Protein AF-A0A973CJR6-F1 (afdb_monomer_lite)

Secondary structure (DSSP, 8-state):
----S---PPPPS-B-HHHHHHTTS-HHHH-GGGSPEETTEE----GGGSS-----TT---TTSB---TT-HHHHHHHHHHHHHHHTT-----TTT---TT--EEE-B--SS-B---SHHHHHTPPTTS-HHHHHHHHHHHHHHHHHHTT-TT-EEEEEEGGG-PPPHHHHSS--TTEEEEEEE-GGGTTSHHHHHHHHHHHHHHHHH-S-EEEEEE---TT-SS----HHHHHHHHHHHHHHT--EEEEE----HHHHTHHHHHHHHHHH-TTS-HHHHHHHHHHHHHGGGHHHHHHHHHHHHHHHHT--S---SS-TTTT-GGGGGGS-HHHHHHHHHHHHHHHTSS--HHHHHHHHHHHHHHHHHHHHHHHHSTT--HHHHHHHHHHHHHHHHTHHHHHHHHHHHTT-HHHHHS--STT--TTTGGGHHHHHHHHHHHHHHHHHHHHHHHHHTT-TTTHHHHHHHHHHHHHHH-TT-HHHHHHHH-HHHHS--EEEEEEPSSPPP-SS---STTGGGSPPB--PEE---SSS---S---SS-PPPSS-EEEEEEE-SSEEEEEEEEE--GGG-------TT-GGGGGS-EEEEEEETT--SS--EEEEEETT--EEEEETTBTTS-----EEEEEE-SSEEEEEEEEETGGGT---HHHHSTT--EEEEEEEEEETTTTEEEESS---TTS-TT-GGG-EEEEEPPP-

Sequence (711 aa):
MNNNKFHRRYSDGSHNVQPVFNANGILFETHPDYFPLIKGKRKDCNWNTYYNTNRKKNKVHGFSWQPCLSNPDVQKMFIDTARKNFDGGFAGTEFFGGRKDAVDFSLHFNDGQGNCECKNCVKMNVKGTPVRFGRQLTFAKIIARETYKTHPNKILWLTCYGNAIPPEEALKDLPPNLYFTVCSDRAQYRDAKFRAKDEADLKRLLTYAKGVGLYEYFYGYGFVIPRIYSRLLASSFKKAHKMGAMAVTGEAYCNWSLDGPKLWVASKLMWNPNLDVGKLTDEFCTIMFEEAADPMRKHFELSESNWEKQKGKGRCQFKWWQDMTQLQLMSLKVMKTSEAYIDKALSMDVSDEVKERIRFYRDGFKTTSNFISMYHPAAKKSNIDAIIKDMDDKLKLRDPAIKFAQTLLKDPLYFHVWSGGPLKTHQTLQIHRVDFALSHGMLKNAKLLSRKVTELKGAKNTLEHSLAAIKKYMAAHPDAKALQRILDKPNEFFPQQMTAIRTKKTMRVDGKDNESAWKKIPAQGDFELSRINTMIKPNNIHKDKATPNSATTFRITFDKTKLYIFVSSEIKKNQLKMKQRKEDNYNIISDDLIQIKFDANSTGKEFLSMQLNALGNSRTTKNGDANKWNPVFDCKSIVTDDTWKLEIAIPFEEMGVIGVDGAFEGGKSWRFNIGRKAVRDRQASAWVRVPHTEKFGNADNCGVIYFEKAK

pLDDT: mean 73.75, std 21.98, range [22.05, 98.44]

Structure (mmCIF, N/CA/C/O backbone):
data_AF-A0A973CJR6-F1
#
_entry.id   AF-A0A973CJR6-F1
#
loop_
_atom_site.group_PDB
_atom_site.id
_atom_site.type_symbol
_atom_site.label_atom_id
_atom_site.label_alt_id
_atom_site.label_comp_id
_atom_site.label_asym_id
_atom_site.label_entity_id
_atom_site.label_seq_id
_atom_site.pdbx_PDB_ins_code
_atom_site.Cartn_x
_atom_site.Cartn_y
_atom_site.Cartn_z
_atom_site.occupancy
_atom_site.B_iso_or_equiv
_atom_site.auth_seq_id
_atom_site.auth_comp_id
_atom_site.auth_asym_id
_atom_site.auth_atom_id
_atom_site.pdbx_PDB_model_num
ATOM 1 N N . MET A 1 1 ? -12.158 -35.947 17.453 1.00 29.17 1 MET A N 1
ATOM 2 C CA . MET A 1 1 ? -13.164 -34.865 17.563 1.00 29.17 1 MET A CA 1
ATOM 3 C C . MET A 1 1 ? -12.564 -33.587 16.987 1.00 29.17 1 MET A C 1
ATOM 5 O O . MET A 1 1 ? -11.768 -32.929 17.646 1.00 29.17 1 MET A O 1
ATOM 9 N N . ASN A 1 2 ? -12.851 -33.300 15.714 1.00 30.00 2 ASN A N 1
ATOM 10 C CA . ASN A 1 2 ? -12.272 -32.180 14.967 1.00 30.00 2 ASN A CA 1
ATOM 11 C C . ASN A 1 2 ? -13.097 -30.910 15.203 1.00 30.00 2 ASN A C 1
ATOM 13 O O . ASN A 1 2 ? -14.082 -30.656 14.514 1.00 30.00 2 ASN A O 1
ATOM 17 N N . ASN A 1 3 ? -12.693 -30.121 16.198 1.00 33.16 3 ASN A N 1
ATOM 18 C CA . ASN A 1 3 ? -13.302 -28.827 16.485 1.00 33.16 3 ASN A CA 1
ATOM 19 C C . ASN A 1 3 ? -13.003 -27.832 15.352 1.00 33.16 3 ASN A C 1
ATOM 21 O O . ASN A 1 3 ? -11.881 -27.352 15.191 1.00 33.16 3 ASN A O 1
ATOM 25 N N . ASN A 1 4 ? -14.047 -27.555 14.576 1.00 37.62 4 ASN A N 1
ATOM 26 C CA . ASN A 1 4 ? -14.171 -26.508 13.566 1.00 37.62 4 ASN A CA 1
ATOM 27 C C . ASN A 1 4 ? -13.698 -25.143 14.150 1.00 37.62 4 ASN A C 1
ATOM 29 O O . ASN A 1 4 ? -14.088 -24.794 15.255 1.00 37.62 4 ASN A O 1
ATOM 33 N N . LYS A 1 5 ? -12.799 -24.380 13.508 1.00 43.44 5 LYS A N 1
ATOM 34 C CA . LYS A 1 5 ? -12.198 -23.145 14.079 1.00 43.44 5 LYS A CA 1
ATOM 35 C C . LYS A 1 5 ? -12.770 -21.828 13.531 1.00 43.44 5 LYS A C 1
ATOM 37 O O . LYS A 1 5 ? -12.291 -20.768 13.914 1.00 43.44 5 LYS A O 1
ATOM 42 N N . PHE A 1 6 ? -13.836 -21.865 12.727 1.00 48.06 6 PHE A N 1
ATOM 43 C CA . PHE A 1 6 ? -14.620 -20.670 12.353 1.00 48.06 6 PHE A CA 1
ATOM 44 C C . PHE A 1 6 ? -15.945 -20.540 13.141 1.00 48.06 6 PHE A C 1
ATOM 46 O O . PHE A 1 6 ? -16.877 -19.890 12.684 1.00 48.06 6 PHE A O 1
ATOM 53 N N . HIS A 1 7 ? -16.052 -21.136 14.338 1.00 42.72 7 HIS A N 1
ATOM 54 C CA . HIS A 1 7 ? -17.306 -21.195 15.122 1.00 42.72 7 HIS A CA 1
ATOM 55 C C . HIS A 1 7 ? -17.913 -19.842 15.526 1.00 42.72 7 HIS A C 1
ATOM 57 O O . HIS A 1 7 ? -19.107 -19.780 15.802 1.00 42.72 7 HIS A O 1
ATOM 63 N N . ARG A 1 8 ? -17.127 -18.759 15.614 1.00 56.31 8 ARG A N 1
ATOM 64 C CA . ARG A 1 8 ? -17.638 -17.439 16.023 1.00 56.31 8 ARG A CA 1
ATOM 65 C C . ARG A 1 8 ? -17.332 -16.386 14.977 1.00 56.31 8 ARG A C 1
ATOM 67 O O . ARG A 1 8 ? -16.218 -15.879 14.879 1.00 56.31 8 ARG A O 1
ATOM 74 N N . ARG A 1 9 ? -18.366 -16.024 14.223 1.00 62.38 9 ARG A N 1
ATOM 75 C CA . ARG A 1 9 ? -18.373 -14.803 13.425 1.00 62.38 9 ARG A CA 1
ATOM 76 C C . ARG A 1 9 ? -18.588 -13.639 14.386 1.00 62.38 9 ARG A C 1
ATOM 78 O O . ARG A 1 9 ? -19.624 -13.571 15.037 1.00 62.38 9 ARG A O 1
ATOM 85 N N . TYR A 1 10 ? -17.614 -12.750 14.496 1.00 67.88 10 TYR A N 1
ATOM 86 C CA . TYR A 1 10 ? -17.819 -11.443 15.115 1.00 67.88 10 TYR A CA 1
ATOM 87 C C . TYR A 1 10 ? -18.527 -10.527 14.109 1.00 67.88 10 TYR A C 1
ATOM 89 O O . TYR A 1 10 ? -18.472 -10.773 12.900 1.00 67.88 10 TYR A O 1
ATOM 97 N N . SER A 1 11 ? -19.235 -9.509 14.597 1.00 59.81 11 SER A N 1
ATOM 98 C CA . SER A 1 11 ? -19.620 -8.368 13.772 1.00 59.81 11 SER A CA 1
ATOM 99 C C . SER A 1 11 ? -18.367 -7.900 13.047 1.00 59.81 11 SER A C 1
ATOM 101 O O . SER A 1 11 ? -17.284 -7.824 13.638 1.00 59.81 11 SER A O 1
ATOM 103 N N . ASP A 1 12 ? -18.487 -7.669 11.741 1.00 53.62 12 ASP A N 1
ATOM 104 C CA . ASP A 1 12 ? -17.426 -6.969 11.044 1.00 53.62 12 ASP A CA 1
ATOM 105 C C . ASP A 1 12 ? -17.176 -5.667 11.818 1.00 53.62 12 ASP A C 1
ATOM 107 O O . ASP A 1 12 ? -18.098 -5.071 12.375 1.00 53.62 12 ASP A O 1
ATOM 111 N N . GLY A 1 13 ? -15.922 -5.241 11.954 1.00 52.44 13 GLY A N 1
ATOM 112 C CA . GLY A 1 13 ? -15.583 -3.964 12.596 1.00 52.44 13 GLY A CA 1
ATOM 113 C C . GLY A 1 13 ? -16.065 -2.759 11.775 1.00 52.44 13 GLY A C 1
ATOM 114 O O . GLY A 1 13 ? -15.299 -1.822 11.573 1.00 52.44 13 GLY A O 1
ATOM 115 N N . SER A 1 14 ? -17.284 -2.823 11.236 1.00 61.53 14 SER A N 1
ATOM 116 C CA . SER A 1 14 ? -17.913 -1.950 10.263 1.00 61.53 14 SER A CA 1
ATOM 117 C C . SER A 1 14 ? -18.414 -0.666 10.900 1.00 61.53 14 SER A C 1
ATOM 119 O O . SER A 1 14 ? -18.720 -0.602 12.095 1.00 61.53 14 SER A O 1
ATOM 121 N N . HIS A 1 15 ? -18.471 0.378 10.074 1.00 72.56 15 HIS A N 1
ATOM 122 C CA . HIS A 1 15 ? -18.916 1.715 10.445 1.00 72.56 15 HIS A CA 1
ATOM 123 C C . HIS A 1 15 ? -20.404 1.715 10.838 1.00 72.56 15 HIS A C 1
ATOM 125 O O . HIS A 1 15 ? -21.282 1.940 10.008 1.00 72.56 15 HIS A O 1
ATOM 131 N N . ASN A 1 16 ? -20.690 1.493 12.120 1.00 71.44 16 ASN A N 1
ATOM 132 C CA . ASN A 1 16 ? -22.055 1.343 12.632 1.00 71.44 16 ASN A CA 1
ATOM 133 C C . ASN A 1 16 ? -22.708 2.652 13.075 1.00 71.44 16 ASN A C 1
ATOM 135 O O . ASN A 1 16 ? -23.907 2.684 13.333 1.00 71.44 16 ASN A O 1
ATOM 139 N N . VAL A 1 17 ? -21.960 3.754 13.116 1.00 74.62 17 VAL A N 1
ATOM 140 C CA . VAL A 1 17 ? -22.509 5.065 13.492 1.00 74.62 17 VAL A CA 1
ATOM 141 C C . VAL A 1 17 ? -23.652 5.488 12.572 1.00 74.62 17 VAL A C 1
ATOM 143 O O . VAL A 1 17 ? -24.696 5.924 13.044 1.00 74.62 17 VAL A O 1
ATOM 146 N N . GLN A 1 18 ? -23.481 5.354 11.262 1.00 70.19 18 GLN A N 1
ATOM 147 C CA . GLN A 1 18 ? -24.501 5.753 10.299 1.00 70.19 18 GLN A CA 1
ATOM 148 C C . GLN A 1 18 ? -25.752 4.857 10.314 1.00 70.19 18 GLN A C 1
ATOM 150 O O . GLN A 1 18 ? -26.846 5.416 10.369 1.00 70.19 18 GLN A O 1
ATOM 155 N N . PRO A 1 19 ? -25.646 3.513 10.333 1.00 69.56 19 PRO A N 1
ATOM 156 C CA . PRO A 1 19 ? -26.770 2.615 10.603 1.00 69.56 19 PRO A CA 1
ATOM 157 C C . PRO A 1 19 ? -27.643 3.006 11.798 1.00 69.56 19 PRO A C 1
ATOM 159 O O . PRO A 1 19 ? -28.863 3.041 11.668 1.00 69.56 19 PRO A O 1
ATOM 162 N N . VAL A 1 20 ? -27.023 3.342 12.936 1.00 74.50 20 VAL A N 1
ATOM 163 C CA . VAL A 1 20 ? -27.735 3.732 14.164 1.00 74.50 20 VAL A CA 1
ATOM 164 C C . VAL A 1 20 ? -28.564 5.008 13.945 1.00 74.50 20 VAL A C 1
ATOM 166 O O . VAL A 1 20 ? -29.672 5.116 14.456 1.00 74.50 20 VAL A O 1
ATOM 169 N N . PHE A 1 21 ? -28.065 5.957 13.147 1.00 71.75 21 PHE A N 1
ATOM 170 C CA . PHE A 1 21 ? -28.746 7.225 12.849 1.00 71.75 21 PHE A CA 1
ATOM 171 C C . PHE A 1 21 ? -29.773 7.137 11.706 1.00 71.75 21 PHE A C 1
ATOM 173 O O . PHE A 1 21 ? -30.778 7.848 11.722 1.00 71.75 21 PHE A O 1
ATOM 180 N N . ASN A 1 22 ? -29.530 6.291 10.700 1.00 62.16 22 ASN A N 1
ATOM 181 C CA . ASN A 1 22 ? -30.355 6.199 9.490 1.00 62.16 22 ASN A CA 1
ATOM 182 C C . ASN A 1 22 ? -31.698 5.491 9.707 1.00 62.16 22 ASN A C 1
ATOM 184 O O . ASN A 1 22 ? -32.578 5.636 8.863 1.00 62.16 22 ASN A O 1
ATOM 188 N N . ALA A 1 23 ? -31.884 4.768 10.815 1.00 51.75 23 ALA A N 1
ATOM 189 C CA . ALA A 1 23 ? -33.143 4.083 11.117 1.00 51.75 23 ALA A CA 1
ATOM 190 C C . ALA A 1 23 ? -34.368 5.025 11.170 1.00 51.75 23 ALA A C 1
ATOM 192 O O . ALA A 1 23 ? -35.490 4.552 11.035 1.00 51.75 23 ALA A O 1
ATOM 193 N N . ASN A 1 24 ? -34.161 6.344 11.316 1.00 50.75 24 ASN A N 1
ATOM 194 C CA . ASN A 1 24 ? -35.234 7.296 11.624 1.00 50.75 24 ASN A CA 1
ATOM 195 C C . ASN A 1 24 ? -35.527 8.354 10.540 1.00 50.75 24 ASN A C 1
ATOM 197 O O . ASN A 1 24 ? -36.417 9.168 10.753 1.00 50.75 24 ASN A O 1
ATOM 201 N N . GLY A 1 25 ? -34.811 8.379 9.403 1.00 52.00 25 GLY A N 1
ATOM 202 C CA . GLY A 1 25 ? -35.130 9.165 8.187 1.00 52.00 25 GLY A CA 1
ATOM 203 C C . GLY A 1 25 ? -35.153 10.711 8.262 1.00 52.00 25 GLY A C 1
ATOM 204 O O . GLY A 1 25 ? -34.854 11.355 7.259 1.00 52.00 25 GLY A O 1
ATOM 205 N N . ILE A 1 26 ? -35.454 11.309 9.423 1.00 59.75 26 ILE A N 1
ATOM 206 C CA . ILE A 1 26 ? -35.794 12.735 9.638 1.00 59.75 26 ILE A CA 1
ATOM 207 C C . ILE A 1 26 ? -35.031 13.318 10.857 1.00 59.75 26 ILE A C 1
ATOM 209 O O . ILE A 1 26 ? -35.259 14.438 11.299 1.00 59.75 26 ILE A O 1
ATOM 213 N N . LEU A 1 27 ? -34.053 12.585 11.405 1.00 75.19 27 LEU A N 1
ATOM 214 C CA . LEU A 1 27 ? -33.458 12.883 12.718 1.00 75.19 27 LEU A CA 1
ATOM 215 C C . LEU A 1 27 ? -32.831 14.288 12.850 1.00 75.19 27 LEU A C 1
ATOM 217 O O . LEU A 1 27 ? -32.748 14.809 13.956 1.00 75.19 27 LEU A O 1
ATOM 221 N N . PHE A 1 28 ? -32.375 14.915 11.759 1.00 79.00 28 PHE A N 1
ATOM 222 C CA . PHE A 1 28 ? -31.789 16.260 11.835 1.00 79.00 28 PHE A CA 1
ATOM 223 C C . PHE A 1 28 ? -32.823 17.359 12.098 1.00 79.00 28 PHE A C 1
ATOM 225 O O . PHE A 1 28 ? -32.502 18.334 12.772 1.00 79.00 28 PHE A O 1
ATOM 232 N N . GLU A 1 29 ? -34.040 17.223 11.569 1.00 80.38 29 GLU A N 1
ATOM 233 C CA . GLU A 1 29 ? -35.081 18.248 11.704 1.00 80.38 29 GLU A CA 1
ATOM 234 C C . GLU A 1 29 ? -35.614 18.304 13.136 1.00 80.38 29 GLU A C 1
ATOM 236 O O . GLU A 1 29 ? -35.838 19.388 13.670 1.00 80.38 29 GLU A O 1
ATOM 241 N N . THR A 1 30 ? -35.745 17.142 13.780 1.00 84.62 30 THR A N 1
ATOM 242 C CA . THR A 1 30 ? -36.252 17.025 15.152 1.00 84.62 30 THR A CA 1
ATOM 243 C C . THR A 1 30 ? -35.151 17.058 16.215 1.00 84.62 30 THR A C 1
ATOM 245 O O . THR A 1 30 ? -35.398 17.533 17.320 1.00 84.62 30 THR A O 1
ATOM 248 N N . HIS A 1 31 ? -33.931 16.608 15.895 1.00 88.06 31 HIS A N 1
ATOM 249 C CA . HIS A 1 31 ? -32.800 16.535 16.833 1.00 88.06 31 HIS A CA 1
ATOM 250 C C . HIS A 1 31 ? -31.489 17.072 16.223 1.00 88.06 31 HIS A C 1
ATOM 252 O O . HIS A 1 31 ? -30.489 16.348 16.108 1.00 88.06 31 HIS A O 1
ATOM 258 N N . PRO A 1 32 ? -31.427 18.358 15.826 1.00 88.62 32 PRO A N 1
ATOM 259 C CA . PRO A 1 32 ? -30.227 18.944 15.218 1.00 88.62 32 PRO A CA 1
ATOM 260 C C . PRO A 1 32 ? -29.002 18.930 16.152 1.00 88.62 32 PRO A C 1
ATOM 262 O O . PRO A 1 32 ? -27.854 19.008 15.706 1.00 88.62 32 PRO A O 1
ATOM 265 N N . ASP A 1 33 ? -29.2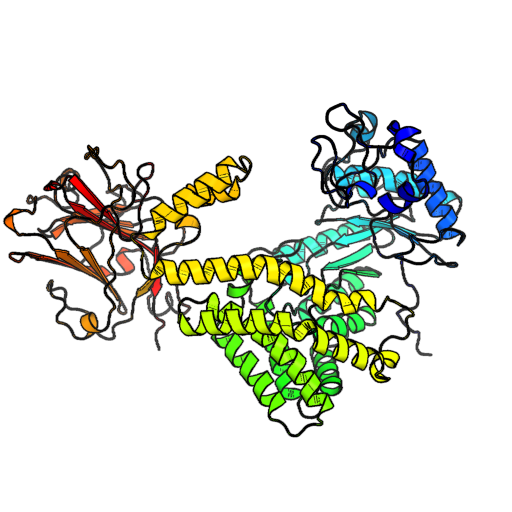13 18.827 17.461 1.00 91.19 33 ASP A N 1
ATOM 266 C CA . ASP A 1 33 ? -28.194 18.740 18.502 1.00 91.19 33 ASP A CA 1
ATOM 267 C C . ASP A 1 33 ? -27.477 17.376 18.563 1.00 91.19 33 ASP A C 1
ATOM 269 O O . ASP A 1 33 ? -26.359 17.306 19.095 1.00 91.19 33 ASP A O 1
ATOM 273 N N . TYR A 1 34 ? -28.047 16.324 17.962 1.00 90.25 34 TYR A N 1
ATOM 274 C CA . TYR A 1 34 ? -27.406 15.005 17.833 1.00 90.25 34 TYR A CA 1
ATOM 275 C C . TYR A 1 34 ? -26.264 15.031 16.809 1.00 90.25 34 TYR A C 1
ATOM 277 O O . TYR A 1 34 ? -25.325 14.231 16.861 1.00 90.25 34 TYR A O 1
ATOM 285 N N . PHE A 1 35 ? -26.305 15.997 15.897 1.00 88.31 35 PHE A N 1
ATOM 286 C CA . PHE A 1 35 ? -25.365 16.161 14.798 1.00 88.31 35 PHE A CA 1
ATOM 287 C C . PHE A 1 35 ? -24.196 17.074 15.186 1.00 88.31 35 PHE A C 1
ATOM 289 O O . PHE A 1 35 ? -24.283 17.848 16.148 1.00 88.31 35 PHE A O 1
ATOM 296 N N . PRO A 1 36 ? -23.050 17.007 14.486 1.00 88.31 36 PRO A N 1
ATOM 297 C CA . PRO A 1 36 ? -21.875 17.761 14.895 1.00 88.31 36 PRO A CA 1
ATOM 298 C C . PRO A 1 36 ? -22.078 19.269 14.743 1.00 88.31 36 PRO A C 1
ATOM 300 O O . PRO A 1 36 ? -22.567 19.758 13.724 1.00 88.31 36 PRO A O 1
ATOM 303 N N . LEU A 1 37 ? -21.636 20.016 15.755 1.00 91.06 37 LEU A N 1
ATOM 304 C CA . LEU A 1 37 ? -21.371 21.445 15.641 1.00 91.06 37 LEU A CA 1
ATOM 305 C C . LEU A 1 37 ? -20.040 21.618 14.904 1.00 91.06 37 LEU A C 1
ATOM 307 O O . LEU A 1 37 ? -19.019 21.171 15.412 1.00 91.06 37 LEU A O 1
ATOM 311 N N . ILE A 1 38 ? -20.035 22.235 13.727 1.00 86.50 38 ILE A N 1
ATOM 312 C CA . ILE A 1 38 ? -18.818 22.493 12.946 1.00 86.50 38 ILE A CA 1
ATOM 313 C C . ILE A 1 38 ? -18.839 23.953 12.513 1.00 86.50 38 ILE A C 1
ATOM 315 O O . ILE A 1 38 ? -19.795 24.398 11.870 1.00 86.50 38 ILE A O 1
ATOM 319 N N . LYS A 1 39 ? -17.789 24.701 12.857 1.00 87.56 39 LYS A N 1
ATOM 320 C CA . LYS A 1 39 ? -17.670 26.145 12.614 1.00 87.56 39 LYS A CA 1
ATOM 321 C C . LYS A 1 39 ? -18.906 26.905 13.107 1.00 87.56 39 LYS A C 1
ATOM 323 O O . LYS A 1 39 ? -19.500 27.696 12.378 1.00 87.56 39 LYS A O 1
ATOM 328 N N . GLY A 1 40 ? -19.340 26.583 14.326 1.00 89.56 40 GLY A N 1
ATOM 329 C CA . GLY A 1 40 ? -20.480 27.222 14.989 1.00 89.56 40 GLY A CA 1
ATOM 330 C C . GLY A 1 40 ? -21.868 26.838 14.461 1.00 89.56 40 GLY A C 1
ATOM 331 O O . GLY A 1 40 ? -22.850 27.402 14.928 1.00 89.56 40 GLY A O 1
ATOM 332 N N . LYS A 1 41 ? -21.994 25.887 13.522 1.00 88.75 41 LYS A N 1
ATOM 333 C CA . LYS A 1 41 ? -23.296 25.458 12.973 1.00 88.75 41 LYS A CA 1
ATOM 334 C C . LYS A 1 41 ? -23.482 23.946 13.063 1.00 88.75 41 LYS A C 1
ATOM 336 O O . LYS A 1 41 ? -22.552 23.200 12.760 1.00 88.75 41 LYS A O 1
ATOM 341 N N . ARG A 1 42 ? -24.679 23.490 13.450 1.00 88.12 42 ARG A N 1
ATOM 342 C CA . ARG A 1 42 ? -25.055 22.069 13.369 1.00 88.12 42 ARG A CA 1
ATOM 343 C C . ARG A 1 42 ? -25.186 21.673 11.901 1.00 88.12 42 ARG A C 1
ATOM 345 O O . ARG A 1 42 ? -25.756 22.423 11.108 1.00 88.12 42 ARG A O 1
ATOM 352 N N . LYS A 1 43 ? -24.577 20.552 11.519 1.00 81.50 43 LYS A N 1
ATOM 353 C CA . LYS A 1 43 ? -24.529 20.096 10.126 1.00 81.50 43 LYS A CA 1
ATOM 354 C C . LYS A 1 43 ? -25.416 18.878 9.927 1.00 81.50 43 LYS A C 1
ATOM 356 O O . LYS A 1 43 ? -25.158 17.846 10.533 1.00 81.50 43 LYS A O 1
ATOM 361 N N . ASP A 1 44 ? -26.389 18.995 9.029 1.00 75.12 44 ASP A N 1
ATOM 362 C CA . ASP A 1 44 ? -27.111 17.838 8.507 1.00 75.12 44 ASP A CA 1
ATOM 363 C C . ASP A 1 44 ? -26.142 16.967 7.705 1.00 75.12 44 ASP A C 1
ATOM 365 O O . ASP A 1 44 ? -25.400 17.457 6.844 1.00 75.12 44 ASP A O 1
ATOM 369 N N . CYS A 1 45 ? -26.101 15.687 8.048 1.00 69.31 45 CYS A N 1
ATOM 370 C CA . CYS A 1 45 ? -25.180 14.710 7.488 1.00 69.31 45 CYS A CA 1
ATOM 371 C C . CYS A 1 45 ? -25.896 13.421 7.042 1.00 69.31 45 CYS A C 1
ATOM 373 O O . CYS A 1 45 ? -25.273 12.359 6.970 1.00 69.31 45 CYS A O 1
ATOM 375 N N . ASN A 1 46 ? -27.196 13.506 6.730 1.00 57.12 46 ASN A N 1
ATOM 376 C CA . ASN A 1 46 ? -28.000 12.373 6.273 1.00 57.12 46 ASN A CA 1
ATOM 377 C C . ASN A 1 46 ? -27.489 11.773 4.938 1.00 57.12 46 ASN A C 1
ATOM 379 O O . ASN A 1 46 ? -27.033 12.482 4.031 1.00 57.12 46 ASN A O 1
ATOM 383 N N . TRP A 1 47 ? -27.607 10.448 4.811 1.00 49.47 47 TRP A N 1
ATOM 384 C CA . TRP A 1 47 ? -27.157 9.602 3.697 1.00 49.47 47 TRP A CA 1
ATOM 385 C C . TRP A 1 47 ? -27.657 10.046 2.316 1.00 49.47 47 TRP A C 1
ATOM 387 O O . TRP A 1 47 ? -26.906 9.982 1.341 1.00 49.47 47 TRP A O 1
ATOM 397 N N . ASN A 1 48 ? -28.877 10.589 2.223 1.00 47.28 48 ASN A N 1
ATOM 398 C CA . ASN A 1 48 ? -29.479 11.038 0.955 1.00 47.28 48 ASN A CA 1
ATOM 399 C C . ASN A 1 48 ? -28.729 12.192 0.264 1.00 47.28 48 ASN A C 1
ATOM 401 O O . ASN A 1 48 ? -29.039 12.565 -0.867 1.00 47.28 48 ASN A O 1
ATOM 405 N N . THR A 1 49 ? -27.701 12.749 0.901 1.00 46.50 49 THR A N 1
ATOM 406 C CA . THR A 1 49 ? -26.805 13.728 0.279 1.00 46.50 49 THR A CA 1
ATOM 407 C C . THR A 1 49 ? -25.699 13.102 -0.579 1.00 46.50 49 THR A C 1
ATOM 409 O O . THR A 1 49 ? -25.025 13.835 -1.297 1.00 46.50 49 THR A O 1
ATOM 412 N N . TYR A 1 50 ? -25.543 11.769 -0.580 1.00 37.09 50 TYR A N 1
ATOM 413 C CA . TYR A 1 50 ? -24.567 11.049 -1.413 1.00 37.09 50 TYR A CA 1
ATOM 414 C C . TYR A 1 50 ? -24.934 11.029 -2.910 1.00 37.09 50 TYR A C 1
ATOM 416 O O . TYR A 1 50 ? -24.047 11.130 -3.754 1.00 37.09 50 TYR A O 1
ATOM 424 N N . TYR A 1 51 ? -26.228 10.967 -3.249 1.00 35.09 51 TYR A N 1
ATOM 425 C CA . TYR A 1 51 ? -26.701 10.912 -4.644 1.00 35.09 51 TYR A CA 1
ATOM 426 C C . TYR A 1 51 ? -27.139 12.263 -5.221 1.00 35.09 51 TYR A C 1
ATOM 428 O O . TYR A 1 51 ? -27.448 12.355 -6.407 1.00 35.09 51 TYR A O 1
ATOM 436 N N . ASN A 1 52 ? -27.147 13.332 -4.421 1.00 34.81 52 ASN A N 1
ATOM 437 C CA . ASN A 1 52 ? -27.550 14.646 -4.906 1.00 34.81 52 ASN A CA 1
ATOM 438 C C . ASN A 1 52 ? -26.318 15.412 -5.418 1.00 34.81 52 ASN A C 1
ATOM 440 O O . ASN A 1 52 ? -25.585 16.044 -4.660 1.00 34.81 52 ASN A O 1
ATOM 444 N N . THR A 1 53 ? -26.088 15.338 -6.729 1.00 34.84 53 THR A N 1
ATOM 445 C CA . THR A 1 53 ? -24.989 15.978 -7.481 1.00 34.84 53 THR A CA 1
ATOM 446 C C . THR A 1 53 ? -24.989 17.511 -7.423 1.00 34.84 53 THR A C 1
ATOM 448 O O . THR A 1 53 ? -24.039 18.154 -7.876 1.00 34.84 53 THR A O 1
ATOM 451 N N . ASN A 1 54 ? -25.998 18.126 -6.803 1.00 34.31 54 ASN A N 1
ATOM 452 C CA . ASN A 1 54 ? -26.046 19.562 -6.578 1.00 34.31 54 ASN A CA 1
ATOM 453 C C . ASN A 1 54 ? -25.173 19.970 -5.382 1.00 34.31 54 ASN A C 1
ATOM 455 O O . ASN A 1 54 ? -25.626 20.039 -4.238 1.00 34.31 54 ASN A O 1
ATOM 459 N N . ARG A 1 55 ? -23.909 20.306 -5.680 1.00 37.56 55 ARG A N 1
ATOM 460 C CA . ARG A 1 55 ? -22.933 20.993 -4.809 1.00 37.56 55 ARG A CA 1
ATOM 461 C C . ARG A 1 55 ? -23.452 22.355 -4.298 1.00 37.56 55 ARG A C 1
ATOM 463 O O . ARG A 1 55 ? -22.905 23.405 -4.630 1.00 37.56 55 ARG A O 1
ATOM 470 N N . LYS A 1 56 ? -24.482 22.385 -3.450 1.00 36.22 56 LYS A N 1
ATOM 471 C CA . LYS A 1 56 ? -24.786 23.568 -2.629 1.00 36.22 56 LYS A CA 1
ATOM 472 C C . LYS A 1 56 ? -23.815 23.603 -1.440 1.00 36.22 56 LYS A C 1
ATOM 474 O O . LYS A 1 56 ? -23.653 22.617 -0.726 1.00 36.22 56 LYS A O 1
ATOM 479 N N . LYS A 1 57 ? -23.174 24.762 -1.245 1.00 40.62 57 LYS A N 1
ATOM 480 C CA . LYS A 1 57 ? -21.971 25.067 -0.431 1.00 40.62 57 LYS A CA 1
ATOM 481 C C . LYS A 1 57 ? -21.998 24.724 1.080 1.00 40.62 57 LYS A C 1
ATOM 483 O O . LYS A 1 57 ? -21.101 25.149 1.796 1.00 40.62 57 LYS A O 1
ATOM 488 N N . ASN A 1 58 ? -22.977 23.973 1.594 1.00 40.28 58 ASN A N 1
ATOM 489 C CA . ASN A 1 58 ? -23.166 23.781 3.041 1.00 40.28 58 ASN A CA 1
ATOM 490 C C . ASN A 1 58 ? -23.290 22.330 3.540 1.00 40.28 58 ASN A C 1
ATOM 492 O O . ASN A 1 58 ? -23.500 22.155 4.742 1.00 40.28 58 ASN A O 1
ATOM 496 N N . LYS A 1 59 ? -23.110 21.311 2.689 1.00 42.22 59 LYS A N 1
ATOM 497 C CA . LYS A 1 59 ? -23.239 19.890 3.069 1.00 42.22 59 LYS A CA 1
ATOM 498 C C . LYS A 1 59 ? -21.869 19.209 3.217 1.00 42.22 59 LYS A C 1
ATOM 500 O O . LYS A 1 59 ? -20.985 19.418 2.389 1.00 42.22 59 LYS A O 1
ATOM 505 N N . VAL A 1 60 ? -21.681 18.432 4.286 1.00 44.06 60 VAL A N 1
ATOM 506 C CA . VAL A 1 60 ? -20.491 17.586 4.509 1.00 44.06 60 VAL A CA 1
ATOM 507 C C . VAL A 1 60 ? -20.728 16.252 3.794 1.00 44.06 60 VAL A C 1
ATOM 509 O O . VAL A 1 60 ? -21.845 15.747 3.828 1.00 44.06 60 VAL A O 1
ATOM 512 N N . HIS A 1 61 ? -19.712 15.686 3.129 1.00 45.31 61 HIS A N 1
ATOM 513 C CA . HIS A 1 61 ? -19.814 14.355 2.513 1.00 45.31 61 HIS A CA 1
ATOM 514 C C . HIS A 1 61 ? -20.358 13.332 3.528 1.00 45.31 61 HIS A C 1
ATOM 516 O O . HIS A 1 61 ? -19.843 13.257 4.643 1.00 45.31 61 HIS A O 1
ATOM 522 N N . GLY A 1 62 ? -21.361 12.535 3.135 1.00 51.12 62 GLY A N 1
ATOM 523 C CA . GLY A 1 62 ? -22.157 11.674 4.031 1.00 51.12 62 GLY A CA 1
ATOM 524 C C . GLY A 1 62 ? -21.393 10.623 4.851 1.00 51.12 62 GLY A C 1
ATOM 525 O O . GLY A 1 62 ? -21.962 10.074 5.789 1.00 51.12 62 GLY A O 1
ATOM 526 N N . PHE A 1 63 ? -20.111 10.385 4.556 1.00 54.94 63 PHE A N 1
ATOM 527 C CA . PHE A 1 63 ? -19.225 9.510 5.335 1.00 54.94 63 PHE A CA 1
ATOM 528 C C . PHE A 1 63 ? -18.279 10.268 6.280 1.00 54.94 63 PHE A C 1
ATOM 530 O O . PHE A 1 63 ? -17.767 9.694 7.230 1.00 54.94 63 PHE A O 1
ATOM 537 N N . SER A 1 64 ? -18.059 11.569 6.085 1.00 68.12 64 SER A N 1
ATOM 538 C CA . SER A 1 64 ? -16.968 12.308 6.735 1.00 68.12 64 SER A CA 1
ATOM 539 C C . SER A 1 64 ? -17.340 13.054 8.010 1.00 68.12 64 SER A C 1
ATOM 541 O O . SER A 1 64 ? -16.629 13.982 8.397 1.00 68.12 64 SER A O 1
ATOM 543 N N . TRP A 1 65 ? -18.408 12.646 8.688 1.00 79.00 65 TRP A N 1
ATOM 544 C CA . TRP A 1 65 ? -18.935 13.296 9.887 1.00 79.00 65 TRP A CA 1
ATOM 545 C C . TRP A 1 65 ? -19.018 12.331 11.073 1.00 79.00 65 TRP A C 1
ATOM 547 O O . TRP A 1 65 ? -19.133 11.118 10.900 1.00 79.00 65 TRP A O 1
ATOM 557 N N . GLN A 1 66 ? -18.978 12.884 12.282 1.00 85.06 66 GLN A N 1
ATOM 558 C CA . GLN A 1 66 ? -19.200 12.163 13.534 1.00 85.06 66 GLN A CA 1
ATOM 559 C C . GLN A 1 66 ? -20.333 12.844 14.306 1.00 85.06 66 GLN A C 1
ATOM 561 O O . GLN A 1 66 ? -20.363 14.075 14.332 1.00 85.06 66 GLN A O 1
ATOM 566 N N . PRO A 1 67 ? -21.241 12.107 14.963 1.00 88.94 67 PRO A N 1
ATOM 567 C CA . PRO A 1 67 ? -22.289 12.721 15.768 1.00 88.94 67 PRO A CA 1
ATOM 568 C C . PRO A 1 67 ? -21.721 13.460 16.985 1.00 88.94 67 PRO A C 1
ATOM 570 O O . PRO A 1 67 ? -20.531 13.386 17.316 1.00 88.94 67 PRO A O 1
ATOM 573 N N . CYS A 1 68 ? -22.582 14.200 17.677 1.00 92.31 68 CYS A N 1
ATOM 574 C CA . CYS A 1 68 ? -22.242 14.840 18.938 1.00 92.31 68 CYS A CA 1
ATOM 575 C C . CYS A 1 68 ? -22.119 13.786 20.055 1.00 92.31 68 CYS A C 1
ATOM 577 O O . CYS A 1 68 ? -23.053 13.569 20.816 1.00 92.31 68 CYS A O 1
ATOM 579 N N . LEU A 1 69 ? -20.947 13.155 20.179 1.00 93.50 69 LEU A N 1
ATOM 580 C CA . LEU A 1 69 ? -20.685 12.050 21.122 1.00 93.50 69 LEU A CA 1
ATOM 581 C C . LEU A 1 69 ? -20.879 12.399 22.604 1.00 93.50 69 LEU A C 1
ATOM 583 O O . LEU A 1 69 ? -21.046 11.510 23.433 1.00 93.50 69 LEU A O 1
ATOM 587 N N . SER A 1 70 ? -20.864 13.683 22.954 1.00 95.75 70 SER A N 1
ATOM 588 C CA . SER A 1 70 ? -21.144 14.140 24.317 1.00 95.75 70 SER A CA 1
ATOM 589 C C . SER A 1 70 ? -22.630 14.359 24.605 1.00 95.75 70 SER A C 1
ATOM 591 O O . SER A 1 70 ? -22.952 14.820 25.694 1.00 95.75 70 SER A O 1
ATOM 593 N N . ASN A 1 71 ? -23.517 14.171 23.624 1.00 96.38 71 ASN A N 1
ATOM 594 C CA . ASN A 1 71 ? -24.955 14.298 23.828 1.00 96.38 71 ASN A CA 1
ATOM 595 C C . ASN A 1 71 ? -25.470 13.027 24.545 1.00 96.38 71 ASN A C 1
ATOM 597 O O . ASN A 1 71 ? -25.254 11.933 24.013 1.00 96.38 71 ASN A O 1
ATOM 601 N N . PRO A 1 72 ? -26.104 13.141 25.730 1.00 96.50 72 PRO A N 1
ATOM 602 C CA . PRO A 1 72 ? -26.607 11.988 26.480 1.00 96.50 72 PRO A CA 1
ATOM 603 C C . PRO A 1 72 ? -27.601 11.129 25.696 1.00 96.50 72 PRO A C 1
ATOM 605 O O . PRO A 1 72 ? -27.537 9.905 25.782 1.00 96.50 72 PRO A O 1
ATOM 608 N N . ASP A 1 73 ? -28.450 11.735 24.868 1.00 94.31 73 ASP A N 1
ATOM 609 C CA . ASP A 1 73 ? -29.429 10.986 24.081 1.00 94.31 73 ASP A CA 1
ATOM 610 C C . ASP A 1 73 ? -28.764 10.211 22.946 1.00 94.31 73 ASP A C 1
ATOM 612 O O . ASP A 1 73 ? -29.136 9.075 22.659 1.00 94.31 73 ASP A O 1
ATOM 616 N N . VAL A 1 74 ? -27.708 10.775 22.345 1.00 92.56 74 VAL A N 1
ATOM 617 C CA . VAL A 1 74 ? -26.877 10.038 21.384 1.00 92.56 74 VAL A CA 1
ATOM 618 C C . VAL A 1 74 ? -26.218 8.850 22.081 1.00 92.56 74 VAL A C 1
ATOM 620 O O . VAL A 1 74 ? -26.236 7.750 21.542 1.00 92.56 74 VAL A O 1
ATOM 623 N N . GLN A 1 75 ? -25.670 9.020 23.287 1.00 95.12 75 GLN A N 1
ATOM 624 C CA . GLN A 1 75 ? -25.101 7.901 24.050 1.00 95.12 75 GLN A CA 1
ATOM 625 C C . GLN A 1 75 ? -26.159 6.829 24.342 1.00 95.12 75 GLN A C 1
ATOM 627 O O . GLN A 1 75 ? -25.916 5.649 24.076 1.00 95.12 75 GLN A O 1
ATOM 632 N N . LYS A 1 76 ? -27.347 7.236 24.806 1.00 94.00 76 LYS A N 1
ATOM 633 C CA . LYS A 1 76 ? -28.486 6.349 25.065 1.00 94.00 76 LYS A CA 1
ATOM 634 C C . LYS A 1 76 ? -28.904 5.582 23.810 1.00 94.00 76 LYS A C 1
ATOM 636 O O . LYS A 1 76 ? -29.068 4.370 23.875 1.00 94.00 76 LYS A O 1
ATOM 641 N N . MET A 1 77 ? -28.978 6.248 22.660 1.00 89.19 77 MET A N 1
ATOM 642 C CA . MET A 1 77 ? -29.334 5.626 21.384 1.00 89.19 77 MET A CA 1
ATOM 643 C C . MET A 1 77 ? -28.382 4.480 21.009 1.00 89.19 77 MET A C 1
ATOM 645 O O . MET A 1 77 ? -28.838 3.414 20.591 1.00 89.19 77 MET A O 1
ATOM 649 N N . PHE A 1 78 ? -27.068 4.647 21.192 1.00 91.06 78 PHE A N 1
ATOM 650 C CA . PHE A 1 78 ? -26.115 3.555 20.948 1.00 91.06 78 PHE A CA 1
ATOM 651 C C . PHE A 1 78 ? -26.200 2.447 21.997 1.00 91.06 78 PHE A C 1
ATOM 653 O O . PHE A 1 78 ? -26.064 1.281 21.637 1.00 91.06 78 PHE A O 1
ATOM 660 N N . ILE A 1 79 ? -26.422 2.785 23.271 1.00 93.38 79 ILE A N 1
ATOM 661 C CA . ILE A 1 79 ? -26.608 1.794 24.342 1.00 93.38 79 ILE A CA 1
ATOM 662 C C . ILE A 1 79 ? -27.819 0.910 24.032 1.00 93.38 79 ILE A C 1
ATOM 664 O O . ILE A 1 79 ? -27.700 -0.315 24.038 1.00 93.38 79 ILE A O 1
ATOM 668 N N . ASP A 1 80 ? -28.958 1.521 23.713 1.00 90.44 80 ASP A N 1
ATOM 669 C CA . ASP A 1 80 ? -30.201 0.812 23.415 1.00 90.44 80 ASP A CA 1
ATOM 670 C C . ASP A 1 80 ? -30.073 -0.014 22.132 1.00 90.44 80 ASP A C 1
ATOM 672 O O . ASP A 1 80 ? -30.513 -1.161 22.090 1.00 90.44 80 ASP A O 1
ATOM 676 N N . THR A 1 81 ? -29.392 0.517 21.110 1.00 86.88 81 THR A N 1
ATOM 677 C CA . THR A 1 81 ? -29.135 -0.228 19.870 1.00 86.88 81 THR A CA 1
ATOM 678 C C . THR A 1 81 ? -28.225 -1.433 20.105 1.00 86.88 81 THR A C 1
ATOM 680 O O . THR A 1 81 ? -28.510 -2.520 19.605 1.00 86.88 81 THR A O 1
ATOM 683 N N . ALA A 1 82 ? -27.157 -1.277 20.894 1.00 87.56 82 ALA A N 1
ATOM 684 C CA . ALA A 1 82 ? -26.257 -2.375 21.232 1.00 87.56 82 ALA A CA 1
ATOM 685 C C . ALA A 1 82 ? -26.981 -3.474 22.028 1.00 87.56 82 ALA A C 1
ATOM 687 O O . ALA A 1 82 ? -26.856 -4.646 21.683 1.00 87.56 82 ALA A O 1
ATOM 688 N N . ARG A 1 83 ? -27.790 -3.107 23.034 1.00 90.06 83 ARG A N 1
ATOM 689 C CA . ARG A 1 83 ? -28.625 -4.052 23.803 1.00 90.06 83 ARG A CA 1
ATOM 690 C C . ARG A 1 83 ? -29.614 -4.782 22.899 1.00 90.06 83 ARG A C 1
ATOM 692 O O . ARG A 1 83 ? -29.581 -6.003 22.830 1.00 90.06 83 ARG A O 1
ATOM 699 N N . LYS A 1 84 ? -30.370 -4.041 22.083 1.00 85.81 84 LYS A N 1
ATOM 700 C CA . LYS A 1 84 ? -31.293 -4.619 21.096 1.00 85.81 84 LYS A CA 1
ATOM 701 C C . LYS A 1 84 ? -30.589 -5.586 20.139 1.00 85.81 84 LYS A C 1
ATOM 703 O O . LYS A 1 84 ? -31.171 -6.599 19.766 1.00 85.81 84 LYS A O 1
ATOM 708 N N . ASN A 1 85 ? -29.347 -5.306 19.738 1.00 82.69 85 ASN A N 1
ATOM 709 C CA . ASN A 1 85 ? -28.538 -6.235 18.947 1.00 82.69 85 ASN A CA 1
ATOM 710 C C . ASN A 1 85 ? -28.178 -7.501 19.733 1.00 82.69 85 ASN A C 1
ATOM 712 O O . ASN A 1 85 ? -28.319 -8.599 19.204 1.00 82.69 85 ASN A O 1
ATOM 716 N N . PHE A 1 86 ? -27.755 -7.368 20.989 1.00 86.06 86 PHE A N 1
ATOM 717 C CA . PHE A 1 86 ? -27.422 -8.504 21.850 1.00 86.06 86 PHE A CA 1
ATOM 718 C C . PHE A 1 86 ? -28.613 -9.412 22.173 1.00 86.06 86 PHE A C 1
ATOM 720 O O . PHE A 1 86 ? -28.406 -10.622 22.304 1.00 86.06 86 PHE A O 1
ATOM 727 N N . ASP A 1 87 ? -29.816 -8.838 22.227 1.00 85.75 87 ASP A N 1
ATOM 728 C CA . ASP A 1 87 ? -31.102 -9.520 22.419 1.00 85.75 87 ASP A CA 1
ATOM 729 C C . ASP A 1 87 ? -31.673 -10.117 21.115 1.00 85.75 87 ASP A C 1
ATOM 731 O O . ASP A 1 87 ? -32.781 -10.650 21.093 1.00 85.75 87 ASP A O 1
ATOM 735 N N . GLY A 1 88 ? -30.943 -10.016 19.997 1.00 74.00 88 GLY A N 1
ATOM 736 C CA . GLY A 1 88 ? -31.353 -10.562 18.698 1.00 74.00 88 GLY A CA 1
ATOM 737 C C . GLY A 1 88 ? -32.402 -9.727 17.951 1.00 74.00 88 GLY A C 1
ATOM 738 O O . GLY A 1 88 ? -32.903 -10.156 16.911 1.00 74.00 88 GLY A O 1
ATOM 739 N N . GLY A 1 89 ? -32.726 -8.530 18.447 1.00 63.53 89 GLY A N 1
ATOM 740 C CA . GLY A 1 89 ? -33.728 -7.623 17.886 1.00 63.53 89 GLY A CA 1
ATOM 741 C C . GLY A 1 89 ? -33.195 -6.615 16.862 1.00 63.53 89 GLY A C 1
ATOM 742 O O . GLY A 1 89 ? -33.991 -5.916 16.231 1.00 63.53 89 GLY A O 1
ATOM 743 N N . PHE A 1 90 ? -31.876 -6.486 16.685 1.00 61.47 90 PHE A N 1
ATOM 744 C CA . PHE A 1 90 ? -31.307 -5.591 15.672 1.00 61.47 90 PHE A CA 1
ATOM 745 C C . PHE A 1 90 ? -31.149 -6.331 14.342 1.00 61.47 90 PHE A C 1
ATOM 747 O O . PHE A 1 90 ? -30.205 -7.093 14.126 1.00 61.47 90 PHE A O 1
ATOM 754 N N . ALA A 1 91 ? -32.076 -6.072 13.420 1.00 47.38 91 ALA A N 1
ATOM 755 C CA . ALA A 1 91 ? -31.785 -6.223 12.008 1.00 47.38 91 ALA A CA 1
ATOM 756 C C . ALA A 1 91 ? -30.693 -5.198 11.689 1.00 47.38 91 ALA A C 1
ATOM 758 O O . ALA A 1 91 ? -30.940 -3.993 11.745 1.00 47.38 91 ALA A O 1
ATOM 759 N N . GLY A 1 92 ? -29.474 -5.659 11.393 1.00 49.56 92 GLY A N 1
ATOM 760 C CA . GLY A 1 92 ? -28.498 -4.802 10.728 1.00 49.56 92 GLY A CA 1
ATOM 761 C C . GLY A 1 92 ? -29.146 -4.128 9.516 1.00 49.56 92 GLY A C 1
ATOM 762 O O . GLY A 1 92 ? -30.194 -4.568 9.036 1.00 49.56 92 GLY A O 1
ATOM 763 N N . THR A 1 93 ? -28.534 -3.066 8.992 1.00 43.75 93 THR A N 1
ATOM 764 C CA . THR A 1 93 ? -28.990 -2.497 7.714 1.00 43.75 93 THR A CA 1
ATOM 765 C C . THR A 1 93 ? -29.159 -3.619 6.681 1.00 43.75 93 THR A C 1
ATOM 767 O O . THR A 1 93 ? -28.479 -4.646 6.777 1.00 43.75 93 THR A O 1
ATOM 770 N N . GLU A 1 94 ? -30.029 -3.444 5.680 1.00 36.25 94 GLU A N 1
ATOM 771 C CA . GLU A 1 94 ? -30.259 -4.406 4.577 1.00 36.25 94 GLU A CA 1
ATOM 772 C C . GLU A 1 94 ? -28.957 -4.980 3.962 1.00 36.25 94 GLU A C 1
ATOM 774 O O . GLU A 1 94 ? -28.939 -6.031 3.313 1.00 36.25 94 GLU A O 1
ATOM 779 N N . PHE A 1 95 ? -27.821 -4.319 4.197 1.00 36.06 95 PHE A N 1
ATOM 780 C CA . PHE A 1 95 ? -26.487 -4.739 3.808 1.00 36.06 95 PHE A CA 1
ATOM 781 C C . PHE A 1 95 ? -25.878 -5.888 4.636 1.00 36.06 95 PHE A C 1
ATOM 783 O O . PHE A 1 95 ? -25.184 -6.696 4.014 1.00 36.06 95 PHE A O 1
ATOM 790 N N . PHE A 1 96 ? -26.173 -6.050 5.934 1.00 45.88 96 PHE A N 1
ATOM 791 C CA . PHE A 1 96 ? -25.390 -6.927 6.833 1.00 45.88 96 PHE A CA 1
ATOM 792 C C . PHE A 1 96 ? -26.159 -8.011 7.606 1.00 45.88 96 PHE A C 1
ATOM 794 O O . PHE A 1 96 ? -25.509 -8.893 8.158 1.00 45.88 96 PHE A O 1
ATOM 801 N N . GLY A 1 97 ? -27.497 -8.023 7.567 1.00 44.97 97 GLY A N 1
ATOM 802 C CA . GLY A 1 97 ? -28.327 -9.113 8.107 1.00 44.97 97 GLY A CA 1
ATOM 803 C C . GLY A 1 97 ? -28.327 -9.194 9.641 1.00 44.97 97 GLY A C 1
ATOM 804 O O . GLY A 1 97 ? -27.287 -9.293 10.284 1.00 44.97 97 GLY A O 1
ATOM 805 N N . GLY A 1 98 ? -29.508 -9.142 10.261 1.00 49.41 98 GLY A N 1
ATOM 806 C CA . GLY A 1 98 ? -29.632 -9.340 11.710 1.00 49.41 98 GLY A CA 1
ATOM 807 C C . GLY A 1 98 ? -29.108 -10.710 12.147 1.00 49.41 98 GLY A C 1
ATOM 808 O O . GLY A 1 98 ? -29.338 -11.711 11.469 1.00 49.41 98 GLY A O 1
ATOM 809 N N . ARG A 1 99 ? -28.415 -10.760 13.289 1.00 59.41 99 ARG A N 1
ATOM 810 C CA . ARG A 1 99 ? -27.963 -12.011 13.916 1.00 59.41 99 ARG A CA 1
ATOM 811 C C . ARG A 1 99 ? -28.754 -12.236 15.196 1.00 59.41 99 ARG A C 1
ATOM 813 O O . ARG A 1 99 ? -28.626 -11.455 16.134 1.00 59.41 99 ARG A O 1
ATOM 820 N N . LYS A 1 100 ? -29.556 -13.305 15.237 1.00 59.53 100 LYS A N 1
ATOM 821 C CA . LYS A 1 100 ? -30.350 -13.680 16.423 1.00 59.53 100 LYS A CA 1
ATOM 822 C C . LYS A 1 100 ? -29.476 -14.067 17.628 1.00 59.53 100 LYS A C 1
ATOM 824 O O . LYS A 1 100 ? -29.954 -14.055 18.752 1.00 59.53 100 LYS A O 1
ATOM 829 N N . ASP A 1 101 ? -28.202 -14.375 17.398 1.00 67.38 101 ASP A N 1
ATOM 830 C CA . ASP A 1 101 ? -27.214 -14.836 18.376 1.00 67.38 101 ASP A CA 1
ATOM 831 C C . ASP A 1 101 ? -26.010 -13.883 18.511 1.00 67.38 101 ASP A C 1
ATOM 833 O O . ASP A 1 101 ? -24.922 -14.302 18.910 1.00 67.38 101 ASP A O 1
ATOM 837 N N . ALA A 1 102 ? -26.170 -12.593 18.185 1.00 73.56 102 ALA A N 1
ATOM 838 C CA . ALA A 1 102 ? -25.060 -11.642 18.167 1.00 73.56 102 ALA A CA 1
ATOM 839 C C . ALA A 1 102 ? -24.280 -11.633 19.498 1.00 73.56 102 ALA A C 1
ATOM 841 O O . ALA A 1 102 ? -24.799 -11.269 20.557 1.00 73.56 102 ALA A O 1
ATOM 842 N N . VAL A 1 103 ? -23.008 -12.032 19.446 1.00 81.44 103 VAL A N 1
ATOM 843 C CA . VAL A 1 103 ? -22.090 -12.035 20.602 1.00 81.44 103 VAL A CA 1
ATOM 844 C C . VAL A 1 103 ? -21.388 -10.690 20.795 1.00 81.44 103 VAL A C 1
ATOM 846 O O . VAL A 1 103 ? -20.740 -10.465 21.817 1.00 81.44 103 VAL A O 1
ATOM 849 N N . ASP A 1 104 ? -21.510 -9.798 19.813 1.00 85.75 104 ASP A N 1
ATOM 850 C CA . ASP A 1 104 ? -20.776 -8.548 19.755 1.00 85.75 104 ASP A CA 1
ATOM 851 C C . ASP A 1 104 ? -21.453 -7.466 18.894 1.00 85.75 104 ASP A C 1
ATOM 853 O O . ASP A 1 104 ? -22.377 -7.736 18.117 1.00 85.75 104 ASP A O 1
ATOM 857 N N . PHE A 1 105 ? -20.982 -6.230 19.064 1.00 85.62 105 PHE A N 1
ATOM 858 C CA . PHE A 1 105 ? -21.431 -5.049 18.334 1.00 85.62 105 PHE A CA 1
ATOM 859 C C . PHE A 1 105 ? -20.251 -4.103 18.060 1.00 85.62 105 PHE A C 1
ATOM 861 O O . PHE A 1 105 ? -19.495 -3.745 18.964 1.00 85.62 105 PHE A O 1
ATOM 868 N N . SER A 1 106 ? -20.074 -3.686 16.808 1.00 85.69 106 SER A N 1
ATOM 869 C CA . SER A 1 106 ? -19.035 -2.718 16.444 1.00 85.69 106 SER A CA 1
ATOM 870 C C . SER A 1 106 ? -19.469 -1.292 16.795 1.00 85.69 106 SER A C 1
ATOM 872 O O . SER A 1 106 ? -20.556 -0.852 16.424 1.00 85.69 106 SER A O 1
ATOM 874 N N . LEU A 1 107 ? -18.586 -0.557 17.472 1.00 87.75 107 LEU A N 1
ATOM 875 C CA . LEU A 1 107 ? -18.658 0.891 17.678 1.00 87.75 107 LEU A CA 1
ATOM 876 C C . LEU A 1 107 ? -17.724 1.631 16.716 1.00 87.75 107 LEU A C 1
ATOM 878 O O . LEU A 1 107 ? -17.269 2.735 17.009 1.00 87.75 107 LEU A O 1
ATOM 882 N N . HIS A 1 108 ? -17.384 1.029 15.575 1.00 81.19 108 HIS A N 1
ATOM 883 C CA . HIS A 1 108 ? -16.540 1.692 14.599 1.00 81.19 108 HIS A CA 1
ATOM 884 C C . HIS A 1 108 ? -17.265 2.878 13.942 1.00 81.19 108 HIS A C 1
ATOM 886 O O . HIS A 1 108 ? -18.459 2.849 13.641 1.00 81.19 108 HIS A O 1
ATOM 892 N N . PHE A 1 109 ? -16.516 3.956 13.736 1.00 79.88 109 PHE A N 1
ATOM 893 C CA . PHE A 1 109 ? -17.036 5.276 13.394 1.00 79.88 109 PHE A CA 1
ATOM 894 C C . PHE A 1 109 ? -16.831 5.616 11.928 1.00 79.88 109 PHE A C 1
ATOM 896 O O . PHE A 1 109 ? -15.823 5.206 11.362 1.00 79.88 109 PHE A O 1
ATOM 903 N N . ASN A 1 110 ? -17.700 6.452 11.351 1.00 77.38 110 ASN A N 1
ATOM 904 C CA . ASN A 1 110 ? -17.678 6.821 9.928 1.00 77.38 110 ASN A CA 1
ATOM 905 C C . ASN A 1 110 ? -16.311 7.335 9.438 1.00 77.38 110 ASN A C 1
ATOM 907 O O . ASN A 1 110 ? -15.549 7.930 10.211 1.00 77.38 110 ASN A O 1
ATOM 911 N N . ASP A 1 111 ? -16.035 7.173 8.146 1.00 72.75 111 ASP A N 1
ATOM 912 C CA . ASP A 1 111 ? -14.796 7.604 7.495 1.00 72.75 111 ASP A CA 1
ATOM 913 C C . ASP A 1 111 ? -14.662 9.122 7.306 1.00 72.75 111 ASP A C 1
ATOM 915 O O . ASP A 1 111 ? -15.155 9.720 6.350 1.00 72.75 111 ASP A O 1
ATOM 919 N N . GLY A 1 112 ? -13.875 9.766 8.169 1.00 71.00 112 GLY A N 1
ATOM 920 C CA . GLY A 1 112 ? -13.446 11.154 7.993 1.00 71.00 112 GLY A CA 1
ATOM 921 C C . GLY A 1 112 ? -13.276 11.911 9.306 1.00 71.00 112 GLY A C 1
ATOM 922 O O . GLY A 1 112 ? -13.289 11.325 10.388 1.00 71.00 112 GLY A O 1
ATOM 923 N N . GLN A 1 113 ? -13.076 13.228 9.208 1.00 71.25 113 GLN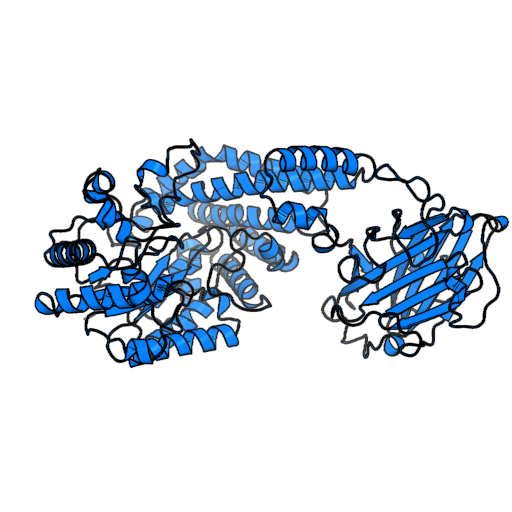 A N 1
ATOM 924 C CA . GLN A 1 113 ? -12.619 14.086 10.315 1.00 71.25 113 GLN A CA 1
ATOM 925 C C . GLN A 1 113 ? -13.679 15.055 10.866 1.00 71.25 113 GLN A C 1
ATOM 927 O O . GLN A 1 113 ? -13.334 15.885 11.705 1.00 71.25 113 GLN A O 1
ATOM 932 N N . GLY A 1 114 ? -14.938 14.997 10.414 1.00 77.88 114 GLY A N 1
ATOM 933 C CA . GLY A 1 114 ? -16.021 15.920 10.793 1.00 77.88 114 GLY A CA 1
ATOM 934 C C . GLY A 1 114 ? -16.519 15.736 12.227 1.00 77.88 114 GLY A C 1
ATOM 935 O O . GLY A 1 114 ? -17.676 15.404 12.462 1.00 77.88 114 GLY A O 1
ATOM 936 N N . ASN A 1 115 ? -15.616 15.922 13.182 1.00 86.31 115 ASN A N 1
ATOM 937 C CA . ASN A 1 115 ? -15.826 15.805 14.612 1.00 86.31 115 ASN A CA 1
ATOM 938 C C . ASN A 1 115 ? -16.599 17.021 15.143 1.00 86.31 115 ASN A C 1
ATOM 940 O O . ASN A 1 115 ? -16.286 18.154 14.794 1.00 86.31 115 ASN A O 1
ATOM 944 N N . CYS A 1 116 ? -17.552 16.801 16.051 1.00 90.75 116 CYS A N 1
ATOM 945 C CA . CYS A 1 116 ? -18.265 17.887 16.729 1.00 90.75 116 CYS A CA 1
ATOM 946 C C . CYS A 1 116 ? -17.311 18.800 17.536 1.00 90.75 116 CYS A C 1
ATOM 948 O O . CYS A 1 116 ? -16.482 18.324 18.309 1.00 90.75 116 CYS A O 1
ATOM 950 N N . GLU A 1 117 ? -17.438 20.112 17.402 1.00 93.12 117 GLU A N 1
ATOM 951 C CA . GLU A 1 117 ? -16.598 21.126 18.055 1.00 93.12 117 GLU A CA 1
ATOM 952 C C . GLU A 1 117 ? -17.246 21.697 19.329 1.00 93.12 117 GLU A C 1
ATOM 954 O O . GLU A 1 117 ? -16.727 22.638 19.926 1.00 93.12 117 GLU A O 1
ATOM 959 N N . CYS A 1 118 ? -18.387 21.153 19.775 1.00 95.25 118 CYS A N 1
ATOM 960 C CA . CYS A 1 118 ? -19.042 21.639 20.988 1.00 95.25 118 CYS A CA 1
ATOM 961 C C . CYS A 1 118 ? -18.153 21.422 22.227 1.00 95.25 118 CYS A C 1
ATOM 963 O O . CYS A 1 118 ? -17.397 20.448 22.311 1.00 95.25 118 CYS A O 1
ATOM 965 N N . LYS A 1 119 ? -18.277 22.313 23.223 1.00 96.31 119 LYS A N 1
ATOM 966 C CA . LYS A 1 119 ? -17.435 22.312 24.436 1.00 96.31 119 LYS A CA 1
ATOM 967 C C . LYS A 1 119 ? -17.406 20.944 25.134 1.00 96.31 119 LYS A C 1
ATOM 969 O O . LYS A 1 119 ? -16.352 20.513 25.590 1.00 96.31 119 LYS A O 1
ATOM 974 N N . ASN A 1 120 ? -18.535 20.236 25.165 1.00 96.75 120 ASN A N 1
ATOM 975 C CA . ASN A 1 120 ? -18.638 18.928 25.816 1.00 96.75 120 ASN A CA 1
ATOM 976 C C . ASN A 1 120 ? -17.938 17.813 25.017 1.00 96.75 120 ASN A C 1
ATOM 978 O O . ASN A 1 120 ? -17.262 16.977 25.606 1.00 96.75 120 ASN A O 1
ATOM 982 N N . CYS A 1 121 ? -18.002 17.832 23.681 1.00 94.88 121 CYS A N 1
ATOM 983 C CA . CYS A 1 121 ? -17.255 16.892 22.840 1.00 94.88 121 CYS A CA 1
ATOM 984 C C . CYS A 1 121 ? -15.742 17.121 22.926 1.00 94.88 121 CYS A C 1
ATOM 986 O O . CYS A 1 121 ? -14.974 16.162 22.905 1.00 94.88 121 CYS A O 1
ATOM 988 N N . VAL A 1 122 ? -15.297 18.374 23.040 1.00 94.19 122 VAL A N 1
ATOM 989 C CA . VAL A 1 122 ? -13.872 18.698 23.209 1.00 94.19 122 VAL A CA 1
ATOM 990 C C . VAL A 1 122 ? -13.327 18.139 24.528 1.00 94.19 122 VAL A C 1
ATOM 992 O O . VAL A 1 122 ? -12.230 17.585 24.531 1.00 94.19 122 VAL A O 1
ATOM 995 N N . LYS A 1 123 ? -14.109 18.190 25.616 1.00 94.94 123 LYS A N 1
ATOM 996 C CA . LYS A 1 123 ? -13.741 17.607 26.922 1.00 94.94 123 LYS A CA 1
ATOM 997 C C . LYS A 1 123 ? -13.548 16.085 26.891 1.00 94.94 123 LYS A C 1
ATOM 999 O O . LYS A 1 123 ? -12.837 15.554 27.730 1.00 94.94 123 LYS A O 1
ATOM 1004 N N . MET A 1 124 ? -14.152 15.387 25.929 1.00 94.25 124 MET A N 1
ATOM 1005 C CA . MET A 1 124 ? -14.009 13.934 25.773 1.00 94.25 124 MET A CA 1
ATOM 1006 C C . MET A 1 124 ? -12.722 13.515 25.044 1.00 94.25 124 MET A C 1
ATOM 1008 O O . MET A 1 124 ? -12.461 12.318 24.919 1.00 94.25 124 MET A O 1
ATOM 1012 N N . ASN A 1 125 ? -11.940 14.457 24.507 1.00 92.25 125 ASN A N 1
ATOM 1013 C CA . ASN A 1 125 ? -10.701 14.140 23.801 1.00 92.25 125 ASN A CA 1
ATOM 1014 C C . ASN A 1 125 ? -9.656 13.541 24.760 1.00 92.25 125 ASN A C 1
ATOM 1016 O O . ASN A 1 125 ? -9.487 14.008 25.883 1.00 92.25 125 ASN A O 1
ATOM 1020 N N . VAL A 1 126 ? -8.884 12.566 24.278 1.00 89.06 126 VAL A N 1
ATOM 1021 C CA . VAL A 1 126 ? -7.805 11.933 25.050 1.00 89.06 126 VAL A CA 1
ATOM 1022 C C . VAL A 1 126 ? -6.456 12.512 24.622 1.00 89.06 126 VAL A C 1
ATOM 1024 O O . VAL A 1 126 ? -6.091 12.466 23.442 1.00 89.06 126 VAL A O 1
ATOM 1027 N N . LYS A 1 127 ? -5.694 13.056 25.578 1.00 86.69 127 LYS A N 1
ATOM 1028 C CA . LYS A 1 127 ? -4.343 13.591 25.332 1.00 86.69 127 LYS A CA 1
ATOM 1029 C C . LYS A 1 127 ? -3.439 12.501 24.742 1.00 86.69 127 LYS A C 1
ATOM 1031 O O . LYS A 1 127 ? -3.504 11.353 25.158 1.00 86.69 127 LYS A O 1
ATOM 1036 N N . GLY A 1 128 ? -2.603 12.854 23.765 1.00 81.19 128 GLY A N 1
ATOM 1037 C CA . GLY A 1 128 ? -1.693 11.900 23.114 1.00 81.19 128 GLY A CA 1
ATOM 1038 C C . GLY A 1 128 ? -2.348 11.000 22.058 1.00 81.19 128 GLY A C 1
ATOM 1039 O O . GLY A 1 128 ? -1.678 10.137 21.501 1.00 81.19 128 GLY A O 1
ATOM 1040 N N . THR A 1 129 ? -3.626 11.218 21.736 1.00 81.19 129 THR A N 1
ATOM 1041 C CA . THR A 1 129 ? -4.316 10.549 20.623 1.00 81.19 129 THR A CA 1
ATOM 1042 C C . THR A 1 129 ? -4.813 11.562 19.591 1.00 81.19 129 THR A C 1
ATOM 1044 O O . THR A 1 129 ? -5.077 12.716 19.941 1.00 81.19 129 THR A O 1
ATOM 1047 N N . PRO A 1 130 ? -4.979 11.166 18.316 1.00 81.88 130 PRO A N 1
ATOM 1048 C CA . PRO A 1 130 ? -5.723 11.977 17.361 1.00 81.88 130 PRO A CA 1
ATOM 1049 C C . PRO A 1 130 ? -7.126 12.293 17.898 1.00 81.88 130 PRO A C 1
ATOM 1051 O O . PRO A 1 130 ? -7.807 11.389 18.379 1.00 81.88 130 PRO A O 1
ATOM 1054 N N . VAL A 1 131 ? -7.574 13.550 17.765 1.00 78.12 131 VAL A N 1
ATOM 1055 C CA . VAL A 1 131 ? -8.854 14.054 18.317 1.00 78.12 131 VAL A CA 1
ATOM 1056 C C . VAL A 1 131 ? -10.024 13.108 18.046 1.00 78.12 131 VAL A C 1
ATOM 1058 O O . VAL A 1 131 ? -10.768 12.782 18.970 1.00 78.12 131 VAL A O 1
ATOM 1061 N N . ARG A 1 132 ? -10.147 12.637 16.794 1.00 79.56 132 ARG A N 1
ATOM 1062 C CA . ARG A 1 132 ? -11.169 11.668 16.372 1.00 79.56 132 ARG A CA 1
ATOM 1063 C C . ARG A 1 132 ? -11.161 10.452 17.294 1.00 79.56 132 ARG A C 1
ATOM 1065 O O . ARG A 1 132 ? -12.145 10.188 17.969 1.00 79.56 132 ARG A O 1
ATOM 1072 N N . PHE A 1 133 ? -10.041 9.747 17.360 1.00 85.12 133 PHE A N 1
ATOM 1073 C CA . PHE A 1 133 ? -9.969 8.472 18.056 1.00 85.12 133 PHE A CA 1
ATOM 1074 C C . PHE A 1 133 ? -10.016 8.613 19.586 1.00 85.12 133 PHE A C 1
ATOM 1076 O O . PHE A 1 133 ? -10.695 7.837 20.251 1.00 85.12 133 PHE A O 1
ATOM 1083 N N . GLY A 1 134 ? -9.383 9.640 20.160 1.00 88.62 134 GLY A N 1
ATOM 1084 C CA . GLY A 1 134 ? -9.454 9.879 21.603 1.00 88.62 134 GLY A CA 1
ATOM 1085 C C . GLY A 1 134 ? -10.882 10.061 22.102 1.00 88.62 134 GLY A C 1
ATOM 1086 O O . GLY A 1 134 ? -11.292 9.461 23.090 1.00 88.62 134 GLY A O 1
ATOM 1087 N N . ARG A 1 135 ? -11.678 10.838 21.365 1.00 90.31 135 ARG A N 1
ATOM 1088 C CA . ARG A 1 135 ? -13.090 11.039 21.691 1.00 90.31 135 ARG A CA 1
ATOM 1089 C C . ARG A 1 135 ? -13.916 9.763 21.558 1.00 90.31 135 ARG A C 1
ATOM 1091 O O . ARG A 1 135 ? -14.790 9.504 22.381 1.00 90.31 135 ARG A O 1
ATOM 1098 N N . GLN A 1 136 ? -13.631 8.983 20.520 1.00 90.81 136 GLN A N 1
ATOM 1099 C CA . GLN A 1 136 ? -14.271 7.697 20.263 1.00 90.81 136 GLN A CA 1
ATOM 1100 C C . GLN A 1 136 ? -14.004 6.700 21.389 1.00 90.81 136 GLN A C 1
ATOM 1102 O O . GLN A 1 136 ? -14.927 6.011 21.807 1.00 90.81 136 GLN A O 1
ATOM 1107 N N . LEU A 1 137 ? -12.785 6.679 21.934 1.00 94.00 137 LEU A N 1
ATOM 1108 C CA . LEU A 1 137 ? -12.448 5.859 23.092 1.00 94.00 137 LEU A CA 1
ATOM 1109 C C . LEU A 1 137 ? -13.290 6.240 24.315 1.00 94.00 137 LEU A C 1
ATOM 1111 O O . LEU A 1 137 ? -13.902 5.366 24.923 1.00 94.00 137 LEU A O 1
ATOM 1115 N N . THR A 1 138 ? -13.367 7.528 24.658 1.00 95.19 138 THR A N 1
ATOM 1116 C CA . THR A 1 138 ? -14.183 7.996 25.793 1.00 95.19 138 THR A CA 1
ATOM 1117 C C . THR A 1 138 ? -15.655 7.620 25.618 1.00 95.19 138 THR A C 1
ATOM 1119 O O . THR A 1 138 ? -16.275 7.104 26.544 1.00 95.19 138 THR A O 1
ATOM 1122 N N . PHE A 1 139 ? -16.206 7.815 24.418 1.00 95.50 139 PHE A N 1
ATOM 1123 C CA . PHE A 1 139 ? -17.577 7.423 24.089 1.00 95.50 139 PHE A CA 1
ATOM 1124 C C . PHE A 1 139 ? -17.799 5.908 24.196 1.00 95.50 139 PHE A C 1
ATOM 1126 O O . PHE A 1 139 ? -18.762 5.465 24.818 1.00 95.50 139 PHE A O 1
ATOM 1133 N N . ALA A 1 140 ? -16.882 5.107 23.651 1.00 95.31 140 ALA A N 1
ATOM 1134 C CA . ALA A 1 140 ? -16.965 3.654 23.703 1.00 95.31 140 ALA A CA 1
ATOM 1135 C C . ALA A 1 140 ? -16.904 3.124 25.141 1.00 95.31 140 ALA A C 1
ATOM 1137 O O . ALA A 1 140 ? -17.637 2.197 25.469 1.00 95.31 140 ALA A O 1
ATOM 1138 N N . LYS A 1 141 ? -16.107 3.742 26.027 1.00 97.06 141 LYS A N 1
ATOM 1139 C CA . LYS A 1 141 ? -16.084 3.387 27.455 1.00 97.06 141 LYS A CA 1
ATOM 1140 C C . LYS A 1 141 ? -17.435 3.612 28.136 1.00 97.06 141 LYS A C 1
ATOM 1142 O O . LYS A 1 141 ? -17.834 2.781 28.945 1.00 97.06 141 LYS A O 1
ATOM 1147 N N . ILE A 1 142 ? -18.138 4.702 27.810 1.00 97.38 142 ILE A N 1
ATOM 1148 C CA . ILE A 1 142 ? -19.476 4.989 28.356 1.00 97.38 142 ILE A CA 1
ATOM 1149 C C . ILE A 1 142 ? -20.450 3.879 27.951 1.00 97.38 142 ILE A C 1
ATOM 1151 O O . ILE A 1 142 ? -21.062 3.250 28.811 1.00 97.38 142 ILE A O 1
ATOM 1155 N N . ILE A 1 143 ? -20.532 3.580 26.651 1.00 96.69 143 ILE A N 1
ATOM 1156 C CA . ILE A 1 143 ? -21.432 2.537 26.139 1.00 96.69 143 ILE A CA 1
ATOM 1157 C C . ILE A 1 143 ? -21.066 1.170 26.719 1.00 96.69 143 ILE A C 1
ATOM 1159 O O . ILE A 1 143 ? -21.946 0.411 27.121 1.00 96.69 143 ILE A O 1
ATOM 1163 N N . ALA A 1 144 ? -19.774 0.856 26.798 1.00 97.31 144 ALA A N 1
ATOM 1164 C CA . ALA A 1 144 ? -19.300 -0.414 27.325 1.00 97.31 144 ALA A CA 1
ATOM 1165 C C . ALA A 1 144 ? -19.675 -0.610 28.794 1.00 97.31 144 ALA A C 1
ATOM 1167 O O . ALA A 1 144 ? -20.229 -1.651 29.130 1.00 97.31 144 ALA A O 1
ATOM 1168 N N . ARG A 1 145 ? -19.507 0.409 29.647 1.00 98.06 145 ARG A N 1
ATOM 1169 C CA . ARG A 1 145 ? -19.954 0.347 31.049 1.00 98.06 145 ARG A CA 1
ATOM 1170 C C . ARG A 1 145 ? -21.454 0.110 31.171 1.00 98.06 145 ARG A C 1
ATOM 1172 O O . ARG A 1 145 ? -21.866 -0.744 31.946 1.00 98.06 145 ARG A O 1
ATOM 1179 N N . GLU A 1 146 ? -22.264 0.835 30.405 1.00 98.12 146 GLU A N 1
ATOM 1180 C CA . GLU A 1 146 ? -23.724 0.722 30.499 1.00 98.12 146 GLU A CA 1
ATOM 1181 C C . GLU A 1 146 ? -24.260 -0.598 29.941 1.00 98.12 146 GLU A C 1
ATOM 1183 O O . GLU A 1 146 ? -25.178 -1.194 30.506 1.00 98.12 146 GLU A O 1
ATOM 1188 N N . THR A 1 147 ? -23.687 -1.090 28.846 1.00 96.38 147 THR A N 1
ATOM 1189 C CA . THR A 1 147 ? -24.065 -2.391 28.277 1.00 96.38 147 THR A CA 1
ATOM 1190 C C . THR A 1 147 ? -23.582 -3.552 29.142 1.00 96.38 147 THR A C 1
ATOM 1192 O O . THR A 1 147 ? -24.311 -4.528 29.278 1.00 96.38 147 THR A O 1
ATOM 1195 N N . TYR A 1 148 ? -22.424 -3.435 29.801 1.00 97.19 148 TYR A N 1
ATOM 1196 C CA . TYR A 1 148 ? -21.887 -4.480 30.679 1.00 97.19 148 TYR A CA 1
ATOM 1197 C C . TYR A 1 148 ? -22.795 -4.783 31.878 1.00 97.19 148 TYR A C 1
ATOM 1199 O O . TYR A 1 148 ? -22.868 -5.931 32.304 1.00 97.19 148 TYR A O 1
ATOM 1207 N N . LYS A 1 149 ? -23.536 -3.783 32.384 1.00 97.69 149 LYS A N 1
ATOM 1208 C CA . LYS A 1 149 ? -24.500 -3.963 33.487 1.00 97.69 149 LYS A CA 1
ATOM 1209 C C . LYS A 1 149 ? -25.590 -4.990 33.170 1.00 97.69 149 LYS A C 1
ATOM 1211 O O . LYS A 1 149 ? -26.045 -5.673 34.076 1.00 97.69 149 LYS A O 1
ATOM 1216 N N . THR A 1 150 ? -26.020 -5.081 31.909 1.00 96.31 150 THR A N 1
ATOM 1217 C CA . THR A 1 150 ? -27.106 -5.985 31.486 1.00 96.31 150 THR A CA 1
ATOM 1218 C C . THR A 1 150 ? -26.627 -7.143 30.611 1.00 96.31 150 THR A C 1
ATOM 1220 O O . THR A 1 150 ? -27.275 -8.179 30.564 1.00 96.31 150 THR A O 1
ATOM 1223 N N . HIS A 1 151 ? -25.480 -6.997 29.944 1.00 94.38 151 HIS A N 1
ATOM 1224 C CA . HIS A 1 151 ? -24.940 -7.957 28.979 1.00 94.38 151 HIS A CA 1
ATOM 1225 C C . HIS A 1 151 ? -23.440 -8.224 29.208 1.00 94.38 151 HIS A C 1
ATOM 1227 O O . HIS A 1 151 ? -22.627 -7.997 28.307 1.00 94.38 151 HIS A O 1
ATOM 1233 N N . PRO A 1 152 ? -23.026 -8.725 30.388 1.00 94.94 152 PRO A N 1
ATOM 1234 C CA . PRO A 1 152 ? -21.607 -8.881 30.725 1.00 94.94 152 PRO A CA 1
ATOM 1235 C C . PRO A 1 152 ? -20.854 -9.870 29.817 1.00 94.94 152 PRO A C 1
ATOM 1237 O O . PRO A 1 152 ? -19.634 -9.793 29.695 1.00 94.94 152 PRO A O 1
ATOM 1240 N N . ASN A 1 153 ? -21.581 -10.767 29.139 1.00 91.38 153 ASN A N 1
ATOM 1241 C CA . ASN A 1 153 ? -21.029 -11.777 28.229 1.00 91.38 153 ASN A CA 1
ATOM 1242 C C . ASN A 1 153 ? -20.933 -11.315 26.761 1.00 91.38 153 ASN A C 1
ATOM 1244 O O . ASN A 1 153 ? -20.568 -12.112 25.895 1.00 91.38 153 ASN A O 1
ATOM 1248 N N . LYS A 1 154 ? -21.299 -10.064 26.456 1.00 90.81 154 LYS A N 1
ATOM 1249 C CA . LYS A 1 154 ? -21.314 -9.509 25.093 1.00 90.81 154 LYS A CA 1
ATOM 1250 C C . LYS A 1 154 ? -20.195 -8.490 24.914 1.00 90.81 154 LYS A C 1
ATOM 1252 O O . LYS A 1 154 ? -19.833 -7.804 25.864 1.00 90.81 154 LYS A O 1
ATOM 1257 N N . ILE A 1 155 ? -19.655 -8.386 23.700 1.00 91.81 155 ILE A N 1
ATOM 1258 C CA . ILE A 1 155 ? -18.436 -7.615 23.398 1.00 91.81 155 ILE A CA 1
ATOM 1259 C C . ILE A 1 155 ? -18.749 -6.379 22.541 1.00 91.81 155 ILE A C 1
ATOM 1261 O O . ILE A 1 155 ? -19.606 -6.412 21.661 1.00 91.81 155 ILE A O 1
ATOM 1265 N N . LEU A 1 156 ? -18.016 -5.289 22.752 1.00 92.19 156 LEU A N 1
ATOM 1266 C CA . LEU A 1 156 ? -18.015 -4.113 21.885 1.00 92.19 156 LEU A CA 1
ATOM 1267 C C . LEU A 1 156 ? -16.653 -3.943 21.219 1.00 92.19 156 LEU A C 1
ATOM 1269 O O . LEU A 1 156 ? -15.637 -3.920 21.908 1.00 92.19 156 LEU A O 1
ATOM 1273 N N . TRP A 1 157 ? -16.627 -3.766 19.899 1.00 90.12 157 TRP A N 1
ATOM 1274 C CA . TRP A 1 157 ? -15.382 -3.534 19.160 1.00 90.12 157 TRP A CA 1
ATOM 1275 C C . TRP A 1 157 ? -15.139 -2.054 18.887 1.00 90.12 157 TRP A C 1
ATOM 1277 O O . TRP A 1 157 ? -16.009 -1.359 18.359 1.00 90.12 157 TRP A O 1
ATOM 1287 N N . LEU A 1 158 ? -13.919 -1.591 19.159 1.00 91.75 158 LEU A N 1
ATOM 1288 C CA . LEU A 1 158 ? -13.416 -0.293 18.725 1.00 91.75 158 LEU A CA 1
ATOM 1289 C C . LEU A 1 158 ? -12.158 -0.456 17.865 1.00 91.75 158 LEU A C 1
ATOM 1291 O O . LEU A 1 158 ? -11.112 -0.912 18.320 1.00 91.75 158 LEU A O 1
ATOM 1295 N N . THR A 1 159 ? -12.240 -0.034 16.609 1.00 88.88 159 THR A N 1
ATOM 1296 C CA . THR A 1 159 ? -11.121 -0.140 15.668 1.00 88.88 159 THR A CA 1
ATOM 1297 C C . THR A 1 159 ? -10.137 1.025 15.816 1.00 88.88 159 THR A C 1
ATOM 1299 O O . THR A 1 159 ? -10.494 2.190 15.620 1.00 88.88 159 THR A O 1
ATOM 1302 N N . CYS A 1 160 ? -8.868 0.712 16.072 1.00 88.69 160 CYS A N 1
ATOM 1303 C CA . CYS A 1 160 ? -7.730 1.633 16.071 1.00 88.69 160 CYS A CA 1
ATOM 1304 C C . CYS A 1 160 ? -7.318 1.985 14.632 1.00 88.69 160 CYS A C 1
ATOM 1306 O O . CYS A 1 160 ? -6.345 1.459 14.083 1.00 88.69 160 CYS A O 1
ATOM 1308 N N . TYR A 1 161 ? -8.085 2.870 13.999 1.00 80.50 161 TYR A N 1
ATOM 1309 C CA . TYR A 1 161 ? -7.893 3.250 12.599 1.00 80.50 161 TYR A CA 1
ATOM 1310 C C . TYR A 1 161 ? -6.595 4.051 12.385 1.00 80.50 161 TYR A C 1
ATOM 1312 O O . TYR A 1 161 ? -6.260 4.931 13.179 1.00 80.50 161 TYR A O 1
ATOM 1320 N N . GLY A 1 162 ? -5.859 3.769 11.304 1.00 71.81 162 GLY A N 1
ATOM 1321 C CA . GLY A 1 162 ? -4.611 4.472 10.966 1.00 71.81 162 GLY A CA 1
ATOM 1322 C C . GLY A 1 162 ? -3.496 4.353 12.017 1.00 71.81 162 GLY A C 1
ATOM 1323 O O . GLY A 1 162 ? -2.684 5.270 12.139 1.00 71.81 162 GLY A O 1
ATOM 1324 N N . ASN A 1 163 ? -3.452 3.259 12.788 1.00 68.06 163 ASN A N 1
ATOM 1325 C CA . ASN A 1 163 ? -2.567 3.074 13.949 1.00 68.06 163 ASN A CA 1
ATOM 1326 C C . ASN A 1 163 ? -2.730 4.156 15.037 1.00 68.06 163 ASN A C 1
ATOM 1328 O O . ASN A 1 163 ? -1.771 4.490 15.740 1.00 68.06 163 ASN A O 1
ATOM 1332 N N . ALA A 1 164 ? -3.941 4.702 15.200 1.00 83.44 164 ALA A N 1
ATOM 1333 C CA . ALA A 1 164 ? -4.298 5.547 16.335 1.00 83.44 164 ALA A CA 1
ATOM 1334 C C . ALA A 1 164 ? -4.446 4.687 17.600 1.00 83.44 164 ALA A C 1
ATOM 1336 O O . ALA A 1 164 ? -5.545 4.322 17.990 1.00 83.44 164 ALA A O 1
ATOM 1337 N N . ILE A 1 165 ? -3.327 4.314 18.212 1.00 89.19 165 ILE A N 1
ATOM 1338 C CA . ILE A 1 165 ? -3.306 3.458 19.402 1.00 89.19 165 ILE A CA 1
ATOM 1339 C C . ILE A 1 165 ? -3.295 4.352 20.653 1.00 89.19 165 ILE A C 1
ATOM 1341 O O . ILE A 1 165 ? -2.447 5.251 20.721 1.00 89.19 165 ILE A O 1
ATOM 1345 N N . PRO A 1 166 ? -4.198 4.147 21.636 1.00 90.31 166 PRO A N 1
ATOM 1346 C CA . PRO A 1 166 ? -4.237 4.980 22.836 1.00 90.31 166 PRO A CA 1
ATOM 1347 C C . PRO A 1 166 ? -2.932 4.906 23.651 1.00 90.31 166 PRO A C 1
ATOM 1349 O O . PRO A 1 166 ? -2.290 3.852 23.676 1.00 90.31 166 PRO A O 1
ATOM 1352 N N . PRO A 1 167 ? -2.531 5.986 24.352 1.00 91.81 167 PRO A N 1
ATOM 1353 C CA . PRO A 1 167 ? -1.485 5.911 25.369 1.00 91.81 167 PRO A CA 1
ATOM 1354 C C . PRO A 1 167 ? -1.923 5.002 26.524 1.00 91.81 167 PRO A C 1
ATOM 1356 O O . PRO A 1 167 ? -3.117 4.786 26.734 1.00 91.81 167 PRO A O 1
ATOM 1359 N N . GLU A 1 168 ? -0.959 4.486 27.282 1.00 93.62 168 GLU A N 1
ATOM 1360 C CA . GLU A 1 168 ? -1.215 3.524 28.361 1.00 93.62 168 GLU A CA 1
ATOM 1361 C C . GLU A 1 168 ? -2.155 4.074 29.435 1.00 93.62 168 GLU A C 1
ATOM 1363 O O . GLU A 1 168 ? -3.055 3.381 29.899 1.00 93.62 168 GLU A O 1
ATOM 1368 N N . GLU A 1 169 ? -2.030 5.356 29.765 1.00 92.75 169 GLU A N 1
ATOM 1369 C CA . GLU A 1 169 ? -2.878 6.057 30.729 1.00 92.75 169 GLU A CA 1
ATOM 1370 C C . GLU A 1 169 ? -4.356 5.982 30.341 1.00 92.75 169 GLU A C 1
ATOM 1372 O O . GLU A 1 169 ? -5.220 5.833 31.201 1.00 92.75 169 GLU A O 1
ATOM 1377 N N . ALA A 1 170 ? -4.657 6.030 29.040 1.00 92.00 170 ALA A N 1
ATOM 1378 C CA . ALA A 1 170 ? -6.021 5.918 28.543 1.00 92.00 170 ALA A CA 1
ATOM 1379 C C . ALA A 1 170 ? -6.548 4.473 28.563 1.00 92.00 170 ALA A C 1
ATOM 1381 O O . ALA A 1 170 ? -7.762 4.273 28.471 1.00 92.00 170 ALA A O 1
ATOM 1382 N N . LEU A 1 171 ? -5.667 3.479 28.689 1.00 94.44 171 LEU A N 1
ATOM 1383 C CA . LEU A 1 171 ? -5.992 2.052 28.692 1.00 94.44 171 LEU A CA 1
ATOM 1384 C C . LEU A 1 171 ? -6.165 1.467 30.107 1.00 94.44 171 LEU A C 1
ATOM 1386 O O . LEU A 1 171 ? -6.837 0.453 30.247 1.00 94.44 171 LEU A O 1
ATOM 1390 N N . LYS A 1 172 ? -5.629 2.111 31.155 1.00 93.56 172 LYS A N 1
ATOM 1391 C CA . LYS A 1 172 ? -5.689 1.622 32.554 1.00 93.56 172 LYS A CA 1
ATOM 1392 C C . LYS A 1 172 ? -7.109 1.410 33.097 1.00 93.56 172 LYS A C 1
ATOM 1394 O O . LYS A 1 172 ? -7.324 0.543 33.931 1.00 93.56 172 LYS A O 1
ATOM 1399 N N . ASP A 1 173 ? -8.066 2.197 32.616 1.00 92.88 173 ASP A N 1
ATOM 1400 C CA . ASP A 1 173 ? -9.474 2.163 33.030 1.00 92.88 173 ASP A CA 1
ATOM 1401 C C . ASP A 1 173 ? -10.361 1.730 31.850 1.00 92.88 173 ASP A C 1
ATOM 1403 O O . ASP A 1 173 ? -11.108 2.530 31.271 1.00 92.88 173 ASP A O 1
ATOM 1407 N N . LEU A 1 174 ? -10.181 0.490 31.387 1.00 96.56 174 LEU A N 1
ATOM 1408 C CA . LEU A 1 174 ? -10.967 -0.096 30.301 1.00 96.56 174 LEU A CA 1
ATOM 1409 C C . LEU A 1 174 ? -12.087 -0.999 30.837 1.00 96.56 174 LEU A C 1
ATOM 1411 O O . LEU A 1 174 ? -11.822 -1.889 31.644 1.00 96.56 174 LEU A O 1
ATOM 1415 N N . PRO A 1 175 ? -13.331 -0.832 30.353 1.00 96.81 175 PRO A N 1
ATOM 1416 C CA . PRO A 1 175 ? -14.406 -1.772 30.647 1.00 96.81 175 PRO A CA 1
ATOM 1417 C C . PRO A 1 175 ? -14.084 -3.185 30.126 1.00 96.81 175 PRO A C 1
ATOM 1419 O O . PRO A 1 175 ? -13.535 -3.309 29.027 1.00 96.81 175 PRO A O 1
ATOM 1422 N N . PRO A 1 176 ? -14.469 -4.257 30.848 1.00 95.75 176 PRO A N 1
ATOM 1423 C CA . PRO A 1 176 ? -14.115 -5.629 30.481 1.00 95.75 176 PRO A CA 1
ATOM 1424 C C . PRO A 1 176 ? -14.613 -6.088 29.111 1.00 95.75 176 PRO A C 1
ATOM 1426 O O . PRO A 1 176 ? -14.017 -6.992 28.537 1.00 95.75 176 PRO A O 1
ATOM 1429 N N . ASN A 1 177 ? -15.696 -5.501 28.601 1.00 95.81 177 ASN A N 1
ATOM 1430 C CA . ASN A 1 177 ? -16.304 -5.844 27.319 1.00 95.81 177 ASN A CA 1
ATOM 1431 C C . ASN A 1 177 ? -15.895 -4.922 26.158 1.00 95.81 177 ASN A C 1
ATOM 1433 O O . ASN A 1 177 ? -16.469 -5.044 25.079 1.00 95.81 177 ASN A O 1
ATOM 1437 N N . LEU A 1 178 ? -14.933 -4.009 26.339 1.00 96.00 178 LEU A N 1
ATOM 1438 C CA . LEU A 1 178 ? -14.439 -3.148 25.259 1.00 96.00 178 LEU A CA 1
ATOM 1439 C C . LEU A 1 178 ? -13.173 -3.737 24.626 1.00 96.00 178 LEU A C 1
ATOM 1441 O O . LEU A 1 178 ? -12.098 -3.731 25.226 1.00 96.00 178 LEU A O 1
ATOM 1445 N N . TYR A 1 179 ? -13.315 -4.272 23.418 1.00 94.94 179 TYR A N 1
ATOM 1446 C CA . TYR A 1 179 ? -12.264 -4.952 22.663 1.00 94.94 179 TYR A CA 1
ATOM 1447 C C . TYR A 1 179 ? -11.794 -4.071 21.504 1.00 94.94 179 TYR A C 1
ATOM 1449 O O . TYR A 1 179 ? -12.516 -3.185 21.041 1.00 94.94 179 TYR A O 1
ATOM 1457 N N . PHE A 1 180 ? -10.582 -4.320 21.007 1.00 94.00 180 PHE A N 1
ATOM 1458 C CA . PHE A 1 180 ? -9.975 -3.495 19.959 1.00 94.00 180 PHE A CA 1
ATOM 1459 C C . PHE A 1 180 ? -9.652 -4.287 18.703 1.00 94.00 180 PHE A C 1
ATOM 1461 O O . PHE A 1 180 ? -9.238 -5.437 18.784 1.00 94.00 180 PHE A O 1
ATOM 1468 N N . THR A 1 181 ? -9.735 -3.648 17.539 1.00 91.31 181 THR A N 1
ATOM 1469 C CA . THR A 1 181 ? -9.082 -4.151 16.320 1.00 91.31 181 THR A CA 1
ATOM 1470 C C . THR A 1 181 ? -8.013 -3.171 15.844 1.00 91.31 181 THR A C 1
ATOM 1472 O O . THR A 1 181 ? -8.166 -1.960 15.988 1.00 91.31 181 THR A O 1
ATOM 1475 N N . VAL A 1 182 ? -6.904 -3.669 15.291 1.00 91.38 182 VAL A N 1
ATOM 1476 C CA . VAL A 1 182 ? -5.791 -2.821 14.820 1.00 91.38 182 VAL A CA 1
ATOM 1477 C C . VAL A 1 182 ? -5.688 -2.836 13.300 1.00 91.38 182 VAL A C 1
ATOM 1479 O O . VAL A 1 182 ? -5.261 -3.838 12.718 1.00 91.38 182 VAL A O 1
ATOM 1482 N N . CYS A 1 183 ? -6.033 -1.704 12.675 1.00 89.25 183 CYS A N 1
ATOM 1483 C CA . CYS A 1 183 ? -5.897 -1.478 11.235 1.00 89.25 183 CYS A CA 1
ATOM 1484 C C . CYS A 1 183 ? -4.441 -1.285 10.835 1.00 89.25 183 CYS A C 1
ATOM 1486 O O . CYS A 1 183 ? -3.878 -0.227 11.106 1.00 89.25 183 CYS A O 1
ATOM 1488 N N . SER A 1 184 ? -3.873 -2.239 10.103 1.00 89.94 184 SER A N 1
ATOM 1489 C CA . SER A 1 184 ? -2.499 -2.136 9.616 1.00 89.94 184 SER A CA 1
ATOM 1490 C C . SER A 1 184 ? -2.353 -2.752 8.229 1.00 89.94 184 SER A C 1
ATOM 1492 O O . SER A 1 184 ? -2.922 -3.802 7.949 1.00 89.94 184 SER A O 1
ATOM 1494 N N . ASP A 1 185 ? -1.577 -2.106 7.359 1.00 90.81 185 ASP A N 1
ATOM 1495 C CA . ASP A 1 185 ? -1.150 -2.656 6.070 1.00 90.81 185 ASP A CA 1
ATOM 1496 C C . ASP A 1 185 ? 0.054 -3.586 6.287 1.00 90.81 185 ASP A C 1
ATOM 1498 O O . ASP A 1 185 ? 1.222 -3.193 6.166 1.00 90.81 185 ASP A O 1
ATOM 1502 N N . ARG A 1 186 ? -0.219 -4.847 6.636 1.00 92.31 186 ARG A N 1
ATOM 1503 C CA . ARG A 1 186 ? 0.833 -5.829 6.949 1.00 92.31 186 ARG A CA 1
ATOM 1504 C C . ARG A 1 186 ? 1.571 -6.318 5.709 1.00 92.31 186 ARG A C 1
ATOM 1506 O O . ARG A 1 186 ? 2.635 -6.921 5.837 1.00 92.31 186 ARG A O 1
ATOM 1513 N N . ALA A 1 187 ? 1.134 -5.917 4.514 1.00 92.81 187 ALA A N 1
ATOM 1514 C CA . ALA A 1 187 ? 1.946 -6.018 3.304 1.00 92.81 187 ALA A CA 1
ATOM 1515 C C . ALA A 1 187 ? 3.250 -5.200 3.398 1.00 92.81 187 ALA A C 1
ATOM 1517 O O . ALA A 1 187 ? 4.154 -5.384 2.584 1.00 92.81 187 ALA A O 1
ATOM 1518 N N . GLN A 1 188 ? 3.372 -4.306 4.390 1.00 93.62 188 GLN A N 1
ATOM 1519 C CA . GLN A 1 188 ? 4.576 -3.524 4.675 1.00 93.62 188 GLN A CA 1
ATOM 1520 C C . GLN A 1 188 ? 5.499 -4.144 5.731 1.00 93.62 188 GLN A C 1
ATOM 1522 O O . GLN A 1 188 ? 6.522 -3.541 6.048 1.00 93.62 188 GLN A O 1
ATOM 1527 N N . TYR A 1 189 ? 5.202 -5.339 6.254 1.00 94.38 189 TYR A N 1
ATOM 1528 C CA . TYR A 1 189 ? 6.007 -6.003 7.294 1.00 94.38 189 TYR A CA 1
ATOM 1529 C C . TYR A 1 189 ? 7.447 -6.347 6.884 1.00 94.38 189 TYR A C 1
ATOM 1531 O O . TYR A 1 189 ? 8.269 -6.653 7.746 1.00 94.38 189 TYR A O 1
ATOM 1539 N N . ARG A 1 190 ? 7.780 -6.247 5.594 1.00 93.25 190 ARG A N 1
ATOM 1540 C CA . ARG A 1 190 ? 9.167 -6.256 5.106 1.00 93.25 190 ARG A CA 1
ATOM 1541 C C . ARG A 1 190 ? 10.003 -5.072 5.623 1.00 93.25 190 ARG A C 1
ATOM 1543 O O . ARG A 1 190 ? 11.224 -5.146 5.630 1.00 93.25 190 ARG A O 1
ATOM 1550 N N . ASP A 1 191 ? 9.378 -3.969 6.052 1.00 94.69 191 ASP A N 1
ATOM 1551 C CA . ASP A 1 191 ? 10.049 -2.913 6.823 1.00 94.69 191 ASP A CA 1
ATOM 1552 C C . ASP A 1 191 ? 10.079 -3.297 8.310 1.00 94.69 191 ASP A C 1
ATOM 1554 O O . ASP A 1 191 ? 9.068 -3.208 9.011 1.00 94.69 191 ASP A O 1
ATOM 1558 N N . ALA A 1 192 ? 11.259 -3.680 8.802 1.00 94.19 192 ALA A N 1
ATOM 1559 C CA . ALA A 1 192 ? 11.456 -4.108 10.185 1.00 94.19 192 ALA A CA 1
ATOM 1560 C C . ALA A 1 192 ? 11.036 -3.047 11.218 1.00 94.19 192 ALA A C 1
ATOM 1562 O O . ALA A 1 192 ? 10.488 -3.400 12.261 1.00 94.19 192 ALA A O 1
ATOM 1563 N N . LYS A 1 193 ? 11.228 -1.749 10.931 1.00 94.75 193 LYS A N 1
ATOM 1564 C CA . LYS A 1 193 ? 10.822 -0.673 11.853 1.00 94.75 193 LYS A CA 1
ATOM 1565 C C . LYS A 1 193 ? 9.304 -0.562 11.933 1.00 94.75 193 LYS A C 1
ATOM 1567 O O . LYS A 1 193 ? 8.758 -0.336 13.010 1.00 94.75 193 LYS A O 1
ATOM 1572 N N . PHE A 1 194 ? 8.626 -0.727 10.798 1.00 94.25 194 PHE A N 1
ATOM 1573 C CA . PHE A 1 194 ? 7.168 -0.747 10.752 1.00 94.25 194 PHE A CA 1
ATOM 1574 C C . PHE A 1 194 ? 6.607 -1.963 11.497 1.00 94.25 194 PHE A C 1
ATOM 1576 O O . PHE A 1 194 ? 5.756 -1.789 12.366 1.00 94.25 194 PHE A O 1
ATOM 1583 N N . ARG A 1 195 ? 7.135 -3.166 11.221 1.00 95.19 195 ARG A N 1
ATOM 1584 C CA . ARG A 1 195 ? 6.751 -4.406 11.914 1.00 95.19 195 ARG A CA 1
ATOM 1585 C C . ARG A 1 195 ? 6.936 -4.285 13.428 1.00 95.19 195 ARG A C 1
ATOM 1587 O O . ARG A 1 195 ? 5.995 -4.541 14.167 1.00 95.19 195 ARG A O 1
ATOM 1594 N N . ALA A 1 196 ? 8.109 -3.843 13.887 1.00 95.56 196 ALA A N 1
ATOM 1595 C CA . ALA A 1 196 ? 8.394 -3.703 15.316 1.00 95.56 196 ALA A CA 1
ATOM 1596 C C . ALA A 1 196 ? 7.426 -2.734 16.013 1.00 95.56 196 ALA A C 1
ATOM 1598 O O . ALA A 1 196 ? 6.968 -3.009 17.121 1.00 95.56 196 ALA A O 1
ATOM 1599 N N . LYS A 1 197 ? 7.072 -1.622 15.353 1.00 93.81 197 LYS A N 1
ATOM 1600 C CA . LYS A 1 197 ? 6.077 -0.683 15.880 1.00 93.81 197 LYS A CA 1
ATOM 1601 C C . LYS A 1 197 ? 4.688 -1.322 15.976 1.00 93.81 197 LYS A C 1
ATOM 1603 O O . LYS A 1 197 ? 4.045 -1.185 17.010 1.00 93.81 197 LYS A O 1
ATOM 1608 N N . ASP A 1 198 ? 4.234 -1.996 14.920 1.00 94.06 198 ASP A N 1
ATOM 1609 C CA . ASP A 1 198 ? 2.917 -2.647 14.890 1.00 94.06 198 ASP A CA 1
ATOM 1610 C C . ASP A 1 198 ? 2.794 -3.733 15.973 1.00 94.06 198 ASP A C 1
ATOM 1612 O O . ASP A 1 198 ? 1.797 -3.799 16.687 1.00 94.06 198 ASP A O 1
ATOM 1616 N N . GLU A 1 199 ? 3.846 -4.533 16.163 1.00 95.31 199 GLU A N 1
ATOM 1617 C CA . GLU A 1 199 ? 3.918 -5.545 17.222 1.00 95.31 199 GLU A CA 1
ATOM 1618 C C . GLU A 1 199 ? 3.918 -4.930 18.630 1.00 95.31 199 GLU A C 1
ATOM 1620 O O . GLU A 1 199 ? 3.256 -5.452 19.528 1.00 95.31 199 GLU A O 1
ATOM 1625 N N . ALA A 1 200 ? 4.625 -3.815 18.838 1.00 94.94 200 ALA A N 1
ATOM 1626 C CA . ALA A 1 200 ? 4.614 -3.096 20.112 1.00 94.94 200 ALA A CA 1
ATOM 1627 C C . ALA A 1 200 ? 3.234 -2.491 20.417 1.00 94.94 200 ALA A C 1
ATOM 1629 O O . ALA A 1 200 ? 2.762 -2.554 21.552 1.00 94.94 200 ALA A O 1
ATOM 1630 N N . ASP A 1 201 ? 2.565 -1.953 19.398 1.00 93.31 201 ASP A N 1
ATOM 1631 C CA . ASP A 1 201 ? 1.208 -1.421 19.500 1.00 93.31 201 ASP A CA 1
ATOM 1632 C C . ASP A 1 201 ? 0.187 -2.512 19.857 1.00 93.31 201 ASP A C 1
ATOM 1634 O O . ASP A 1 201 ? -0.636 -2.310 20.753 1.00 93.31 201 ASP A O 1
ATOM 1638 N N . LEU A 1 202 ? 0.275 -3.681 19.211 1.00 94.94 202 LEU A N 1
ATOM 1639 C CA . LEU A 1 202 ? -0.537 -4.854 19.544 1.00 94.94 202 LEU A CA 1
ATOM 1640 C C . LEU A 1 202 ? -0.290 -5.316 20.981 1.00 94.94 202 LEU A C 1
ATOM 1642 O O . LEU A 1 202 ? -1.247 -5.504 21.731 1.00 94.94 202 LEU A O 1
ATOM 1646 N N . LYS A 1 203 ? 0.981 -5.451 21.381 1.00 95.50 203 LYS A N 1
ATOM 1647 C CA . LYS A 1 203 ? 1.353 -5.853 22.743 1.00 95.50 203 LYS A CA 1
ATOM 1648 C C . LYS A 1 203 ? 0.779 -4.890 23.780 1.00 95.50 203 LYS A C 1
ATOM 1650 O O . LYS A 1 203 ? 0.207 -5.343 24.761 1.00 95.50 203 LYS A O 1
ATOM 1655 N N . ARG A 1 204 ? 0.882 -3.579 23.544 1.00 95.19 204 ARG A N 1
ATOM 1656 C CA . ARG A 1 204 ? 0.320 -2.560 24.437 1.00 95.19 204 ARG A CA 1
ATOM 1657 C C . ARG A 1 204 ? -1.185 -2.732 24.619 1.00 95.19 204 ARG A C 1
ATOM 1659 O O . ARG A 1 204 ? -1.648 -2.693 25.748 1.00 95.19 204 ARG A O 1
ATOM 1666 N N . LEU A 1 205 ? -1.950 -2.940 23.547 1.00 95.88 205 LEU A N 1
ATOM 1667 C CA . LEU A 1 205 ? -3.392 -3.177 23.679 1.00 95.88 205 LEU A CA 1
ATOM 1668 C C . LEU A 1 205 ? -3.691 -4.471 24.444 1.00 95.88 205 LEU A C 1
ATOM 1670 O O . LEU A 1 205 ? -4.556 -4.465 25.313 1.00 95.88 205 LEU A O 1
ATOM 1674 N N . LEU A 1 206 ? -2.952 -5.547 24.165 1.00 96.00 206 LEU A N 1
ATOM 1675 C CA . LEU A 1 206 ? -3.108 -6.846 24.829 1.00 96.00 206 LEU A CA 1
ATOM 1676 C C . LEU A 1 206 ? -2.762 -6.816 26.326 1.00 96.00 206 LEU A C 1
ATOM 1678 O O . LEU A 1 206 ? -3.282 -7.635 27.075 1.00 96.00 206 LEU A O 1
ATOM 1682 N N . THR A 1 207 ? -1.934 -5.870 26.781 1.00 96.62 207 THR A N 1
ATOM 1683 C CA . THR A 1 207 ? -1.662 -5.665 28.214 1.00 96.62 207 THR A CA 1
ATOM 1684 C C . THR A 1 207 ? -2.904 -5.209 28.987 1.00 96.62 207 THR A C 1
ATOM 1686 O O . THR A 1 207 ? -3.037 -5.533 30.163 1.00 96.62 207 THR A O 1
ATOM 1689 N N . TYR A 1 208 ? -3.803 -4.448 28.353 1.00 96.50 208 TYR A N 1
ATOM 1690 C CA . TYR A 1 208 ? -4.902 -3.767 29.051 1.00 96.50 208 TYR A CA 1
ATOM 1691 C C . TYR A 1 208 ? -6.302 -4.244 28.635 1.00 96.50 208 TYR A C 1
ATOM 1693 O O . TYR A 1 208 ? -7.223 -4.226 29.448 1.00 96.50 208 TYR A O 1
ATOM 1701 N N . ALA A 1 209 ? -6.497 -4.651 27.380 1.00 95.81 209 ALA A N 1
ATOM 1702 C CA . ALA A 1 209 ? -7.789 -5.089 26.862 1.00 95.81 209 ALA A CA 1
ATOM 1703 C C . ALA A 1 209 ? -7.933 -6.616 26.928 1.00 95.81 209 ALA A C 1
ATOM 1705 O O . ALA A 1 209 ? -7.009 -7.348 26.584 1.00 95.81 209 ALA A O 1
ATOM 1706 N N . LYS A 1 210 ? -9.132 -7.106 27.279 1.00 94.38 210 LYS A N 1
ATOM 1707 C CA . LYS A 1 210 ? -9.428 -8.552 27.330 1.00 94.38 210 LYS A CA 1
ATOM 1708 C C . LYS A 1 210 ? -9.456 -9.235 25.957 1.00 94.38 210 LYS A C 1
ATOM 1710 O O . LYS A 1 210 ? -9.391 -10.460 25.885 1.00 94.38 210 LYS A O 1
ATOM 1715 N N . GLY A 1 211 ? -9.544 -8.466 24.873 1.00 92.81 211 GLY A N 1
ATOM 1716 C CA . GLY A 1 211 ? -9.439 -9.005 23.526 1.00 92.81 211 GLY A CA 1
ATOM 1717 C C . GLY A 1 211 ? -8.989 -7.976 22.502 1.00 92.81 211 GLY A C 1
ATOM 1718 O O . GLY A 1 211 ? -9.419 -6.818 22.494 1.00 92.81 211 GLY A O 1
ATOM 1719 N N . VAL A 1 212 ? -8.101 -8.436 21.624 1.00 94.75 212 VAL A N 1
ATOM 1720 C CA . VAL A 1 212 ? -7.559 -7.666 20.509 1.00 94.75 212 VAL A CA 1
ATOM 1721 C C . VAL A 1 212 ? -7.638 -8.513 19.244 1.00 94.75 212 VAL A C 1
ATOM 1723 O O . VAL A 1 212 ? -7.285 -9.694 19.242 1.00 94.75 212 VAL A O 1
ATOM 1726 N N . GLY A 1 213 ? -8.112 -7.903 18.165 1.00 92.56 213 GLY A N 1
ATOM 1727 C CA . GLY A 1 213 ? -8.137 -8.465 16.824 1.00 92.56 213 GLY A CA 1
ATOM 1728 C C . GLY A 1 213 ? -7.256 -7.683 15.853 1.00 92.56 213 GLY A C 1
ATOM 1729 O O . GLY A 1 213 ? -6.860 -6.539 16.090 1.00 92.56 213 GLY A O 1
ATOM 1730 N N . LEU A 1 214 ? -6.962 -8.299 14.719 1.00 92.19 214 LEU A N 1
ATOM 1731 C CA . LEU A 1 214 ? -6.301 -7.655 13.594 1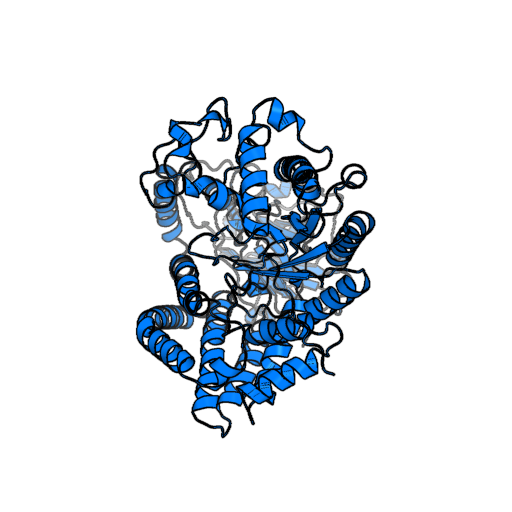.00 92.19 214 LEU A CA 1
ATOM 1732 C C . LEU A 1 214 ? -7.359 -7.147 12.618 1.00 92.19 214 LEU A C 1
ATOM 1734 O O . LEU A 1 214 ? -8.320 -7.856 12.333 1.00 92.19 214 LEU A O 1
ATOM 1738 N N . TYR A 1 215 ? -7.160 -5.945 12.087 1.00 90.44 215 TYR A N 1
ATOM 1739 C CA . TYR A 1 215 ? -7.876 -5.466 10.911 1.00 90.44 215 TYR A CA 1
ATOM 1740 C C . TYR A 1 215 ? -6.877 -5.362 9.753 1.00 90.44 215 TYR A C 1
ATOM 1742 O O . TYR A 1 215 ? -5.927 -4.575 9.815 1.00 90.44 215 TYR A O 1
ATOM 1750 N N . GLU A 1 216 ? -7.068 -6.177 8.718 1.00 88.81 216 GLU A N 1
ATOM 1751 C CA . GLU A 1 216 ? -6.154 -6.304 7.581 1.00 88.81 216 GLU A CA 1
ATOM 1752 C C . GLU A 1 216 ? -6.710 -5.661 6.306 1.00 88.81 216 GLU A C 1
ATOM 1754 O O . GLU A 1 216 ? -7.893 -5.772 5.982 1.00 88.81 216 GLU A O 1
ATOM 1759 N N . TYR A 1 217 ? -5.823 -5.026 5.541 1.00 86.94 217 TYR A N 1
ATOM 1760 C CA . TYR A 1 217 ? -6.134 -4.491 4.221 1.00 86.94 217 TYR A CA 1
ATOM 1761 C C . TYR A 1 217 ? -5.657 -5.466 3.145 1.00 86.94 217 TYR A C 1
ATOM 1763 O O . TYR A 1 217 ? -4.619 -5.259 2.504 1.00 86.94 217 TYR A O 1
ATOM 1771 N N . PHE A 1 218 ? -6.444 -6.514 2.902 1.00 86.19 218 PHE A N 1
ATOM 1772 C CA . PHE A 1 218 ? -6.167 -7.559 1.905 1.00 86.19 218 PHE A CA 1
ATOM 1773 C C . PHE A 1 218 ? -6.256 -7.080 0.446 1.00 86.19 218 PHE A C 1
ATOM 1775 O O . PHE A 1 218 ? -6.115 -7.886 -0.470 1.00 86.19 218 PHE A O 1
ATOM 1782 N N . TYR A 1 219 ? -6.416 -5.773 0.230 1.00 82.50 219 TYR A N 1
ATOM 1783 C CA . TYR A 1 219 ? -6.657 -5.112 -1.049 1.00 82.50 219 TYR A CA 1
ATOM 1784 C C . TYR A 1 219 ? -5.841 -5.710 -2.204 1.00 82.50 219 TYR A C 1
ATOM 1786 O O . TYR A 1 219 ? -4.613 -5.810 -2.129 1.00 82.50 219 TYR A O 1
ATOM 1794 N N . GLY A 1 220 ? -6.531 -6.049 -3.285 1.00 74.19 220 GLY A N 1
ATOM 1795 C CA . GLY A 1 220 ? -5.998 -6.042 -4.650 1.00 74.19 220 GLY A CA 1
ATOM 1796 C C . GLY A 1 220 ? -6.545 -4.862 -5.463 1.00 74.19 220 GLY A C 1
ATOM 1797 O O . GLY A 1 220 ? -5.913 -4.395 -6.406 1.00 74.19 220 GLY A O 1
ATOM 1798 N N . TYR A 1 221 ? -7.684 -4.301 -5.048 1.00 69.12 221 TYR A N 1
ATOM 1799 C CA . TYR A 1 221 ? -8.260 -3.088 -5.607 1.00 69.12 221 TYR A CA 1
ATOM 1800 C C . TYR A 1 221 ? -7.278 -1.921 -5.531 1.00 69.12 221 TYR A C 1
ATOM 1802 O O . TYR A 1 221 ? -6.646 -1.710 -4.499 1.00 69.12 221 TYR A O 1
ATOM 1810 N N . GLY A 1 222 ? -7.182 -1.139 -6.609 1.00 64.00 222 GLY A N 1
ATOM 1811 C CA . GLY A 1 222 ? -6.249 -0.015 -6.726 1.00 64.00 222 GLY A CA 1
ATOM 1812 C C . GLY A 1 222 ? -4.820 -0.423 -7.095 1.00 64.00 222 GLY A C 1
ATOM 1813 O O . GLY A 1 222 ? -3.964 0.459 -7.215 1.00 64.00 222 GLY A O 1
ATOM 1814 N N . PHE A 1 223 ? -4.570 -1.721 -7.303 1.00 72.88 223 PHE A N 1
ATOM 1815 C CA . PHE A 1 223 ? -3.307 -2.256 -7.795 1.00 72.88 223 PHE A CA 1
ATOM 1816 C C . PHE A 1 223 ? -3.461 -2.849 -9.201 1.00 72.88 223 PHE A C 1
ATOM 1818 O O . PHE A 1 223 ? -4.433 -3.537 -9.505 1.00 72.88 223 PHE A O 1
ATOM 1825 N N . VAL A 1 224 ? -2.477 -2.569 -10.052 1.00 67.25 224 VAL A N 1
ATOM 1826 C CA . VAL A 1 224 ? -2.325 -3.090 -11.422 1.00 67.25 224 VAL A CA 1
ATOM 1827 C C . VAL A 1 224 ? -1.095 -3.988 -11.553 1.00 67.25 224 VAL A C 1
ATOM 1829 O O . VAL A 1 224 ? -0.712 -4.355 -12.656 1.00 67.25 224 VAL A O 1
ATOM 1832 N N . ILE A 1 225 ? -0.465 -4.331 -10.432 1.00 79.75 225 ILE A N 1
ATOM 1833 C CA . ILE A 1 225 ? 0.548 -5.380 -10.296 1.00 79.75 225 ILE A CA 1
ATOM 1834 C C . ILE A 1 225 ? 0.072 -6.369 -9.220 1.00 79.75 225 ILE A C 1
ATOM 1836 O O . ILE A 1 225 ? -0.698 -5.969 -8.341 1.00 79.75 225 ILE A O 1
ATOM 1840 N N . PRO A 1 226 ? 0.541 -7.628 -9.221 1.00 90.44 226 PRO A N 1
ATOM 1841 C CA . PRO A 1 226 ? 0.265 -8.554 -8.127 1.00 90.44 226 PRO A CA 1
ATOM 1842 C C . PRO A 1 226 ? 0.665 -7.997 -6.753 1.00 90.44 226 PRO A C 1
ATOM 1844 O O . PRO A 1 226 ? 1.829 -7.660 -6.515 1.00 90.44 226 PRO A O 1
ATOM 1847 N N . ARG A 1 227 ? -0.298 -7.937 -5.823 1.00 91.00 227 ARG A N 1
ATOM 1848 C CA . ARG A 1 227 ? -0.083 -7.598 -4.405 1.00 91.00 227 ARG A CA 1
ATOM 1849 C C . ARG A 1 227 ? -0.207 -8.857 -3.545 1.00 91.00 227 ARG A C 1
ATOM 1851 O O . ARG A 1 227 ? -1.191 -9.039 -2.825 1.00 91.00 227 ARG A O 1
ATOM 1858 N N . ILE A 1 228 ? 0.805 -9.722 -3.622 1.00 94.25 228 ILE A N 1
ATOM 1859 C CA . ILE A 1 228 ? 0.898 -10.983 -2.867 1.00 94.25 228 ILE A CA 1
ATOM 1860 C C . ILE A 1 228 ? 1.943 -10.836 -1.754 1.00 94.25 228 ILE A C 1
ATOM 1862 O O . ILE A 1 228 ? 3.036 -10.335 -1.992 1.00 94.25 228 ILE A O 1
ATOM 1866 N N . TYR A 1 229 ? 1.579 -11.220 -0.529 1.00 95.38 229 TYR A N 1
ATOM 1867 C CA . TYR A 1 229 ? 2.403 -11.068 0.682 1.00 95.38 229 TYR A CA 1
ATOM 1868 C C . TYR A 1 229 ? 2.006 -12.085 1.771 1.00 95.38 229 TYR A C 1
ATOM 1870 O O . TYR A 1 229 ? 2.024 -11.802 2.971 1.00 95.38 229 TYR A O 1
ATOM 1878 N N . SER A 1 230 ? 1.602 -13.275 1.340 1.00 96.19 230 SER A N 1
ATOM 1879 C CA . SER A 1 230 ? 1.158 -14.407 2.152 1.00 96.19 230 SER A CA 1
ATOM 1880 C C . SER A 1 230 ? 2.160 -14.817 3.240 1.00 96.19 230 SER A C 1
ATOM 1882 O O . SER A 1 230 ? 1.757 -15.099 4.368 1.00 96.19 230 SER A O 1
ATOM 1884 N N . ARG A 1 231 ? 3.468 -14.788 2.964 1.00 96.94 231 ARG A N 1
ATOM 1885 C CA . ARG A 1 231 ? 4.536 -15.074 3.939 1.00 96.94 231 ARG A CA 1
ATOM 1886 C C . ARG A 1 231 ? 4.628 -13.993 5.020 1.00 96.94 231 ARG A C 1
ATOM 1888 O O . ARG A 1 231 ? 4.778 -14.310 6.204 1.00 96.94 231 ARG A O 1
ATOM 1895 N N . LEU A 1 232 ? 4.448 -12.720 4.654 1.00 96.62 232 LEU A N 1
ATOM 1896 C CA . LEU A 1 232 ? 4.343 -11.622 5.624 1.00 96.62 232 LEU A CA 1
ATOM 1897 C C . LEU A 1 232 ? 3.077 -11.741 6.486 1.00 96.62 232 LEU A C 1
ATOM 1899 O O . LEU A 1 232 ? 3.158 -11.523 7.699 1.00 96.62 232 LEU A O 1
ATOM 1903 N N . LEU A 1 233 ? 1.943 -12.133 5.890 1.00 95.12 233 LEU A N 1
ATOM 1904 C CA . LEU A 1 233 ? 0.694 -12.413 6.610 1.00 95.12 233 LEU A CA 1
ATOM 1905 C C . LEU A 1 233 ? 0.867 -13.553 7.612 1.00 95.12 233 LEU A C 1
ATOM 1907 O O . LEU A 1 233 ? 0.542 -13.371 8.782 1.00 95.12 233 LEU A O 1
ATOM 1911 N N . ALA A 1 234 ? 1.439 -14.686 7.197 1.00 96.69 234 ALA A N 1
ATOM 1912 C CA . ALA A 1 234 ? 1.700 -15.823 8.079 1.00 96.69 234 ALA A CA 1
ATOM 1913 C C . ALA A 1 234 ? 2.573 -15.426 9.272 1.00 96.69 234 ALA A C 1
ATOM 1915 O O . ALA A 1 234 ? 2.239 -15.723 10.420 1.00 96.69 234 ALA A O 1
ATOM 1916 N N . SER A 1 235 ? 3.653 -14.681 9.016 1.00 96.31 235 SER A N 1
ATOM 1917 C CA . SER A 1 235 ? 4.515 -14.150 10.073 1.00 96.31 235 SER A CA 1
ATOM 1918 C C . SER A 1 235 ? 3.737 -13.268 11.054 1.00 96.31 235 SER A C 1
ATOM 1920 O O . SER A 1 235 ? 3.896 -13.429 12.265 1.00 96.31 235 SER A O 1
ATOM 1922 N N . SER A 1 236 ? 2.868 -12.384 10.556 1.00 95.81 236 SER A N 1
ATOM 1923 C CA . SER A 1 236 ? 2.055 -11.523 11.414 1.00 95.81 236 SER A CA 1
ATOM 1924 C C . SER A 1 236 ? 1.017 -12.299 12.217 1.00 95.81 236 SER A C 1
ATOM 1926 O O . SER A 1 236 ? 0.961 -12.150 13.435 1.00 95.81 236 SER A O 1
ATOM 1928 N N . PHE A 1 237 ? 0.231 -13.163 11.572 1.00 95.56 237 PHE A N 1
ATOM 1929 C CA . PHE A 1 237 ? -0.843 -13.908 12.229 1.00 95.56 237 PHE A CA 1
ATOM 1930 C C . PHE A 1 237 ? -0.280 -14.840 13.295 1.00 95.56 237 PHE A C 1
ATOM 1932 O O . PHE A 1 237 ? -0.781 -14.862 14.416 1.00 95.56 237 PHE A O 1
ATOM 1939 N N . LYS A 1 238 ? 0.825 -15.535 13.001 1.00 95.88 238 LYS A N 1
ATOM 1940 C CA . LYS A 1 238 ? 1.521 -16.381 13.975 1.00 95.88 238 LYS A CA 1
ATOM 1941 C C . LYS A 1 238 ? 2.015 -15.582 15.176 1.00 95.88 238 LYS A C 1
ATOM 1943 O O . LYS A 1 238 ? 1.833 -16.010 16.316 1.00 95.88 238 LYS A O 1
ATOM 1948 N N . LYS A 1 239 ? 2.625 -14.417 14.940 1.00 96.50 239 LYS A N 1
ATOM 1949 C CA . LYS A 1 239 ? 3.137 -13.547 16.006 1.00 96.50 239 LYS A CA 1
ATOM 1950 C C . LYS A 1 239 ? 2.009 -12.971 16.861 1.00 96.50 239 LYS A C 1
ATOM 1952 O O . LYS A 1 239 ? 2.096 -13.052 18.082 1.00 96.50 239 LYS A O 1
ATOM 1957 N N . ALA A 1 240 ? 0.954 -12.454 16.238 1.00 95.62 240 ALA A N 1
ATOM 1958 C CA . ALA A 1 240 ? -0.206 -11.892 16.920 1.00 95.62 240 ALA A CA 1
ATOM 1959 C C . ALA A 1 240 ? -0.966 -12.954 17.727 1.00 95.62 240 ALA A C 1
ATOM 1961 O O . ALA A 1 240 ? -1.262 -12.729 18.898 1.00 95.62 240 ALA A O 1
ATOM 1962 N N . HIS A 1 241 ? -1.200 -14.137 17.151 1.00 95.38 241 HIS A N 1
ATOM 1963 C CA . HIS A 1 241 ? -1.814 -15.262 17.858 1.00 95.38 241 HIS A CA 1
ATOM 1964 C C . HIS A 1 241 ? -0.977 -15.680 19.074 1.00 95.38 241 HIS A C 1
ATOM 1966 O O . HIS A 1 241 ? -1.514 -15.858 20.161 1.00 95.38 241 HIS A O 1
ATOM 1972 N N . LYS A 1 242 ? 0.358 -15.752 18.938 1.00 96.06 242 LYS A N 1
ATOM 1973 C CA . LYS A 1 242 ? 1.262 -16.030 20.070 1.00 96.06 242 LYS A CA 1
ATOM 1974 C C . LYS A 1 242 ? 1.181 -14.968 21.177 1.00 96.06 242 LYS A C 1
ATOM 1976 O O . LYS A 1 242 ? 1.429 -15.297 22.331 1.00 96.06 242 LYS A O 1
ATOM 1981 N N . MET A 1 243 ? 0.865 -13.715 20.846 1.00 96.00 243 MET A N 1
ATOM 1982 C CA . MET A 1 243 ? 0.661 -12.651 21.838 1.00 96.00 243 MET A CA 1
ATOM 1983 C C . MET A 1 243 ? -0.722 -12.702 22.508 1.00 96.00 243 MET A C 1
ATOM 1985 O O . MET A 1 243 ? -0.902 -12.041 23.524 1.00 96.00 243 MET A O 1
ATOM 1989 N N . GLY A 1 244 ? -1.681 -13.457 21.962 1.00 95.25 244 GLY A N 1
ATOM 1990 C CA . GLY A 1 244 ? -3.054 -13.543 22.473 1.00 95.25 244 GLY A CA 1
ATOM 1991 C C . GLY A 1 244 ? -4.104 -12.804 21.637 1.00 95.25 244 GLY A C 1
ATOM 1992 O O . GLY A 1 244 ? -5.243 -12.672 22.080 1.00 95.25 244 GLY A O 1
ATOM 1993 N N . ALA A 1 245 ? -3.767 -12.323 20.432 1.00 93.69 245 ALA A N 1
ATOM 1994 C CA . ALA A 1 245 ? -4.780 -11.798 19.516 1.00 93.69 245 ALA A CA 1
ATOM 1995 C C . ALA A 1 245 ? -5.747 -12.916 19.091 1.00 93.69 245 ALA A C 1
ATOM 1997 O O . ALA A 1 245 ? -5.318 -14.022 18.759 1.00 93.69 245 ALA A O 1
ATOM 1998 N N . MET A 1 246 ? -7.047 -12.617 19.083 1.00 90.00 246 MET A N 1
ATOM 1999 C CA . MET A 1 246 ? -8.107 -13.635 18.999 1.00 90.00 246 MET A CA 1
ATOM 2000 C C . MET A 1 246 ? -8.957 -13.581 17.730 1.00 90.00 246 MET A C 1
ATOM 2002 O O . MET A 1 246 ? -9.754 -14.483 17.490 1.00 90.00 246 MET A O 1
ATOM 2006 N N . ALA A 1 247 ? -8.824 -12.524 16.932 1.00 87.19 247 ALA A N 1
ATOM 2007 C CA . ALA A 1 247 ? -9.655 -12.318 15.755 1.00 87.19 247 ALA A CA 1
ATOM 2008 C C . ALA A 1 247 ? -8.861 -11.688 14.613 1.00 87.19 247 ALA A C 1
ATOM 2010 O O . ALA A 1 247 ? -7.916 -10.928 14.835 1.00 87.19 247 ALA A O 1
ATOM 2011 N N . VAL A 1 248 ? -9.291 -11.968 13.387 1.00 87.12 248 VAL A N 1
ATOM 2012 C CA . VAL A 1 248 ? -8.877 -11.253 12.183 1.00 87.12 248 VAL A CA 1
ATOM 2013 C C . VAL A 1 248 ? -10.145 -10.841 11.449 1.00 87.12 248 VAL A C 1
ATOM 2015 O O . VAL A 1 248 ? -11.016 -11.662 11.183 1.00 87.12 248 VAL A O 1
ATOM 2018 N N . THR A 1 249 ? -10.241 -9.561 11.131 1.00 82.62 249 THR A N 1
ATOM 2019 C CA . THR A 1 249 ? -11.208 -8.998 10.193 1.00 82.62 249 THR A CA 1
ATOM 2020 C C . THR A 1 249 ? -10.428 -8.246 9.123 1.00 82.62 249 THR A C 1
ATOM 2022 O O . THR A 1 249 ? -9.254 -7.924 9.309 1.00 82.62 249 THR A O 1
ATOM 2025 N N . GLY A 1 250 ? -11.037 -7.954 7.986 1.00 80.12 250 GLY A N 1
ATOM 2026 C CA . GLY A 1 250 ? -10.350 -7.164 6.983 1.00 80.12 250 GLY A CA 1
ATOM 2027 C C . GLY A 1 250 ? -11.183 -6.893 5.755 1.00 80.12 250 GLY A C 1
ATOM 2028 O O . GLY A 1 250 ? -12.165 -7.574 5.469 1.00 80.12 250 GLY A O 1
ATOM 2029 N N . GLU A 1 251 ? -10.746 -5.895 5.012 1.00 78.00 251 GLU A N 1
ATOM 2030 C CA . GLU A 1 251 ? -11.307 -5.564 3.715 1.00 78.00 251 GLU A CA 1
ATOM 2031 C C . GLU A 1 251 ? -10.570 -6.351 2.638 1.00 78.00 251 GLU A C 1
ATOM 2033 O O . GLU A 1 251 ? -9.380 -6.137 2.389 1.00 78.00 251 GLU A O 1
ATOM 2038 N N . ALA A 1 252 ? -11.293 -7.281 2.014 1.00 75.50 252 ALA A N 1
ATOM 2039 C CA . ALA A 1 252 ? -10.752 -8.173 1.001 1.00 75.50 252 ALA A CA 1
ATOM 2040 C C . ALA A 1 252 ? -10.385 -7.430 -0.292 1.00 75.50 252 ALA A C 1
ATOM 2042 O O . ALA A 1 252 ? -9.238 -7.506 -0.722 1.00 75.50 252 ALA A O 1
ATOM 2043 N N . TYR A 1 253 ? -11.366 -6.735 -0.894 1.00 72.94 253 TYR A N 1
ATOM 2044 C CA . TYR A 1 253 ? -11.332 -6.099 -2.226 1.00 72.94 253 TYR A CA 1
ATOM 2045 C C . TYR A 1 253 ? -10.232 -6.654 -3.144 1.00 72.94 253 TYR A C 1
ATOM 2047 O O . TYR A 1 253 ? -9.329 -5.927 -3.555 1.00 72.94 253 TYR A O 1
ATOM 2055 N N . CYS A 1 254 ? -10.231 -7.961 -3.379 1.00 69.00 254 CYS A N 1
ATOM 2056 C CA . CYS A 1 254 ? -9.146 -8.654 -4.065 1.00 69.00 254 CYS A CA 1
ATOM 2057 C C . CYS A 1 254 ? -9.190 -8.425 -5.574 1.00 69.00 254 CYS A C 1
ATOM 2059 O O . CYS A 1 254 ? -10.238 -8.123 -6.145 1.00 69.00 254 CYS A O 1
ATOM 2061 N N . ASN A 1 255 ? -8.040 -8.606 -6.220 1.00 71.31 255 ASN A N 1
ATOM 2062 C CA . ASN A 1 255 ? -7.970 -8.747 -7.662 1.00 71.31 255 ASN A CA 1
ATOM 2063 C C . ASN A 1 255 ? -7.617 -10.205 -7.956 1.00 71.31 255 ASN A C 1
ATOM 2065 O O . ASN A 1 255 ? -6.446 -10.551 -8.083 1.00 71.31 255 ASN A O 1
ATOM 2069 N N . TRP A 1 256 ? -8.638 -11.060 -8.057 1.00 72.00 256 TRP A N 1
ATOM 2070 C CA . TRP A 1 256 ? -8.467 -12.509 -8.217 1.00 72.00 256 TRP A CA 1
ATOM 2071 C C . TRP A 1 256 ? -7.498 -12.894 -9.339 1.00 72.00 256 TRP A C 1
ATOM 2073 O O . TRP A 1 256 ? -6.707 -13.813 -9.147 1.00 72.00 256 TRP A O 1
ATOM 2083 N N . SER A 1 257 ? -7.507 -12.146 -10.448 1.00 71.25 257 SER A N 1
ATOM 2084 C CA . SER A 1 257 ? -6.647 -12.383 -11.615 1.00 71.25 257 SER A CA 1
ATOM 2085 C C . SER A 1 257 ? -5.162 -12.056 -11.394 1.00 71.25 257 SER A C 1
ATOM 2087 O O . SER A 1 257 ? -4.321 -12.472 -12.184 1.00 71.25 257 SER A O 1
ATOM 2089 N N . LEU A 1 258 ? -4.821 -11.325 -10.325 1.00 77.94 258 LEU A N 1
ATOM 2090 C CA . LEU A 1 258 ? -3.446 -10.936 -9.986 1.00 77.94 258 LEU A CA 1
ATOM 2091 C C . LEU A 1 258 ? -2.973 -11.481 -8.635 1.00 77.94 258 LEU A C 1
ATOM 2093 O O . LEU A 1 258 ? -1.795 -11.788 -8.479 1.00 77.94 258 LEU A O 1
ATOM 2097 N N . ASP A 1 259 ? -3.849 -11.546 -7.633 1.00 82.88 259 ASP A N 1
ATOM 2098 C CA . ASP A 1 259 ? -3.482 -11.869 -6.253 1.00 82.88 259 ASP A CA 1
ATOM 2099 C C . ASP A 1 259 ? -4.398 -12.894 -5.566 1.00 82.88 259 ASP A C 1
ATOM 2101 O O . ASP A 1 259 ? -4.325 -13.056 -4.347 1.00 82.88 259 ASP A O 1
ATOM 2105 N N . GLY A 1 260 ? -5.193 -13.646 -6.338 1.00 77.38 260 GLY A N 1
ATOM 2106 C CA . GLY A 1 260 ? -6.134 -14.666 -5.850 1.00 77.38 260 GLY A CA 1
ATOM 2107 C C . GLY A 1 260 ? -5.605 -15.627 -4.766 1.00 77.38 260 GLY A C 1
ATOM 2108 O O . GLY A 1 260 ? -6.269 -15.758 -3.731 1.00 77.38 260 GLY A O 1
ATOM 2109 N N . PRO A 1 261 ? -4.404 -16.236 -4.901 1.00 87.81 261 PRO A N 1
ATOM 2110 C CA . PRO A 1 261 ? -3.883 -17.172 -3.895 1.00 87.81 261 PRO A CA 1
ATOM 2111 C C . PRO A 1 261 ? -3.734 -16.570 -2.490 1.00 87.81 261 PRO A C 1
ATOM 2113 O O . PRO A 1 261 ? -3.794 -17.286 -1.491 1.00 87.81 261 PRO A O 1
ATOM 2116 N N . LYS A 1 262 ? -3.565 -15.245 -2.379 1.00 92.44 262 LYS A N 1
ATOM 2117 C CA . LYS A 1 262 ? -3.410 -14.545 -1.095 1.00 92.44 262 LYS A CA 1
ATOM 2118 C C . LYS A 1 262 ? -4.600 -14.781 -0.169 1.00 92.44 262 LYS A C 1
ATOM 2120 O O . LYS A 1 262 ? -4.397 -15.013 1.020 1.00 92.44 262 LYS A O 1
ATOM 2125 N N . LEU A 1 263 ? -5.830 -14.700 -0.684 1.00 85.25 263 LEU A N 1
ATOM 2126 C CA . LEU A 1 263 ? -7.027 -14.864 0.146 1.00 85.25 263 LEU A CA 1
ATOM 2127 C C . LEU A 1 263 ? -7.239 -16.317 0.561 1.00 85.25 263 LEU A C 1
ATOM 2129 O O . LEU A 1 263 ? -7.618 -16.564 1.706 1.00 85.25 263 LEU A O 1
ATOM 2133 N N . TRP A 1 264 ? -6.930 -17.264 -0.327 1.00 86.56 264 TRP A N 1
ATOM 2134 C CA . TRP A 1 264 ? -6.893 -18.681 0.024 1.00 86.56 264 TRP A CA 1
ATOM 2135 C C . TRP A 1 264 ? -5.950 -18.918 1.205 1.00 86.56 264 TRP A C 1
ATOM 2137 O O . TRP A 1 264 ? -6.384 -19.387 2.260 1.00 86.56 264 TRP A O 1
ATOM 2147 N N . VAL A 1 265 ? -4.690 -18.491 1.083 1.00 92.50 265 VAL A N 1
ATOM 2148 C CA . VAL A 1 265 ? -3.693 -18.652 2.147 1.00 92.50 265 VAL A CA 1
ATOM 2149 C C . VAL A 1 265 ? -4.128 -17.933 3.426 1.00 92.50 265 VAL A C 1
ATOM 2151 O O . VAL A 1 265 ? -4.084 -18.524 4.503 1.00 92.50 265 VAL A O 1
ATOM 2154 N N . ALA A 1 266 ? -4.613 -16.691 3.332 1.00 91.50 266 ALA A N 1
ATOM 2155 C CA . ALA A 1 266 ? -5.092 -15.937 4.488 1.00 91.50 266 ALA A CA 1
ATOM 2156 C C . ALA A 1 266 ? -6.231 -16.661 5.225 1.00 91.50 266 ALA A C 1
ATOM 2158 O O . ALA A 1 266 ? -6.210 -16.726 6.452 1.00 91.50 266 ALA A O 1
ATOM 2159 N N . SER A 1 267 ? -7.189 -17.249 4.500 1.00 87.56 267 SER A N 1
ATOM 2160 C CA . SER A 1 267 ? -8.300 -18.008 5.093 1.00 87.56 267 SER A CA 1
ATOM 2161 C C . SER A 1 267 ? -7.823 -19.237 5.869 1.00 87.56 267 SER A C 1
ATOM 2163 O O . SER A 1 267 ? -8.262 -19.477 6.993 1.00 87.56 267 SER A O 1
ATOM 2165 N N . LYS A 1 268 ? -6.846 -19.968 5.327 1.00 90.62 268 LYS A N 1
ATOM 2166 C CA . LYS A 1 268 ? -6.253 -21.139 5.980 1.00 90.62 268 LYS A CA 1
ATOM 2167 C C . LYS A 1 268 ? -5.429 -20.734 7.200 1.00 90.62 268 LYS A C 1
ATOM 2169 O O . LYS A 1 268 ? -5.520 -21.375 8.243 1.00 90.62 268 LYS A O 1
ATOM 2174 N N . LEU A 1 269 ? -4.691 -19.628 7.122 1.00 90.94 269 LEU A N 1
ATOM 2175 C CA . LEU A 1 269 ? -3.935 -19.092 8.257 1.00 90.94 269 LEU A CA 1
ATOM 2176 C C . LEU A 1 269 ? -4.837 -18.565 9.382 1.00 90.94 269 LEU A C 1
ATOM 2178 O O . LEU A 1 269 ? -4.459 -18.662 10.547 1.00 90.94 269 LEU A O 1
ATOM 2182 N N . MET A 1 270 ? -6.025 -18.043 9.060 1.00 88.12 270 MET A N 1
ATOM 2183 C CA . MET A 1 270 ? -7.034 -17.682 10.066 1.00 88.12 270 MET A CA 1
ATOM 2184 C C . MET A 1 270 ? -7.561 -18.914 10.818 1.00 88.12 270 MET A C 1
ATOM 2186 O O . MET A 1 270 ? -7.879 -18.811 11.999 1.00 88.12 270 MET A O 1
ATOM 2190 N N . TRP A 1 271 ? -7.584 -20.088 10.178 1.00 86.00 271 TRP A N 1
ATOM 2191 C CA . TRP A 1 271 ? -7.879 -21.359 10.847 1.00 86.00 271 TRP A CA 1
ATOM 2192 C C . TRP A 1 271 ? -6.702 -21.872 11.686 1.00 86.00 271 TRP A C 1
ATOM 2194 O O . TRP A 1 271 ? -6.869 -22.341 12.815 1.00 86.00 271 TRP A O 1
ATOM 2204 N N . ASN A 1 272 ? -5.495 -21.824 11.123 1.00 89.50 272 ASN A N 1
ATOM 2205 C CA . ASN A 1 272 ? -4.273 -22.235 11.798 1.00 89.50 272 ASN A CA 1
ATOM 2206 C C . ASN A 1 272 ? -3.074 -21.393 11.324 1.00 89.50 272 ASN A C 1
ATOM 2208 O O . ASN A 1 272 ? -2.551 -21.627 10.232 1.00 89.50 272 ASN A O 1
ATOM 2212 N N . PRO A 1 273 ? -2.553 -20.479 12.163 1.00 92.81 273 PRO A N 1
ATOM 2213 C CA . PRO A 1 273 ? -1.465 -19.587 11.767 1.00 92.81 273 PRO A CA 1
ATOM 2214 C C . PRO A 1 273 ? -0.096 -20.284 11.682 1.00 92.81 273 PRO A C 1
ATOM 2216 O O . PRO A 1 273 ? 0.896 -19.644 11.343 1.00 92.81 273 PRO A O 1
ATOM 2219 N N . ASN A 1 274 ? -0.013 -21.581 12.008 1.00 94.25 274 ASN A N 1
ATOM 2220 C CA . ASN A 1 274 ? 1.209 -22.380 11.888 1.00 94.25 274 ASN A CA 1
ATOM 2221 C C . ASN A 1 274 ? 1.318 -23.146 10.561 1.00 94.25 274 ASN A C 1
ATOM 2223 O O . ASN A 1 274 ? 2.284 -23.887 10.391 1.00 94.25 274 ASN A O 1
ATOM 2227 N N . LEU A 1 275 ? 0.346 -23.012 9.653 1.00 95.25 275 LEU A N 1
ATOM 2228 C CA . LEU A 1 275 ? 0.399 -23.668 8.347 1.00 95.25 275 LEU A CA 1
ATOM 2229 C C . LEU A 1 275 ? 1.531 -23.108 7.478 1.00 95.25 275 LEU A C 1
ATOM 2231 O O . LEU A 1 275 ? 1.871 -21.926 7.549 1.00 95.25 275 LEU A O 1
ATOM 2235 N N . ASP A 1 276 ? 2.096 -23.978 6.644 1.00 97.38 276 ASP A N 1
ATOM 2236 C CA . ASP A 1 276 ? 3.157 -23.618 5.711 1.00 97.38 276 ASP A CA 1
ATOM 2237 C C . ASP A 1 276 ? 2.582 -22.931 4.465 1.00 97.38 276 ASP A C 1
ATOM 2239 O O . ASP A 1 276 ? 1.727 -23.478 3.770 1.00 97.38 276 ASP A O 1
ATOM 2243 N N . VAL A 1 277 ? 3.063 -21.721 4.170 1.00 97.06 277 VAL A N 1
ATOM 2244 C CA . VAL A 1 277 ? 2.569 -20.918 3.040 1.00 97.06 277 VAL A CA 1
ATOM 2245 C C . VAL A 1 277 ? 2.907 -21.551 1.691 1.00 97.06 277 VAL A C 1
ATOM 2247 O O . VAL A 1 277 ? 2.103 -21.448 0.764 1.00 97.06 277 VAL A O 1
ATOM 2250 N N . GLY A 1 278 ? 4.065 -22.207 1.573 1.00 96.62 278 GLY A N 1
ATOM 2251 C CA . GLY A 1 278 ? 4.470 -22.895 0.349 1.00 96.62 278 GLY A CA 1
ATOM 2252 C C . GLY A 1 278 ? 3.508 -24.031 0.023 1.00 96.62 278 GLY A C 1
ATOM 2253 O O . GLY A 1 278 ? 2.949 -24.051 -1.067 1.00 96.62 278 GLY A O 1
ATOM 2254 N N . LYS A 1 279 ? 3.214 -24.893 1.004 1.00 97.44 279 LYS A N 1
ATOM 2255 C CA . LYS A 1 279 ? 2.242 -25.990 0.870 1.00 97.44 279 LYS A CA 1
ATOM 2256 C C . LYS A 1 279 ? 0.837 -25.497 0.540 1.00 97.44 279 LYS A C 1
ATOM 2258 O O . LYS A 1 279 ? 0.182 -26.073 -0.313 1.00 97.44 279 LYS A O 1
ATOM 2263 N N . LEU A 1 280 ? 0.379 -24.416 1.173 1.00 95.00 280 LEU A N 1
ATOM 2264 C CA . LEU A 1 280 ? -0.939 -23.844 0.870 1.00 95.00 280 LEU A CA 1
ATOM 2265 C C . LEU A 1 280 ? -1.016 -23.248 -0.542 1.00 95.00 280 LEU A C 1
ATOM 2267 O O . LEU A 1 280 ? -2.068 -23.303 -1.177 1.00 95.00 280 LEU A O 1
ATOM 2271 N N . THR A 1 281 ? 0.081 -22.657 -1.020 1.00 95.88 281 THR A N 1
ATOM 2272 C CA . THR A 1 281 ? 0.176 -22.129 -2.390 1.00 95.88 281 THR A CA 1
ATOM 2273 C C . THR A 1 281 ? 0.221 -23.268 -3.406 1.00 95.88 281 THR A C 1
ATOM 2275 O O . THR A 1 281 ? -0.413 -23.175 -4.452 1.00 95.88 281 THR A O 1
ATOM 2278 N N . ASP A 1 282 ? 0.929 -24.347 -3.083 1.00 96.50 282 ASP A N 1
ATOM 2279 C CA . ASP A 1 282 ? 0.999 -25.565 -3.886 1.00 96.50 282 ASP A CA 1
ATOM 2280 C C . ASP A 1 282 ? -0.362 -26.270 -3.993 1.00 96.50 282 ASP A C 1
ATOM 2282 O O . ASP A 1 282 ? -0.818 -26.565 -5.095 1.00 96.50 282 ASP A O 1
ATOM 2286 N N . GLU A 1 283 ? -1.068 -26.420 -2.870 1.00 93.69 283 GLU A N 1
ATOM 2287 C CA . GLU A 1 283 ? -2.440 -26.941 -2.813 1.00 93.69 283 GLU A CA 1
ATOM 2288 C C . GLU A 1 283 ? -3.385 -26.100 -3.684 1.00 93.69 283 GLU A C 1
ATOM 2290 O O . GLU A 1 283 ? -4.115 -26.646 -4.509 1.00 93.69 283 GLU A O 1
ATOM 2295 N N . PHE A 1 284 ? -3.328 -24.766 -3.569 1.00 93.06 284 PHE A N 1
ATOM 2296 C CA . PHE A 1 284 ? -4.118 -23.868 -4.417 1.00 93.06 284 PHE A CA 1
ATOM 2297 C C . PHE A 1 284 ? -3.832 -24.086 -5.904 1.00 93.06 284 PHE A C 1
ATOM 2299 O O . PHE A 1 284 ? -4.762 -24.176 -6.703 1.00 93.06 284 PHE A O 1
ATOM 2306 N N . CYS A 1 285 ? -2.554 -24.162 -6.284 1.00 95.56 285 CYS A N 1
ATOM 2307 C CA . CYS A 1 285 ? -2.176 -24.319 -7.685 1.00 95.56 285 CYS A CA 1
ATOM 2308 C C . CYS A 1 285 ? -2.575 -25.692 -8.230 1.00 95.56 285 CYS A C 1
ATOM 2310 O O . CYS A 1 285 ? -3.021 -25.768 -9.368 1.00 95.56 285 CYS A O 1
ATOM 2312 N N . THR A 1 286 ? -2.475 -26.742 -7.415 1.00 94.31 286 THR A N 1
ATOM 2313 C CA . THR A 1 286 ? -2.899 -28.102 -7.775 1.00 94.31 286 THR A CA 1
ATOM 2314 C C . THR A 1 286 ? -4.404 -28.159 -8.025 1.00 94.31 286 THR A C 1
ATOM 2316 O O . THR A 1 286 ? -4.832 -28.666 -9.053 1.00 94.31 286 THR A O 1
ATOM 2319 N N . ILE A 1 287 ? -5.211 -27.566 -7.137 1.00 85.75 287 ILE A N 1
ATOM 2320 C CA . ILE A 1 287 ? -6.676 -27.527 -7.281 1.00 85.75 287 ILE A CA 1
ATOM 2321 C C . ILE A 1 287 ? -7.101 -26.694 -8.497 1.00 85.75 287 ILE A C 1
ATOM 2323 O O . ILE A 1 287 ? -8.038 -27.052 -9.208 1.00 85.75 287 ILE A O 1
ATOM 2327 N N . MET A 1 288 ? -6.449 -25.552 -8.721 1.00 83.31 288 MET A N 1
ATOM 2328 C CA . MET A 1 288 ? -6.870 -24.614 -9.761 1.00 83.31 288 MET A CA 1
ATOM 2329 C C . MET A 1 288 ? -6.357 -24.983 -11.151 1.00 83.31 288 MET A C 1
ATOM 2331 O O . MET A 1 288 ? -7.049 -24.685 -12.125 1.00 83.31 288 MET A O 1
ATOM 2335 N N . PHE A 1 289 ? -5.163 -25.575 -11.247 1.00 91.06 289 PHE A N 1
ATOM 2336 C CA . PHE A 1 289 ? -4.432 -25.703 -12.510 1.00 91.06 289 PHE A CA 1
ATOM 2337 C C . PHE A 1 289 ? -3.911 -27.108 -12.822 1.00 91.06 289 PHE A C 1
ATOM 2339 O O . PHE A 1 289 ? -3.281 -27.263 -13.863 1.00 91.06 289 PHE A O 1
ATOM 2346 N N . GLU A 1 290 ? -4.153 -28.102 -11.963 1.00 93.00 290 GLU A N 1
ATOM 2347 C CA . GLU A 1 290 ? -3.840 -29.516 -12.228 1.00 93.00 290 GLU A CA 1
ATOM 2348 C C . GLU A 1 290 ? -2.378 -29.705 -12.691 1.00 93.00 290 GLU A C 1
ATOM 2350 O O . GLU A 1 290 ? -1.455 -29.243 -12.014 1.00 93.00 290 GLU A O 1
ATOM 2355 N N . GLU A 1 291 ? -2.119 -30.327 -13.842 1.00 97.19 291 GLU A N 1
ATOM 2356 C CA . GLU A 1 291 ? -0.767 -30.545 -14.374 1.00 97.19 291 GLU A CA 1
ATOM 2357 C C . GLU A 1 291 ? -0.010 -29.226 -14.612 1.00 97.19 291 GLU A C 1
ATOM 2359 O O . GLU A 1 291 ? 1.220 -29.187 -14.549 1.00 97.19 291 GLU A O 1
ATOM 2364 N N . ALA A 1 292 ? -0.723 -28.115 -14.820 1.00 97.12 292 ALA A N 1
ATOM 2365 C CA . ALA A 1 292 ? -0.160 -26.775 -14.972 1.00 97.12 292 ALA A CA 1
ATOM 2366 C C . ALA A 1 292 ? 0.078 -26.037 -13.632 1.00 97.12 292 ALA A C 1
ATOM 2368 O O . ALA A 1 292 ? 0.425 -24.848 -13.628 1.00 97.12 292 ALA A O 1
ATOM 2369 N N . ALA A 1 293 ? -0.040 -26.716 -12.486 1.00 97.56 293 ALA A N 1
ATOM 2370 C CA . ALA A 1 293 ? 0.203 -26.140 -11.160 1.00 97.56 293 ALA A CA 1
ATOM 2371 C C . ALA A 1 293 ? 1.611 -25.548 -11.009 1.00 97.56 293 ALA A C 1
ATOM 2373 O O . ALA A 1 293 ? 1.775 -24.436 -10.505 1.00 97.56 293 ALA A O 1
ATOM 2374 N N . ASP A 1 294 ? 2.632 -26.261 -11.479 1.00 98.44 294 ASP A N 1
ATOM 2375 C CA . ASP A 1 294 ? 4.042 -25.889 -11.349 1.00 98.44 294 ASP A CA 1
ATOM 2376 C C . ASP A 1 294 ? 4.397 -24.509 -11.938 1.00 98.44 294 ASP A C 1
ATOM 2378 O O . ASP A 1 294 ? 4.991 -23.679 -11.233 1.00 98.44 294 ASP A O 1
ATOM 2382 N N . PRO A 1 295 ? 4.091 -24.215 -13.218 1.00 98.44 295 PRO A N 1
ATOM 2383 C CA . PRO A 1 295 ? 4.325 -22.886 -13.771 1.00 98.44 295 PRO A CA 1
ATOM 2384 C C . PRO A 1 295 ? 3.514 -21.798 -13.053 1.00 98.44 295 PRO A C 1
ATOM 2386 O O . PRO A 1 295 ? 4.066 -20.737 -12.752 1.00 98.44 295 PRO A O 1
ATOM 2389 N N . MET A 1 296 ? 2.253 -22.057 -12.697 1.00 97.94 296 MET A N 1
ATOM 2390 C CA . MET A 1 296 ? 1.426 -21.077 -11.981 1.00 97.94 296 MET A CA 1
ATOM 2391 C C . MET A 1 296 ? 1.960 -20.781 -10.572 1.00 97.94 296 MET A C 1
ATOM 2393 O O . MET A 1 296 ? 2.041 -19.617 -10.172 1.00 97.94 296 MET A O 1
ATOM 2397 N N . ARG A 1 297 ? 2.450 -21.794 -9.849 1.00 98.12 297 ARG A N 1
ATOM 2398 C CA . ARG A 1 297 ? 3.126 -21.628 -8.554 1.00 98.12 297 ARG A CA 1
ATOM 2399 C C . ARG A 1 297 ? 4.335 -20.703 -8.683 1.00 98.12 297 ARG A C 1
ATOM 2401 O O . ARG A 1 297 ? 4.447 -19.732 -7.935 1.00 98.12 297 ARG A O 1
ATOM 2408 N N . LYS A 1 298 ? 5.192 -20.925 -9.688 1.00 98.38 298 LYS A N 1
ATOM 2409 C CA . LYS A 1 298 ? 6.365 -20.069 -9.958 1.00 98.38 298 LYS A CA 1
ATOM 2410 C C . LYS A 1 298 ? 5.979 -18.620 -10.274 1.00 98.38 298 LYS A C 1
ATOM 2412 O O . LYS A 1 298 ? 6.683 -17.701 -9.851 1.00 98.38 298 LYS A O 1
ATOM 2417 N N . HIS A 1 299 ? 4.867 -18.399 -10.977 1.00 97.56 299 HIS A N 1
ATOM 2418 C CA . HIS A 1 299 ? 4.316 -17.064 -11.219 1.00 97.56 299 HIS A CA 1
ATOM 2419 C C . HIS A 1 299 ? 3.938 -16.347 -9.906 1.00 97.56 299 HIS A C 1
ATOM 2421 O O . HIS A 1 299 ? 4.353 -15.201 -9.680 1.00 97.56 299 HIS A O 1
ATOM 2427 N N . PHE A 1 300 ? 3.204 -17.014 -9.011 1.00 97.19 300 PHE A N 1
ATOM 2428 C CA . PHE A 1 300 ? 2.777 -16.411 -7.744 1.00 97.19 300 PHE A CA 1
ATOM 2429 C C . PHE A 1 300 ? 3.934 -16.196 -6.766 1.00 97.19 300 PHE A C 1
ATOM 2431 O O . PHE A 1 300 ? 4.008 -15.143 -6.132 1.00 97.19 300 PHE A O 1
ATOM 2438 N N . GLU A 1 301 ? 4.880 -17.130 -6.681 1.00 96.81 301 GLU A N 1
ATOM 2439 C CA . GLU A 1 301 ? 6.068 -16.983 -5.833 1.00 96.81 301 GLU A CA 1
ATOM 2440 C C . GLU A 1 301 ? 6.980 -15.847 -6.306 1.00 96.81 301 GLU A C 1
ATOM 2442 O O . GLU A 1 301 ? 7.500 -15.079 -5.491 1.00 96.81 301 GLU A O 1
ATOM 2447 N N . LEU A 1 302 ? 7.140 -15.685 -7.624 1.00 96.75 302 LEU A N 1
ATOM 2448 C CA . LEU A 1 302 ? 7.865 -14.550 -8.189 1.00 96.75 302 LEU A CA 1
ATOM 2449 C C . LEU A 1 302 ? 7.165 -13.226 -7.859 1.00 96.75 302 LEU A C 1
ATOM 2451 O O . LEU A 1 302 ? 7.829 -12.255 -7.488 1.00 96.75 302 LEU A O 1
ATOM 2455 N N . SER A 1 303 ? 5.838 -13.196 -7.967 1.00 95.69 303 SER A N 1
ATOM 2456 C CA . SER A 1 303 ? 5.007 -12.034 -7.647 1.00 95.69 303 SER A CA 1
ATOM 2457 C C . SER A 1 303 ? 5.106 -11.633 -6.172 1.00 95.69 303 SER A C 1
ATOM 2459 O O . SER A 1 303 ? 5.296 -10.455 -5.862 1.00 95.69 303 SER A O 1
ATOM 2461 N N . GLU A 1 304 ? 5.066 -12.604 -5.258 1.00 96.31 304 GLU A N 1
ATOM 2462 C CA . GLU A 1 304 ? 5.275 -12.372 -3.828 1.00 96.31 304 GLU A CA 1
ATOM 2463 C C . GLU A 1 304 ? 6.699 -11.882 -3.531 1.00 96.31 304 GLU A C 1
ATOM 2465 O O . GLU A 1 304 ? 6.883 -10.853 -2.878 1.00 96.31 304 GLU A O 1
ATOM 2470 N N . SER A 1 305 ? 7.719 -12.549 -4.084 1.00 94.81 305 SER A N 1
ATOM 2471 C CA . SER A 1 305 ? 9.119 -12.140 -3.915 1.00 94.81 305 SER A CA 1
ATOM 2472 C C . SER A 1 305 ? 9.360 -10.709 -4.406 1.00 94.81 305 SER A C 1
ATOM 2474 O O . SER A 1 305 ? 10.122 -9.951 -3.799 1.00 94.81 305 SER A O 1
ATOM 2476 N N . ASN A 1 306 ? 8.705 -10.316 -5.501 1.00 92.62 306 ASN A N 1
ATOM 2477 C CA . ASN A 1 306 ? 8.768 -8.961 -6.032 1.00 92.62 306 ASN A CA 1
ATOM 2478 C C . ASN A 1 306 ? 8.187 -7.935 -5.046 1.00 92.62 306 ASN A C 1
ATOM 2480 O O . ASN A 1 306 ? 8.794 -6.886 -4.818 1.00 92.62 306 ASN A O 1
ATOM 2484 N N . TRP A 1 307 ? 7.048 -8.247 -4.423 1.00 92.00 307 TRP A N 1
ATOM 2485 C CA . TRP A 1 307 ? 6.426 -7.379 -3.425 1.00 92.00 307 TRP A CA 1
ATOM 2486 C C . TRP A 1 307 ? 7.295 -7.204 -2.172 1.00 92.00 307 TRP A C 1
ATOM 2488 O O . TRP A 1 307 ? 7.435 -6.089 -1.657 1.00 92.00 307 TRP A O 1
ATOM 2498 N N . GLU A 1 308 ? 7.911 -8.284 -1.688 1.00 91.06 308 GLU A N 1
ATOM 2499 C CA . GLU A 1 308 ? 8.756 -8.270 -0.487 1.00 91.06 308 GLU A CA 1
ATOM 2500 C C . GLU A 1 308 ? 10.044 -7.456 -0.669 1.00 91.06 308 GLU A C 1
ATOM 2502 O O . GLU A 1 308 ? 10.488 -6.781 0.262 1.00 91.06 308 GLU A O 1
ATOM 2507 N N . LYS A 1 309 ? 10.610 -7.446 -1.883 1.00 86.50 309 LYS A N 1
ATOM 2508 C CA . LYS A 1 309 ? 11.848 -6.720 -2.228 1.00 86.50 309 LYS A CA 1
ATOM 2509 C C . LYS A 1 309 ? 11.677 -5.206 -2.372 1.00 86.50 309 LYS A C 1
ATOM 2511 O O . LYS A 1 309 ? 12.661 -4.497 -2.610 1.00 86.50 309 LYS A O 1
ATOM 2516 N N . GLN A 1 310 ? 10.459 -4.684 -2.239 1.00 83.62 310 GLN A N 1
ATOM 2517 C CA . GLN A 1 310 ? 10.216 -3.247 -2.322 1.00 83.62 310 GLN A CA 1
ATOM 2518 C C . GLN A 1 310 ? 11.042 -2.458 -1.282 1.00 83.62 310 GLN A C 1
ATOM 2520 O O . GLN A 1 310 ? 11.261 -2.898 -0.151 1.00 83.62 310 GLN A O 1
ATOM 2525 N N . LYS A 1 311 ? 11.443 -1.230 -1.631 1.00 81.31 311 LYS A N 1
ATOM 2526 C CA . LYS A 1 311 ? 12.239 -0.351 -0.756 1.00 81.31 311 LYS A CA 1
ATOM 2527 C C . LYS A 1 311 ? 11.397 0.752 -0.091 1.00 81.31 311 LYS A C 1
ATOM 2529 O O . LYS A 1 311 ? 10.228 0.988 -0.417 1.00 81.31 311 LYS A O 1
ATOM 2534 N N . GLY A 1 312 ? 12.017 1.449 0.863 1.00 82.19 312 GLY A N 1
ATOM 2535 C CA . GLY A 1 312 ? 11.467 2.636 1.531 1.00 82.19 312 GLY A CA 1
ATOM 2536 C C . GLY A 1 312 ? 10.636 2.341 2.781 1.00 82.19 312 GLY A C 1
ATOM 2537 O O . GLY A 1 312 ? 10.430 1.193 3.156 1.00 82.19 312 GLY A O 1
ATOM 2538 N N . LYS A 1 313 ? 10.137 3.381 3.449 1.00 86.56 313 LYS A N 1
ATOM 2539 C CA . LYS A 1 313 ? 9.381 3.242 4.706 1.00 86.56 313 LYS A CA 1
ATOM 2540 C C . LYS A 1 313 ? 8.029 2.541 4.489 1.00 86.56 313 LYS A C 1
ATOM 2542 O O . LYS A 1 313 ? 7.352 2.793 3.488 1.00 86.56 313 LYS A O 1
ATOM 2547 N N . GLY A 1 314 ? 7.647 1.654 5.403 1.00 85.06 314 GLY A N 1
ATOM 2548 C CA . GLY A 1 314 ? 6.300 1.098 5.506 1.00 85.06 314 GLY A CA 1
ATOM 2549 C C . GLY A 1 314 ? 5.275 2.177 5.867 1.00 85.06 314 GLY A C 1
ATOM 2550 O O . GLY A 1 314 ? 5.608 3.212 6.451 1.00 85.06 314 GLY A O 1
ATOM 2551 N N . ARG A 1 315 ? 4.018 1.962 5.490 1.00 84.44 315 ARG A N 1
ATOM 2552 C CA . ARG A 1 315 ? 2.894 2.846 5.822 1.00 84.44 315 ARG A CA 1
ATOM 2553 C C . ARG A 1 315 ? 1.765 2.001 6.388 1.00 84.44 315 ARG A C 1
ATOM 2555 O O . ARG A 1 315 ? 1.596 0.871 5.962 1.00 84.44 315 ARG A O 1
ATOM 2562 N N . CYS A 1 316 ? 1.009 2.556 7.331 1.00 76.06 316 CYS A N 1
ATOM 2563 C CA . CYS A 1 316 ? -0.090 1.845 7.984 1.00 76.06 316 CYS A CA 1
ATOM 2564 C C . CYS A 1 316 ? -1.327 1.673 7.096 1.00 76.06 316 CYS A C 1
ATOM 2566 O O . CYS A 1 316 ? -2.163 0.832 7.403 1.00 76.06 316 CYS A O 1
ATOM 2568 N N . GLN A 1 317 ? -1.449 2.453 6.017 1.00 77.38 317 GLN A N 1
ATOM 2569 C CA . GLN A 1 317 ? -2.591 2.410 5.108 1.00 77.38 317 GLN A CA 1
ATOM 2570 C C . GLN A 1 317 ? -2.135 2.466 3.647 1.00 77.38 317 GLN A C 1
ATOM 2572 O O . GLN A 1 317 ? -1.422 3.392 3.248 1.00 77.38 317 GLN A O 1
ATOM 2577 N N . PHE A 1 318 ? -2.577 1.457 2.887 1.00 72.00 318 PHE A N 1
ATOM 2578 C CA . PHE A 1 318 ? -2.659 1.398 1.424 1.00 72.00 318 PHE A CA 1
ATOM 2579 C C . PHE A 1 318 ? -1.431 1.917 0.662 1.00 72.00 318 PHE A C 1
ATOM 2581 O O . PHE A 1 318 ? -1.562 2.724 -0.264 1.00 72.00 318 PHE A O 1
ATOM 2588 N N . LYS A 1 319 ? -0.211 1.493 1.029 1.00 80.56 319 LYS A N 1
ATOM 2589 C CA . LYS A 1 319 ? 0.984 1.960 0.305 1.00 80.56 319 LYS A CA 1
ATOM 2590 C C . LYS A 1 319 ? 0.868 1.563 -1.174 1.00 80.56 319 LYS A C 1
ATOM 2592 O O . LYS A 1 319 ? 0.694 0.388 -1.484 1.00 80.56 319 LYS A O 1
ATOM 2597 N N . TRP A 1 320 ? 1.012 2.556 -2.051 1.00 73.75 320 TRP A N 1
ATOM 2598 C CA . TRP A 1 320 ? 0.908 2.454 -3.513 1.00 73.75 320 TRP A CA 1
ATOM 2599 C C . TRP A 1 320 ? -0.497 2.236 -4.096 1.00 73.75 320 TRP A C 1
ATOM 2601 O O . TRP A 1 320 ? -0.644 2.063 -5.305 1.00 73.75 320 TRP A O 1
ATOM 2611 N N . TRP A 1 321 ? -1.536 2.274 -3.266 1.00 74.19 321 TRP A N 1
ATOM 2612 C CA . TRP A 1 321 ? -2.911 2.165 -3.736 1.00 74.19 321 TRP A CA 1
ATOM 2613 C C . TRP A 1 321 ? -3.291 3.356 -4.613 1.00 74.19 321 TRP A C 1
ATOM 2615 O O . TRP A 1 321 ? -3.115 4.504 -4.206 1.00 74.19 321 TRP A O 1
ATOM 2625 N N . GLN A 1 322 ? -3.789 3.069 -5.819 1.00 61.00 322 GLN A N 1
ATOM 2626 C CA . GLN A 1 322 ? -4.096 4.070 -6.849 1.00 61.00 322 GLN A CA 1
ATOM 2627 C C . GLN A 1 322 ? -2.900 4.968 -7.225 1.00 61.00 322 GLN A C 1
ATOM 2629 O O . GLN A 1 322 ? -3.073 6.037 -7.809 1.00 61.00 322 GLN A O 1
ATOM 2634 N N . ASP A 1 323 ? -1.677 4.523 -6.927 1.00 58.03 323 ASP A N 1
ATOM 2635 C CA . ASP A 1 323 ? -0.442 5.237 -7.230 1.00 58.03 323 ASP A CA 1
ATOM 2636 C C . ASP A 1 323 ? 0.318 4.502 -8.339 1.00 58.03 323 ASP A C 1
ATOM 2638 O O . ASP A 1 323 ? 0.644 3.321 -8.215 1.00 58.03 323 ASP A O 1
ATOM 2642 N N . MET A 1 324 ? 0.621 5.204 -9.431 1.00 54.84 324 MET A N 1
ATOM 2643 C CA . MET A 1 324 ? 1.318 4.640 -10.594 1.00 54.84 324 MET A CA 1
ATOM 2644 C C . MET A 1 324 ? 2.767 4.247 -10.300 1.00 54.84 324 MET A C 1
ATOM 2646 O O . MET A 1 324 ? 3.341 3.430 -11.016 1.00 54.84 324 MET A O 1
ATOM 2650 N N . THR A 1 325 ? 3.367 4.782 -9.238 1.00 61.44 325 THR A N 1
ATOM 2651 C CA . THR A 1 325 ? 4.714 4.384 -8.804 1.00 61.44 325 THR A CA 1
ATOM 2652 C C . THR A 1 325 ? 4.791 2.916 -8.373 1.00 61.44 325 THR A C 1
ATOM 2654 O O . THR A 1 325 ? 5.884 2.355 -8.366 1.00 61.44 325 THR A O 1
ATOM 2657 N N . GLN A 1 326 ? 3.655 2.242 -8.136 1.00 69.12 326 GLN A N 1
ATOM 2658 C CA . GLN A 1 326 ? 3.612 0.785 -7.971 1.00 69.12 326 GLN A CA 1
ATOM 2659 C C . GLN A 1 326 ? 4.255 0.031 -9.146 1.00 69.12 326 GLN A C 1
ATOM 2661 O O . GLN A 1 326 ? 4.849 -1.023 -8.943 1.00 69.12 326 GLN A O 1
ATOM 2666 N N . LEU A 1 327 ? 4.205 0.583 -10.364 1.00 65.00 327 LEU A N 1
ATOM 2667 C CA . LEU A 1 327 ? 4.794 -0.033 -11.556 1.00 65.00 327 LEU A CA 1
ATOM 2668 C C . LEU A 1 327 ? 6.322 -0.121 -11.475 1.00 65.00 327 LEU A C 1
ATOM 2670 O O . LEU A 1 327 ? 6.914 -1.008 -12.076 1.00 65.00 327 LEU A O 1
ATOM 2674 N N . GLN A 1 328 ? 6.965 0.732 -10.670 1.00 67.12 328 GLN A N 1
ATOM 2675 C CA . GLN A 1 328 ? 8.406 0.654 -10.408 1.00 67.12 328 GLN A CA 1
ATOM 2676 C C . GLN A 1 328 ? 8.791 -0.591 -9.605 1.00 67.12 328 GLN A C 1
ATOM 2678 O O . GLN A 1 328 ? 9.961 -0.976 -9.600 1.00 67.12 328 GLN A O 1
ATOM 2683 N N . LEU A 1 329 ? 7.836 -1.208 -8.899 1.00 75.00 329 LEU A N 1
ATOM 2684 C CA . LEU A 1 329 ? 8.108 -2.385 -8.082 1.00 75.00 329 LEU A CA 1
ATOM 2685 C C . LEU A 1 329 ? 8.392 -3.614 -8.936 1.00 75.00 329 LEU A C 1
ATOM 2687 O O . LEU A 1 329 ? 9.110 -4.488 -8.470 1.00 75.00 329 LEU A O 1
ATOM 2691 N N . MET A 1 330 ? 7.845 -3.705 -10.150 1.00 77.56 330 MET A N 1
ATOM 2692 C CA . MET A 1 330 ? 8.025 -4.858 -11.030 1.00 77.56 330 MET A CA 1
ATOM 2693 C C . MET A 1 330 ? 8.836 -4.463 -12.266 1.00 77.56 330 MET A C 1
ATOM 2695 O O . MET A 1 330 ? 8.345 -3.805 -13.176 1.00 77.56 330 MET A O 1
ATOM 2699 N N . SER A 1 331 ? 10.098 -4.897 -12.316 1.00 77.44 331 SER A N 1
ATOM 2700 C CA . SER A 1 331 ? 10.955 -4.659 -13.486 1.00 77.44 331 SER A CA 1
ATOM 2701 C C . SER A 1 331 ? 10.451 -5.391 -14.737 1.00 77.44 331 SER A C 1
ATOM 2703 O O . SER A 1 331 ? 9.850 -6.460 -14.629 1.00 77.44 331 SER A O 1
ATOM 2705 N N . LEU A 1 332 ? 10.815 -4.903 -15.932 1.00 71.31 332 LEU A N 1
ATOM 2706 C CA . LEU A 1 332 ? 10.548 -5.600 -17.203 1.00 71.31 332 LEU A CA 1
ATOM 2707 C C . LEU A 1 332 ? 11.014 -7.063 -17.203 1.00 71.31 332 LEU A C 1
ATOM 2709 O O . LEU A 1 332 ? 10.358 -7.907 -17.804 1.00 71.31 332 LEU A O 1
ATOM 2713 N N . LYS A 1 333 ? 12.137 -7.372 -16.538 1.00 79.38 333 LYS A N 1
ATOM 2714 C CA . LYS A 1 333 ? 12.631 -8.750 -16.418 1.00 79.38 333 LYS A CA 1
ATOM 2715 C C . LYS A 1 333 ? 11.654 -9.608 -15.618 1.00 79.38 333 LYS A C 1
ATOM 2717 O O . LYS A 1 333 ? 11.257 -10.661 -16.095 1.00 79.38 333 LYS A O 1
ATOM 2722 N N . VAL A 1 334 ? 11.256 -9.142 -14.433 1.00 86.44 334 VAL A N 1
ATOM 2723 C CA . VAL A 1 334 ? 10.306 -9.858 -13.565 1.00 86.44 334 VAL A CA 1
ATOM 2724 C C . VAL A 1 334 ? 8.961 -10.035 -14.269 1.00 86.44 334 VAL A C 1
ATOM 2726 O O . VAL A 1 334 ? 8.428 -11.139 -14.265 1.00 86.44 334 VAL A O 1
ATOM 2729 N N . MET A 1 335 ? 8.457 -8.988 -14.927 1.00 84.69 335 MET A N 1
ATOM 2730 C CA . MET A 1 335 ? 7.220 -9.047 -15.707 1.00 84.69 335 MET A CA 1
ATOM 2731 C C . MET A 1 335 ? 7.301 -10.114 -16.808 1.00 84.69 335 MET A C 1
ATOM 2733 O O . MET A 1 335 ? 6.466 -11.009 -16.833 1.00 84.69 335 MET A O 1
ATOM 2737 N N . LYS A 1 336 ? 8.347 -10.104 -17.647 1.00 82.94 336 LYS A N 1
ATOM 2738 C CA . LYS A 1 336 ? 8.508 -11.097 -18.725 1.00 82.94 336 LYS A CA 1
ATOM 2739 C C . LYS A 1 336 ? 8.680 -12.523 -18.208 1.00 82.94 336 LYS A C 1
ATOM 2741 O O . LYS A 1 336 ? 8.143 -13.452 -18.796 1.00 82.94 336 LYS A O 1
ATOM 2746 N N . THR A 1 337 ? 9.426 -12.712 -17.118 1.00 92.25 337 THR A N 1
ATOM 2747 C CA . THR A 1 337 ? 9.565 -14.034 -16.487 1.00 92.25 337 THR A CA 1
ATOM 2748 C C . THR A 1 337 ? 8.221 -14.530 -15.956 1.00 92.25 337 THR A C 1
ATOM 2750 O O . THR A 1 337 ? 7.895 -15.700 -16.115 1.00 92.25 337 THR A O 1
ATOM 2753 N N . SER A 1 338 ? 7.430 -13.635 -15.368 1.00 94.38 338 SER A N 1
ATOM 2754 C CA . SER A 1 338 ? 6.082 -13.924 -14.894 1.00 94.38 338 SER A CA 1
ATOM 2755 C C . SER A 1 338 ? 5.135 -14.298 -16.043 1.00 94.38 338 SER A C 1
ATOM 2757 O O . SER A 1 338 ? 4.455 -15.315 -15.947 1.00 94.38 338 SER A O 1
ATOM 2759 N N . GLU A 1 339 ? 5.147 -13.550 -17.155 1.00 88.75 339 GLU A N 1
ATOM 2760 C CA . GLU A 1 339 ? 4.388 -13.904 -18.366 1.00 88.75 339 GLU A CA 1
ATOM 2761 C C . GLU A 1 339 ? 4.789 -15.273 -18.910 1.00 88.75 339 GLU A C 1
ATOM 2763 O O . GLU A 1 339 ? 3.916 -16.086 -19.185 1.00 88.75 339 GLU A O 1
ATOM 2768 N N . ALA A 1 340 ? 6.091 -15.559 -18.996 1.00 95.44 340 ALA A N 1
ATOM 2769 C CA . ALA A 1 340 ? 6.586 -16.829 -19.518 1.00 95.44 340 ALA A CA 1
ATOM 2770 C C . ALA A 1 340 ? 6.117 -18.037 -18.693 1.00 95.44 340 ALA A C 1
ATOM 2772 O O . ALA A 1 340 ? 5.899 -19.110 -19.250 1.00 95.44 340 ALA A O 1
ATOM 2773 N N . TYR A 1 341 ? 5.943 -17.882 -17.376 1.00 98.44 341 TYR A N 1
ATOM 2774 C CA . TYR A 1 341 ? 5.351 -18.935 -16.555 1.00 98.44 341 TYR A CA 1
ATOM 2775 C C . TYR A 1 341 ? 3.877 -19.161 -16.893 1.00 98.44 341 TYR A C 1
ATOM 2777 O O . TYR A 1 341 ? 3.486 -20.305 -17.095 1.00 98.44 341 TYR A O 1
ATOM 2785 N N . ILE A 1 342 ? 3.078 -18.100 -17.019 1.00 94.06 342 ILE A N 1
ATOM 2786 C CA . ILE A 1 342 ? 1.657 -18.235 -17.369 1.00 94.06 342 ILE A CA 1
ATOM 2787 C C . ILE A 1 342 ? 1.499 -18.791 -18.795 1.00 94.06 342 ILE A C 1
ATOM 2789 O O . ILE A 1 342 ? 0.686 -19.680 -19.021 1.00 94.06 342 ILE A O 1
ATOM 2793 N N . ASP A 1 343 ? 2.311 -18.325 -19.746 1.00 94.31 343 ASP A N 1
ATOM 2794 C CA . ASP A 1 343 ? 2.302 -18.811 -21.131 1.00 94.31 343 ASP A CA 1
ATOM 2795 C C . ASP A 1 343 ? 2.695 -20.294 -21.203 1.00 94.31 343 ASP A C 1
ATOM 2797 O O . ASP A 1 343 ? 2.072 -21.059 -21.937 1.00 94.31 343 ASP A O 1
ATOM 2801 N N . LYS A 1 344 ? 3.667 -20.727 -20.385 1.00 97.06 344 LYS A N 1
ATOM 2802 C CA . LYS A 1 344 ? 4.000 -22.148 -20.241 1.00 97.06 344 LYS A CA 1
ATOM 2803 C C . LYS A 1 344 ? 2.820 -22.948 -19.691 1.00 97.06 344 LYS A C 1
ATOM 2805 O O . LYS A 1 344 ? 2.566 -24.027 -20.201 1.00 97.06 344 LYS A O 1
ATOM 2810 N N . ALA A 1 345 ? 2.123 -22.449 -18.669 1.00 96.69 345 ALA A N 1
ATOM 2811 C CA . ALA A 1 345 ? 0.935 -23.114 -18.130 1.00 96.69 345 ALA A CA 1
ATOM 2812 C C . ALA A 1 345 ? -0.139 -23.288 -19.218 1.00 96.69 345 ALA A C 1
ATOM 2814 O O . ALA A 1 345 ? -0.712 -24.361 -19.363 1.00 96.69 345 ALA A O 1
ATOM 2815 N N . LEU A 1 346 ? -0.361 -22.250 -20.027 1.00 91.31 346 LEU A N 1
ATOM 2816 C CA . LEU A 1 346 ? -1.380 -22.246 -21.075 1.00 91.31 346 LEU A CA 1
ATOM 2817 C C . LEU A 1 346 ? -1.053 -23.185 -22.249 1.00 91.31 346 LEU A C 1
ATOM 2819 O O . LEU A 1 346 ? -1.968 -23.665 -22.914 1.00 91.31 346 LEU A O 1
ATOM 2823 N N . SER A 1 347 ? 0.231 -23.449 -22.508 1.00 95.62 347 SER A N 1
ATOM 2824 C CA . SER A 1 347 ? 0.668 -24.378 -23.556 1.00 95.62 347 SER A CA 1
ATOM 2825 C C . SER A 1 347 ? 0.654 -25.849 -23.129 1.00 95.62 347 SER A C 1
ATOM 2827 O O . SER A 1 347 ? 1.023 -26.702 -23.931 1.00 95.62 347 SER A O 1
ATOM 2829 N N . MET A 1 348 ? 0.335 -26.152 -21.867 1.00 96.44 348 MET A N 1
ATOM 2830 C CA . MET A 1 348 ? 0.301 -27.528 -21.369 1.00 96.44 348 MET A CA 1
ATOM 2831 C C . MET A 1 348 ? -0.978 -28.242 -21.800 1.00 96.44 348 MET A C 1
ATOM 2833 O O . MET A 1 348 ? -2.012 -27.619 -22.066 1.00 96.44 348 MET A O 1
ATOM 2837 N N . ASP A 1 349 ? -0.884 -29.566 -21.878 1.00 95.50 349 ASP A N 1
ATOM 2838 C CA . ASP A 1 349 ? -2.023 -30.421 -22.175 1.00 95.50 349 ASP A CA 1
ATOM 2839 C C . ASP A 1 349 ? -2.850 -30.626 -20.904 1.00 95.50 349 ASP A C 1
ATOM 2841 O O . ASP A 1 349 ? -2.531 -31.456 -20.060 1.00 95.50 349 ASP A O 1
ATOM 2845 N N . VAL A 1 350 ? -3.847 -29.763 -20.738 1.00 92.94 350 VAL A N 1
ATOM 2846 C CA . VAL A 1 350 ? -4.795 -29.737 -19.620 1.00 92.94 350 VAL A CA 1
ATOM 2847 C C . VAL A 1 350 ? -6.202 -29.513 -20.167 1.00 92.94 350 VAL A C 1
ATOM 2849 O O . VAL A 1 350 ? -6.370 -29.066 -21.313 1.00 92.94 350 VAL A O 1
ATOM 2852 N N . SER A 1 351 ? -7.211 -29.797 -19.344 1.00 85.75 351 SER A N 1
ATOM 2853 C CA . SER A 1 351 ? -8.620 -29.621 -19.703 1.00 85.75 351 SER A CA 1
ATOM 2854 C C . SER A 1 351 ? -8.944 -28.183 -20.139 1.00 85.75 351 SER A C 1
ATOM 2856 O O . SER A 1 351 ? -8.280 -27.218 -19.745 1.00 85.75 351 SER A O 1
ATOM 2858 N N . ASP A 1 352 ? -9.995 -28.013 -20.944 1.00 81.25 352 ASP A N 1
ATOM 2859 C CA . ASP A 1 352 ? -10.426 -26.680 -21.387 1.00 81.25 352 ASP A CA 1
ATOM 2860 C C . ASP A 1 352 ? -10.826 -25.778 -20.214 1.00 81.25 352 ASP A C 1
ATOM 2862 O O . ASP A 1 352 ? -10.559 -24.577 -20.239 1.00 81.25 352 ASP A O 1
ATOM 2866 N N . GLU A 1 353 ? -11.389 -26.359 -19.153 1.00 78.12 353 GLU A N 1
ATOM 2867 C CA . GLU A 1 353 ? -11.720 -25.641 -17.925 1.00 78.12 353 GLU A CA 1
ATOM 2868 C C . GLU A 1 353 ? -10.466 -25.094 -17.227 1.00 78.12 353 GLU A C 1
ATOM 2870 O O . GLU A 1 353 ? -10.415 -23.914 -16.865 1.00 78.12 353 GLU A O 1
ATOM 2875 N N . VAL A 1 354 ? -9.411 -25.907 -17.097 1.00 77.88 354 VAL A N 1
ATOM 2876 C CA . VAL A 1 354 ? -8.121 -25.451 -16.561 1.00 77.88 354 VAL A CA 1
ATOM 2877 C C . VAL A 1 354 ? -7.503 -24.382 -17.462 1.00 77.88 354 VAL A C 1
ATOM 2879 O O . VAL A 1 354 ? -7.013 -23.366 -16.959 1.00 77.88 354 VAL A O 1
ATOM 2882 N N . LYS A 1 355 ? -7.576 -24.539 -18.789 1.00 78.12 355 LYS A N 1
ATOM 2883 C CA . LYS A 1 355 ? -7.106 -23.508 -19.729 1.00 78.12 355 LYS A CA 1
ATOM 2884 C C . LYS A 1 355 ? -7.857 -22.188 -19.547 1.00 78.12 355 LYS A C 1
ATOM 2886 O O . LYS A 1 355 ? -7.209 -21.143 -19.576 1.00 78.12 355 LYS A O 1
ATOM 2891 N N . GLU A 1 356 ? -9.170 -22.200 -19.309 1.00 70.31 356 GLU A N 1
ATOM 2892 C CA . GLU A 1 356 ? -9.945 -20.987 -18.995 1.00 70.31 356 GLU A CA 1
ATOM 2893 C C . GLU A 1 356 ? -9.504 -20.336 -17.678 1.00 70.31 356 GLU A C 1
ATOM 2895 O O . GLU A 1 356 ? -9.306 -19.118 -17.615 1.00 70.31 356 GLU A O 1
ATOM 2900 N N . ARG A 1 357 ? -9.259 -21.132 -16.630 1.00 77.06 357 ARG A N 1
ATOM 2901 C CA . ARG A 1 357 ? -8.716 -20.618 -15.362 1.00 77.06 357 ARG A CA 1
ATOM 2902 C C . ARG A 1 357 ? -7.354 -19.958 -15.581 1.00 77.06 357 ARG A C 1
ATOM 2904 O O . ARG A 1 357 ? -7.125 -18.865 -15.074 1.00 77.06 357 ARG A O 1
ATOM 2911 N N . ILE A 1 358 ? -6.461 -20.562 -16.367 1.00 81.06 358 ILE A N 1
ATOM 2912 C CA . ILE A 1 358 ? -5.150 -19.978 -16.699 1.00 81.06 358 ILE A CA 1
ATOM 2913 C C . ILE A 1 358 ? -5.314 -18.700 -17.536 1.00 81.06 358 ILE A C 1
ATOM 2915 O O . ILE A 1 358 ? -4.652 -17.700 -17.244 1.00 81.06 358 ILE A O 1
ATOM 2919 N N . ARG A 1 359 ? -6.221 -18.688 -18.527 1.00 76.94 359 ARG A N 1
ATOM 2920 C CA . ARG A 1 359 ? -6.548 -17.497 -19.335 1.00 76.94 359 ARG A CA 1
ATOM 2921 C C . ARG A 1 359 ? -6.994 -16.326 -18.464 1.00 76.94 359 ARG A C 1
ATOM 2923 O O . ARG A 1 359 ? -6.497 -15.220 -18.653 1.00 76.94 359 ARG A O 1
ATOM 2930 N N . PHE A 1 360 ? -7.816 -16.568 -17.445 1.00 72.38 360 PHE A N 1
ATOM 2931 C CA . PHE A 1 360 ? -8.230 -15.534 -16.494 1.00 72.38 360 PHE A CA 1
ATOM 2932 C C . PHE A 1 360 ? -7.039 -14.836 -15.806 1.00 72.38 360 PHE A C 1
ATOM 2934 O O . PHE A 1 360 ? -6.992 -13.604 -15.737 1.00 72.38 360 PHE A O 1
ATOM 2941 N N . TYR A 1 361 ? -6.034 -15.593 -15.349 1.00 80.69 361 TYR A N 1
ATOM 2942 C CA . TYR A 1 361 ? -4.801 -15.017 -14.790 1.00 80.69 361 TYR A CA 1
ATOM 2943 C C . TYR A 1 361 ? -3.932 -14.354 -15.864 1.00 80.69 361 TYR A C 1
ATOM 2945 O O . TYR A 1 361 ? -3.347 -13.295 -15.623 1.00 80.69 361 TYR A O 1
ATOM 2953 N N . ARG A 1 362 ? -3.861 -14.937 -17.067 1.00 79.25 362 ARG A N 1
ATOM 2954 C CA . ARG A 1 362 ? -3.111 -14.372 -18.194 1.00 79.25 362 ARG A CA 1
ATOM 2955 C C . ARG A 1 362 ? -3.637 -13.002 -18.598 1.00 79.25 362 ARG A C 1
ATOM 2957 O O . ARG A 1 362 ? -2.832 -12.091 -18.796 1.00 79.25 362 ARG A O 1
ATOM 2964 N N . ASP A 1 363 ? -4.952 -12.844 -18.682 1.00 68.06 363 ASP A N 1
ATOM 2965 C CA . ASP A 1 363 ? -5.616 -11.605 -19.085 1.00 68.06 363 ASP A CA 1
ATOM 2966 C C . ASP A 1 363 ? -5.495 -10.519 -18.016 1.00 68.06 363 ASP A C 1
ATOM 2968 O O . ASP A 1 363 ? -5.175 -9.367 -18.335 1.00 68.06 363 ASP A O 1
ATOM 2972 N N . GLY A 1 364 ? -5.648 -10.897 -16.743 1.00 67.00 364 GLY A N 1
ATOM 2973 C CA . GLY A 1 364 ? -5.360 -10.021 -15.610 1.00 67.00 364 GLY A CA 1
ATOM 2974 C C . GLY A 1 364 ? -3.922 -9.515 -15.639 1.00 67.00 364 GLY A C 1
ATOM 2975 O O . GLY A 1 364 ? -3.672 -8.306 -15.627 1.00 67.00 364 GLY A O 1
ATOM 2976 N N . PHE A 1 365 ? -2.960 -10.431 -15.768 1.00 77.69 365 PHE A N 1
ATOM 2977 C CA . PHE A 1 365 ? -1.542 -10.087 -15.814 1.00 77.69 365 PHE A CA 1
ATOM 2978 C C . PHE A 1 365 ? -1.154 -9.341 -17.097 1.00 77.69 365 PHE A C 1
ATOM 2980 O O . PHE A 1 365 ? -0.255 -8.504 -17.072 1.00 77.69 365 PHE A O 1
ATOM 2987 N N . LYS A 1 366 ? -1.856 -9.543 -18.218 1.00 66.00 366 LYS A N 1
ATOM 2988 C CA . LYS A 1 366 ? -1.627 -8.768 -19.446 1.00 66.00 366 LYS A CA 1
ATOM 2989 C C . LYS A 1 366 ? -1.856 -7.278 -19.211 1.00 66.00 366 LYS A C 1
ATOM 2991 O O . LYS A 1 366 ? -1.096 -6.459 -19.728 1.00 66.00 366 LYS A O 1
ATOM 2996 N N . THR A 1 367 ? -2.845 -6.920 -18.394 1.00 60.59 367 THR A N 1
ATOM 2997 C CA . THR A 1 367 ? -3.062 -5.534 -17.961 1.00 60.59 367 THR A CA 1
ATOM 2998 C C . THR A 1 367 ? -1.835 -4.999 -17.220 1.00 60.59 367 THR A C 1
ATOM 3000 O O . THR A 1 367 ? -1.347 -3.916 -17.549 1.00 60.59 367 THR A O 1
ATOM 3003 N N . THR A 1 368 ? -1.256 -5.782 -16.304 1.00 70.44 368 THR A N 1
ATOM 3004 C CA . THR A 1 368 ? 0.026 -5.458 -15.655 1.00 70.44 368 THR A CA 1
ATOM 3005 C C . THR A 1 368 ? 1.140 -5.233 -16.677 1.00 70.44 368 THR A C 1
ATOM 3007 O O . THR A 1 368 ? 1.794 -4.187 -16.656 1.00 70.44 368 THR A O 1
ATOM 3010 N N . SER A 1 369 ? 1.337 -6.170 -17.605 1.00 63.81 369 SER A N 1
ATOM 3011 C CA . SER A 1 369 ? 2.367 -6.087 -18.646 1.00 63.81 369 SER A CA 1
ATOM 3012 C C . SER A 1 369 ? 2.219 -4.843 -19.512 1.00 63.81 369 SER A C 1
ATOM 3014 O O . SER A 1 369 ? 3.212 -4.173 -19.809 1.00 63.81 369 SER A O 1
ATOM 3016 N N . ASN A 1 370 ? 0.987 -4.503 -19.884 1.00 55.72 370 ASN A N 1
ATOM 3017 C CA . ASN A 1 370 ? 0.661 -3.321 -20.668 1.00 55.72 370 ASN A CA 1
ATOM 3018 C C . ASN A 1 370 ? 1.056 -2.039 -19.918 1.00 55.72 370 ASN A C 1
ATOM 3020 O O . ASN A 1 370 ? 1.795 -1.215 -20.460 1.00 55.72 370 ASN A O 1
ATOM 3024 N N . PHE A 1 371 ? 0.661 -1.900 -18.649 1.00 57.47 371 PHE A N 1
ATOM 3025 C CA . PHE A 1 371 ? 1.013 -0.735 -17.832 1.00 57.47 371 PHE A CA 1
ATOM 3026 C C . PHE A 1 371 ? 2.516 -0.613 -17.584 1.00 57.47 371 PHE A C 1
ATOM 3028 O O . PHE A 1 371 ? 3.075 0.471 -17.745 1.00 57.47 371 PHE A O 1
ATOM 3035 N N . ILE A 1 372 ? 3.188 -1.709 -17.229 1.00 59.03 372 ILE A N 1
ATOM 3036 C CA . ILE A 1 372 ? 4.644 -1.734 -17.036 1.00 59.03 372 ILE A CA 1
ATOM 3037 C C . ILE A 1 372 ? 5.356 -1.356 -18.338 1.00 59.03 372 ILE A C 1
ATOM 3039 O O . ILE A 1 372 ? 6.278 -0.541 -18.317 1.00 59.03 372 ILE A O 1
ATOM 3043 N N . SER A 1 373 ? 4.916 -1.891 -19.478 1.00 53.38 373 SER A N 1
ATOM 3044 C CA . SER A 1 373 ? 5.494 -1.545 -20.779 1.00 53.38 373 SER A CA 1
ATOM 3045 C C . SER A 1 373 ? 5.323 -0.058 -21.075 1.00 53.38 373 SER A C 1
ATOM 3047 O O . SER A 1 373 ? 6.299 0.589 -21.422 1.00 53.38 373 SER A O 1
ATOM 3049 N N . MET A 1 374 ? 4.137 0.515 -20.848 1.00 49.56 374 MET A N 1
ATOM 3050 C CA . MET A 1 374 ? 3.891 1.953 -21.028 1.00 49.56 374 MET A CA 1
ATOM 3051 C C . MET A 1 374 ? 4.715 2.835 -20.081 1.00 49.56 374 MET A C 1
ATOM 3053 O O . MET A 1 374 ? 5.070 3.956 -20.435 1.00 49.56 374 MET A O 1
ATOM 3057 N N . TYR A 1 375 ? 4.976 2.355 -18.866 1.00 46.50 375 TYR A N 1
ATOM 3058 C CA . TYR A 1 375 ? 5.666 3.105 -17.821 1.00 46.50 375 TYR A CA 1
ATOM 3059 C C . TYR A 1 375 ? 7.192 3.081 -17.977 1.00 46.50 375 TYR A C 1
ATOM 3061 O O . TYR A 1 375 ? 7.876 3.997 -17.521 1.00 46.50 375 TYR A O 1
ATOM 3069 N N . HIS A 1 376 ? 7.742 2.054 -18.631 1.00 48.56 376 HIS A N 1
ATOM 3070 C CA . HIS A 1 376 ? 9.176 1.955 -18.866 1.00 48.56 376 HIS A CA 1
ATOM 3071 C C . HIS A 1 376 ? 9.621 2.719 -20.133 1.00 48.56 376 HIS A C 1
ATOM 3073 O O . HIS A 1 376 ? 9.017 2.552 -21.193 1.00 48.56 376 HIS A O 1
ATOM 3079 N N . PRO A 1 377 ? 10.745 3.467 -20.088 1.00 39.19 377 PRO A N 1
ATOM 3080 C CA . PRO A 1 377 ? 11.220 4.317 -21.194 1.00 39.19 377 PRO A CA 1
ATOM 3081 C C . PRO A 1 377 ? 11.508 3.610 -22.532 1.00 39.19 377 PRO A C 1
ATOM 3083 O O . PRO A 1 377 ? 11.742 4.271 -23.538 1.00 39.19 377 PRO A O 1
ATOM 3086 N N . ALA A 1 378 ? 11.521 2.275 -22.561 1.00 37.59 378 ALA A N 1
ATOM 3087 C CA . ALA A 1 378 ? 11.828 1.476 -23.747 1.00 37.59 378 ALA A CA 1
ATOM 3088 C C . ALA A 1 378 ? 10.609 1.183 -24.654 1.00 37.59 378 ALA A C 1
ATOM 3090 O O . ALA A 1 378 ? 10.766 0.512 -25.678 1.00 37.59 378 ALA A O 1
ATOM 3091 N N . ALA A 1 379 ? 9.393 1.626 -24.307 1.00 36.66 379 ALA A N 1
ATOM 3092 C CA . ALA A 1 379 ? 8.201 1.345 -25.111 1.00 36.66 379 ALA A CA 1
ATOM 3093 C C . ALA A 1 379 ? 8.041 2.270 -26.328 1.00 36.66 379 ALA A C 1
ATOM 3095 O O . ALA A 1 379 ? 8.068 3.494 -26.231 1.00 36.66 379 ALA A O 1
ATOM 3096 N N . LYS A 1 380 ? 7.813 1.660 -27.498 1.00 40.03 380 LYS A N 1
ATOM 3097 C CA . LYS A 1 380 ? 7.524 2.352 -28.764 1.00 40.03 380 LYS A CA 1
ATOM 3098 C C . LYS A 1 380 ? 6.056 2.803 -28.822 1.00 40.03 380 LYS A C 1
ATOM 3100 O O . LYS A 1 380 ? 5.178 2.091 -28.344 1.00 40.03 380 LYS A O 1
ATOM 3105 N N . LYS A 1 381 ? 5.767 3.929 -29.493 1.00 38.62 381 LYS A N 1
ATOM 3106 C CA . LYS A 1 381 ? 4.404 4.484 -29.685 1.00 38.62 381 LYS A CA 1
ATOM 3107 C C . LYS A 1 381 ? 3.392 3.470 -30.247 1.00 38.62 381 LYS A C 1
ATOM 3109 O O . LYS A 1 381 ? 2.277 3.396 -29.749 1.00 38.62 381 LYS A O 1
ATOM 3114 N N . SER A 1 382 ? 3.800 2.647 -31.213 1.00 38.09 382 SER A N 1
ATOM 3115 C CA . SER A 1 382 ? 2.963 1.580 -31.786 1.00 38.09 382 SER A CA 1
ATOM 3116 C C . SER A 1 382 ? 2.467 0.578 -30.739 1.00 38.09 382 SER A C 1
ATOM 3118 O O . SER A 1 382 ? 1.351 0.081 -30.841 1.00 38.09 382 SER A O 1
ATOM 3120 N N . ASN A 1 383 ? 3.272 0.316 -29.705 1.00 46.28 383 ASN A N 1
ATOM 3121 C CA . ASN A 1 383 ? 2.891 -0.576 -28.615 1.00 46.28 383 ASN A CA 1
ATOM 3122 C C . ASN A 1 383 ? 1.839 0.091 -27.723 1.00 46.28 383 ASN A C 1
ATOM 3124 O O . ASN A 1 383 ? 0.954 -0.584 -27.224 1.00 46.28 383 ASN A O 1
ATOM 3128 N N . ILE A 1 384 ? 1.900 1.414 -27.555 1.00 40.88 384 ILE A N 1
ATOM 3129 C CA . ILE A 1 384 ? 0.966 2.178 -26.720 1.00 40.88 384 ILE A CA 1
ATOM 3130 C C . ILE A 1 384 ? -0.409 2.280 -27.384 1.00 40.88 384 ILE A C 1
ATOM 3132 O O . ILE A 1 384 ? -1.412 2.075 -26.710 1.00 40.88 384 ILE A O 1
ATOM 3136 N N . ASP A 1 385 ? -0.470 2.534 -28.692 1.00 43.72 385 ASP A N 1
ATOM 3137 C CA . ASP A 1 385 ? -1.743 2.601 -29.425 1.00 43.72 385 ASP A CA 1
ATOM 3138 C C . ASP A 1 385 ? -2.431 1.222 -29.487 1.00 43.72 385 ASP A C 1
ATOM 3140 O O . ASP A 1 385 ? -3.640 1.124 -29.272 1.00 43.72 385 ASP A O 1
ATOM 3144 N N . ALA A 1 386 ? -1.661 0.141 -29.671 1.00 45.38 386 ALA A N 1
ATOM 3145 C CA . ALA A 1 386 ? -2.169 -1.230 -29.579 1.00 45.38 386 ALA A CA 1
ATOM 3146 C C . ALA A 1 386 ? -2.672 -1.581 -28.165 1.00 45.38 386 ALA A C 1
ATOM 3148 O O . ALA A 1 386 ? -3.701 -2.234 -28.027 1.00 45.38 386 ALA A O 1
ATOM 3149 N N . ILE A 1 387 ? -1.990 -1.106 -27.118 1.00 44.41 387 ILE A N 1
ATOM 3150 C CA . ILE A 1 387 ? -2.403 -1.287 -25.718 1.00 44.41 387 ILE A CA 1
ATOM 3151 C C . ILE A 1 387 ? -3.674 -0.491 -25.396 1.00 44.41 387 ILE A C 1
ATOM 3153 O O . ILE A 1 387 ? -4.563 -1.010 -24.729 1.00 44.41 387 ILE A O 1
ATOM 3157 N N . ILE A 1 388 ? -3.795 0.754 -25.868 1.00 44.31 388 ILE A N 1
ATOM 3158 C CA . ILE A 1 388 ? -5.011 1.563 -25.682 1.00 44.31 388 ILE A CA 1
ATOM 3159 C C . ILE A 1 388 ? -6.198 0.892 -26.367 1.00 44.31 388 ILE A C 1
ATOM 3161 O O . ILE A 1 388 ? -7.281 0.855 -25.790 1.00 44.31 388 ILE A O 1
ATOM 3165 N N . LYS A 1 389 ? -5.984 0.332 -27.562 1.00 50.19 389 LYS A N 1
ATOM 3166 C CA . LYS A 1 389 ? -6.994 -0.453 -28.268 1.00 50.19 389 LYS A CA 1
ATOM 3167 C C . LYS A 1 389 ? -7.369 -1.727 -27.496 1.00 50.19 389 LYS A C 1
ATOM 3169 O O . LYS A 1 389 ? -8.550 -1.946 -27.285 1.00 50.19 389 LYS A O 1
ATOM 3174 N N . ASP A 1 390 ? -6.399 -2.496 -26.991 1.00 47.00 390 ASP A N 1
ATOM 3175 C CA . ASP A 1 390 ? -6.640 -3.677 -26.133 1.00 47.00 390 ASP A CA 1
ATOM 3176 C C . ASP A 1 390 ? -7.445 -3.324 -24.869 1.00 47.00 390 ASP A C 1
ATOM 3178 O O . ASP A 1 390 ? -8.387 -4.025 -24.513 1.00 47.00 390 ASP A O 1
ATOM 3182 N N . MET A 1 391 ? -7.131 -2.204 -24.209 1.00 45.62 391 MET A N 1
ATOM 3183 C CA . MET A 1 391 ? -7.887 -1.724 -23.045 1.00 45.62 391 MET A CA 1
ATOM 3184 C C . MET A 1 391 ? -9.319 -1.300 -23.408 1.00 45.62 391 MET A C 1
ATOM 3186 O O . MET A 1 391 ? -10.251 -1.577 -22.655 1.00 45.62 391 MET A O 1
ATOM 3190 N N . ASP A 1 392 ? -9.503 -0.630 -24.548 1.00 45.16 392 ASP A N 1
ATOM 3191 C CA . ASP A 1 392 ? -10.816 -0.208 -25.050 1.00 45.16 392 ASP A CA 1
ATOM 3192 C C . ASP A 1 392 ? -11.667 -1.402 -25.514 1.00 45.16 392 ASP A C 1
ATOM 3194 O O . ASP A 1 392 ? -12.876 -1.428 -25.300 1.00 45.16 392 ASP A O 1
ATOM 3198 N N . ASP A 1 393 ? -11.042 -2.432 -26.083 1.00 47.91 393 ASP A N 1
ATOM 3199 C CA . ASP A 1 393 ? -11.706 -3.664 -26.507 1.00 47.91 393 ASP A CA 1
ATOM 3200 C C . ASP A 1 393 ? -12.049 -4.562 -25.305 1.00 47.91 393 ASP A C 1
ATOM 3202 O O . ASP A 1 393 ? -13.149 -5.108 -25.240 1.00 47.91 393 ASP A O 1
ATOM 3206 N N . LYS A 1 394 ? -11.203 -4.620 -24.267 1.00 45.38 394 LYS A N 1
ATOM 3207 C CA . LYS A 1 394 ? -11.537 -5.276 -22.987 1.00 45.38 394 LYS A CA 1
ATOM 3208 C C . LYS A 1 394 ? -12.689 -4.599 -22.250 1.00 45.38 394 LYS A C 1
ATOM 3210 O O . LYS A 1 394 ? -13.513 -5.285 -21.653 1.00 45.38 394 LYS A O 1
ATOM 3215 N N . LEU A 1 395 ? -12.816 -3.274 -22.352 1.00 40.41 395 LEU A N 1
ATOM 3216 C CA . LEU A 1 395 ? -14.005 -2.563 -21.871 1.00 40.41 395 LEU A CA 1
ATOM 3217 C C . LEU A 1 395 ? -15.283 -2.974 -22.617 1.00 40.41 395 LEU A C 1
ATOM 3219 O O . LEU A 1 395 ? -16.366 -2.923 -22.030 1.00 40.41 395 LEU A O 1
ATOM 3223 N N . LYS A 1 396 ? -15.167 -3.400 -23.882 1.00 40.56 396 LYS A N 1
ATOM 3224 C CA . LYS A 1 396 ? -16.277 -3.926 -24.695 1.00 40.56 396 LYS A CA 1
ATOM 3225 C C . LYS A 1 396 ? -16.571 -5.407 -24.409 1.00 40.56 396 LYS A C 1
ATOM 3227 O O . LYS A 1 396 ? -17.714 -5.818 -24.560 1.00 40.56 396 LYS A O 1
ATOM 3232 N N . LEU A 1 397 ? -15.606 -6.187 -23.904 1.00 35.09 397 LEU A N 1
ATOM 3233 C CA . LEU A 1 397 ? -15.780 -7.583 -23.440 1.00 35.09 397 LEU A CA 1
ATOM 3234 C C . LEU A 1 397 ? -16.503 -7.715 -22.078 1.00 35.09 397 LEU A C 1
ATOM 3236 O O . LEU A 1 397 ? -16.551 -8.797 -21.487 1.00 35.09 397 LEU A O 1
ATOM 3240 N N . ARG A 1 398 ? -17.109 -6.626 -21.592 1.00 38.91 398 ARG A N 1
ATOM 3241 C CA . ARG A 1 398 ? -17.903 -6.552 -20.358 1.00 38.91 398 ARG A CA 1
ATOM 3242 C C . ARG A 1 398 ? -18.974 -7.645 -20.263 1.00 38.91 398 ARG A C 1
ATOM 3244 O O . ARG A 1 398 ? -19.132 -8.243 -19.203 1.00 38.91 398 ARG A O 1
ATOM 3251 N N . ASP A 1 399 ? -19.686 -7.919 -21.350 1.00 37.50 399 ASP A N 1
ATOM 3252 C CA . ASP A 1 399 ? -20.849 -8.813 -21.321 1.00 37.50 399 ASP A CA 1
ATOM 3253 C C . ASP A 1 399 ? -20.475 -10.315 -21.319 1.00 37.50 399 ASP A C 1
ATOM 3255 O O . ASP A 1 399 ? -21.044 -11.063 -20.519 1.00 37.50 399 ASP A O 1
ATOM 3259 N N . PRO A 1 400 ? -19.474 -10.787 -22.095 1.00 35.28 400 PRO A N 1
ATOM 3260 C CA . PRO A 1 400 ? -18.952 -12.154 -21.980 1.00 35.28 400 PRO A CA 1
ATOM 3261 C C . PRO A 1 400 ? -18.340 -12.495 -20.612 1.00 35.28 400 PRO A C 1
ATOM 3263 O O . PRO A 1 400 ? -18.568 -13.591 -20.105 1.00 35.28 400 PRO A O 1
ATOM 3266 N N . ALA A 1 401 ? -17.613 -11.570 -19.973 1.00 33.31 401 ALA A N 1
ATOM 3267 C CA . ALA A 1 401 ? -17.029 -11.794 -18.643 1.00 33.31 401 ALA A CA 1
ATOM 3268 C C . ALA A 1 401 ? -18.100 -11.874 -17.539 1.00 33.31 401 ALA A C 1
ATOM 3270 O O . ALA A 1 401 ? -18.009 -12.717 -16.645 1.00 33.31 401 ALA A O 1
ATOM 3271 N N . ILE A 1 402 ? -19.164 -11.063 -17.641 1.00 39.09 402 ILE A N 1
ATOM 3272 C CA . ILE A 1 402 ? -20.364 -11.196 -16.801 1.00 39.09 402 ILE A CA 1
ATOM 3273 C C . ILE A 1 402 ? -20.994 -12.581 -16.997 1.00 39.09 402 ILE A C 1
ATOM 3275 O O . ILE A 1 402 ? -21.373 -13.224 -16.019 1.00 39.09 402 ILE A O 1
ATOM 3279 N N . LYS A 1 403 ? -21.051 -13.076 -18.238 1.00 38.53 403 LYS A N 1
ATOM 3280 C CA . LYS A 1 403 ? -21.581 -14.405 -18.567 1.00 38.53 403 LYS A CA 1
ATOM 3281 C C . LYS A 1 403 ? -20.705 -15.539 -18.010 1.00 38.53 403 LYS A C 1
ATOM 3283 O O . LYS A 1 403 ? -21.242 -16.501 -17.468 1.00 38.53 403 LYS A O 1
ATOM 3288 N N . PHE A 1 404 ? -19.376 -15.413 -18.046 1.00 39.28 404 PHE A N 1
ATOM 3289 C CA . PHE A 1 404 ? -18.444 -16.366 -17.424 1.00 39.28 404 PHE A CA 1
ATOM 3290 C C . PHE A 1 404 ? -18.550 -16.365 -15.892 1.00 39.28 404 PHE A C 1
ATOM 3292 O O . PHE A 1 404 ? -18.693 -17.425 -15.290 1.00 39.28 404 PHE A O 1
ATOM 3299 N N . ALA A 1 405 ? -18.609 -15.190 -15.253 1.00 37.34 405 ALA A N 1
ATOM 3300 C CA . ALA A 1 405 ? -18.853 -15.076 -13.813 1.00 37.34 405 ALA A CA 1
ATOM 3301 C C . ALA A 1 405 ? -20.210 -15.686 -13.404 1.00 37.34 405 ALA A C 1
ATOM 3303 O O . ALA A 1 405 ? -20.310 -16.351 -12.377 1.00 37.34 405 ALA A O 1
ATOM 3304 N N . GLN A 1 406 ? -21.249 -15.525 -14.231 1.00 40.78 406 GLN A N 1
ATOM 3305 C CA . GLN A 1 406 ? -22.542 -16.201 -14.064 1.00 40.78 406 GLN A CA 1
ATOM 3306 C C . GLN A 1 406 ? -22.470 -17.722 -14.266 1.00 40.78 406 GLN A C 1
ATOM 3308 O O . GLN A 1 406 ? -23.329 -18.433 -13.748 1.00 40.78 406 GLN A O 1
ATOM 3313 N N . THR A 1 407 ? -21.476 -18.219 -15.004 1.00 39.97 407 THR A N 1
ATOM 3314 C CA . THR A 1 407 ? -21.244 -19.654 -15.233 1.00 39.97 407 THR A CA 1
ATOM 3315 C C . THR A 1 407 ? -20.464 -20.269 -14.065 1.00 39.97 407 THR A C 1
ATOM 3317 O O . THR A 1 407 ? -20.884 -21.294 -13.545 1.00 39.97 407 THR A O 1
ATOM 3320 N N . LEU A 1 408 ? -19.441 -19.577 -13.545 1.00 38.91 408 LEU A N 1
ATOM 3321 C CA . LEU A 1 408 ? -18.727 -19.920 -12.301 1.00 38.91 408 LEU A CA 1
ATOM 3322 C C . LEU A 1 408 ? -19.653 -19.984 -11.074 1.00 38.91 408 LEU A C 1
ATOM 3324 O O . LEU A 1 408 ? -19.460 -20.812 -10.193 1.00 38.91 408 LEU A O 1
ATOM 3328 N N . LEU A 1 409 ? -20.698 -19.148 -11.021 1.00 39.75 409 LEU A N 1
ATOM 3329 C CA . LEU A 1 409 ? -21.722 -19.208 -9.965 1.00 39.75 409 LEU A CA 1
ATOM 3330 C C . LEU A 1 409 ? -22.568 -20.495 -9.989 1.00 39.75 409 LEU A C 1
ATOM 3332 O O . LEU A 1 409 ? -23.276 -20.764 -9.020 1.00 39.75 409 LEU A O 1
ATOM 3336 N N . LYS A 1 410 ? -22.530 -21.258 -11.086 1.00 39.31 410 LYS A N 1
ATOM 3337 C CA . LYS A 1 410 ? -23.250 -22.528 -11.256 1.00 39.31 410 LYS A CA 1
ATOM 3338 C C . LYS A 1 410 ? -22.347 -23.750 -11.050 1.00 39.31 410 LYS A C 1
ATOM 3340 O O . LYS A 1 410 ? -22.848 -24.867 -11.112 1.00 39.31 410 LYS A O 1
ATOM 3345 N N . ASP A 1 411 ? -21.053 -23.541 -10.804 1.00 39.00 411 ASP A N 1
ATOM 3346 C CA . ASP A 1 411 ? -20.069 -24.600 -10.585 1.00 39.00 411 ASP A CA 1
ATOM 3347 C C . ASP A 1 411 ? -20.175 -25.172 -9.147 1.00 39.00 411 ASP A C 1
ATOM 3349 O O . ASP A 1 411 ? -20.042 -24.420 -8.170 1.00 39.00 411 ASP A O 1
ATOM 3353 N N . PRO A 1 412 ? -20.402 -26.492 -8.978 1.00 34.50 412 PRO A N 1
ATOM 3354 C CA . PRO A 1 412 ? -20.477 -27.148 -7.672 1.00 34.50 412 PRO A CA 1
ATOM 3355 C C . PRO A 1 412 ? -19.217 -26.992 -6.803 1.00 34.50 412 PRO A C 1
ATOM 3357 O O . PRO A 1 412 ? -19.331 -26.937 -5.574 1.00 34.50 412 PRO A O 1
ATOM 3360 N N . LEU A 1 413 ? -18.020 -26.862 -7.392 1.00 32.88 413 LEU A N 1
ATOM 3361 C CA . LEU A 1 413 ? -16.772 -26.630 -6.648 1.00 32.88 413 LEU A CA 1
ATOM 3362 C C . LEU A 1 413 ? -16.779 -25.269 -5.938 1.00 32.88 413 LEU A C 1
ATOM 3364 O O . LEU A 1 413 ? -16.268 -25.150 -4.824 1.00 32.88 413 LEU A O 1
ATOM 3368 N N . TYR A 1 414 ? -17.438 -24.260 -6.514 1.00 35.34 414 TYR A N 1
ATOM 3369 C CA . TYR A 1 414 ? -17.612 -22.948 -5.882 1.00 35.34 414 TYR A CA 1
ATOM 3370 C C . TYR A 1 414 ? -18.593 -22.979 -4.702 1.00 35.34 414 TYR A C 1
ATOM 3372 O O . TYR A 1 414 ? -18.426 -22.223 -3.742 1.00 35.34 414 TYR A O 1
ATOM 3380 N N . PHE A 1 415 ? -19.582 -23.877 -4.732 1.00 29.70 415 PHE A N 1
ATOM 3381 C CA . PHE A 1 415 ? -20.509 -24.106 -3.619 1.00 29.70 415 PHE A CA 1
ATOM 3382 C C . PHE A 1 415 ? -19.867 -24.878 -2.458 1.00 29.70 415 PHE A C 1
ATOM 3384 O O . PHE A 1 415 ? -20.209 -24.638 -1.298 1.00 29.70 415 PHE A O 1
ATOM 3391 N N . HIS A 1 416 ? -18.910 -25.766 -2.739 1.00 26.92 416 HIS A N 1
ATOM 3392 C CA . HIS A 1 416 ? -18.289 -26.612 -1.716 1.00 26.92 416 HIS A CA 1
ATOM 3393 C C . HIS A 1 416 ? -17.135 -25.953 -0.943 1.00 26.92 416 HIS A C 1
ATOM 3395 O O . HIS A 1 416 ? -16.847 -26.372 0.178 1.00 26.92 416 HIS A O 1
ATOM 3401 N N . VAL A 1 417 ? -16.502 -24.898 -1.469 1.00 29.27 417 VAL A N 1
ATOM 3402 C CA . VAL A 1 417 ? -15.337 -24.266 -0.812 1.00 29.27 417 VAL A CA 1
ATOM 3403 C C . VAL A 1 417 ? -15.727 -23.272 0.293 1.00 29.27 417 VAL A C 1
ATOM 3405 O O . VAL A 1 417 ? -14.880 -22.918 1.113 1.00 29.27 417 VAL A O 1
ATOM 3408 N N . TRP A 1 418 ? -16.995 -22.858 0.405 1.00 26.89 418 TRP A N 1
ATOM 3409 C CA . TRP A 1 418 ? -17.404 -21.874 1.415 1.00 26.89 418 TRP A CA 1
ATOM 3410 C C . TRP A 1 418 ? -18.837 -22.094 1.922 1.00 26.89 418 TRP A C 1
ATOM 3412 O O . TRP A 1 418 ? -19.780 -21.396 1.559 1.00 26.89 418 TRP A O 1
ATOM 3422 N N . SER A 1 419 ? -19.010 -23.053 2.834 1.00 22.05 419 SER A N 1
ATOM 3423 C CA . SER A 1 419 ? -20.267 -23.284 3.562 1.00 22.05 419 SER A CA 1
ATOM 3424 C C . SER A 1 419 ? -20.497 -22.236 4.668 1.00 22.05 419 SER A C 1
ATOM 3426 O O . SER A 1 419 ? -20.649 -22.559 5.846 1.00 22.05 419 SER A O 1
ATOM 3428 N N . GLY A 1 420 ? -20.488 -20.959 4.292 1.00 24.94 420 GLY A N 1
ATOM 3429 C CA . GLY A 1 420 ? -20.924 -19.832 5.107 1.00 24.94 420 GLY A CA 1
ATOM 3430 C C . GLY A 1 420 ? -21.875 -18.993 4.266 1.00 24.94 420 GLY A C 1
ATOM 3431 O O . GLY A 1 420 ? -21.424 -18.228 3.420 1.00 24.94 420 GLY A O 1
ATOM 3432 N N . GLY A 1 421 ? -23.182 -19.183 4.466 1.00 23.03 421 GLY A N 1
ATOM 3433 C CA . GLY A 1 421 ? -24.249 -18.568 3.670 1.00 23.03 421 GLY A CA 1
ATOM 3434 C C . GLY A 1 421 ? -24.169 -17.039 3.511 1.00 23.03 421 GLY A C 1
ATOM 3435 O O . GLY A 1 421 ? -23.338 -16.349 4.107 1.00 23.03 421 GLY A O 1
ATOM 3436 N N . PRO A 1 422 ? -25.103 -16.492 2.720 1.00 27.00 422 PRO A N 1
ATOM 3437 C CA . PRO A 1 422 ? -24.855 -15.624 1.577 1.00 27.00 422 PRO A CA 1
ATOM 3438 C C . PRO A 1 422 ? -23.988 -14.415 1.942 1.00 27.00 422 PRO A C 1
ATOM 3440 O O . PRO A 1 422 ? -24.472 -13.308 2.185 1.00 27.00 422 PRO A O 1
ATOM 3443 N N . LEU A 1 423 ? -22.670 -14.594 1.896 1.00 28.98 423 LEU A N 1
ATOM 3444 C CA . LEU A 1 423 ? -21.749 -13.493 1.643 1.00 28.98 423 LEU A CA 1
ATOM 3445 C C . LEU A 1 423 ? -21.910 -13.123 0.172 1.00 28.98 423 LEU A C 1
ATOM 3447 O O . LEU A 1 423 ? -21.202 -13.590 -0.712 1.00 28.98 423 LEU A O 1
ATOM 3451 N N . LYS A 1 424 ? -22.989 -12.358 -0.032 1.00 30.02 424 LYS A N 1
ATOM 3452 C CA . LYS A 1 424 ? -23.511 -11.750 -1.247 1.00 30.02 424 LYS A CA 1
ATOM 3453 C C . LYS A 1 424 ? -22.519 -11.832 -2.404 1.00 30.02 424 LYS A C 1
ATOM 3455 O O . LYS A 1 424 ? -21.559 -11.066 -2.478 1.00 30.02 424 LYS A O 1
ATOM 3460 N N . THR A 1 425 ? -22.884 -12.683 -3.353 1.00 27.97 425 THR A N 1
ATOM 3461 C CA . THR A 1 425 ? -22.519 -12.706 -4.777 1.00 27.97 425 THR A CA 1
ATOM 3462 C C . THR A 1 425 ? -22.276 -11.322 -5.413 1.00 27.97 425 THR A C 1
ATOM 3464 O O . THR A 1 425 ? -21.568 -11.215 -6.407 1.00 27.97 425 THR A O 1
ATOM 3467 N N . HIS A 1 426 ? -22.758 -10.227 -4.812 1.00 28.22 426 HIS A N 1
ATOM 3468 C CA . HIS A 1 426 ? -22.411 -8.848 -5.162 1.00 28.22 426 HIS A CA 1
ATOM 3469 C C . HIS A 1 426 ? -20.951 -8.408 -4.923 1.00 28.22 426 HIS A C 1
ATOM 3471 O O . HIS A 1 426 ? -20.517 -7.467 -5.588 1.00 28.22 426 HIS A O 1
ATOM 3477 N N . GLN A 1 427 ? -20.185 -9.016 -4.009 1.00 32.16 427 GLN A N 1
ATOM 3478 C CA . GLN A 1 427 ? -18.793 -8.600 -3.749 1.00 32.16 427 GLN A CA 1
ATOM 3479 C C . GLN A 1 427 ? -17.785 -9.264 -4.694 1.00 32.16 427 GLN A C 1
ATOM 3481 O O . GLN A 1 427 ? -16.834 -8.610 -5.113 1.00 32.16 427 GLN A O 1
ATOM 3486 N N . THR A 1 428 ? -18.038 -10.497 -5.132 1.00 33.72 428 THR A N 1
ATOM 3487 C CA . THR A 1 428 ? -17.335 -11.118 -6.268 1.00 33.72 428 THR A CA 1
ATOM 3488 C C . THR A 1 428 ? -17.644 -10.391 -7.583 1.00 33.72 428 THR A C 1
ATOM 3490 O O . THR A 1 428 ? -16.774 -10.274 -8.435 1.00 33.72 428 THR A O 1
ATOM 3493 N N . LEU A 1 429 ? -18.831 -9.782 -7.714 1.00 32.75 429 LEU A N 1
ATOM 3494 C CA . LEU A 1 429 ? -19.211 -8.930 -8.854 1.00 32.75 429 LEU A CA 1
ATOM 3495 C C . LEU A 1 429 ? -18.607 -7.508 -8.826 1.00 32.75 429 LEU A C 1
ATOM 3497 O O . LEU A 1 429 ? -18.736 -6.767 -9.803 1.00 32.75 429 LEU A O 1
ATOM 3501 N N . GLN A 1 430 ? -17.919 -7.097 -7.752 1.00 32.47 430 GLN A N 1
ATOM 3502 C CA . GLN A 1 430 ? -17.214 -5.804 -7.723 1.00 32.47 430 GLN A CA 1
ATOM 3503 C C . GLN A 1 430 ? -15.952 -5.784 -8.596 1.00 32.47 430 GLN A C 1
ATOM 3505 O O . GLN A 1 430 ? -15.444 -4.691 -8.853 1.00 32.47 430 GLN A O 1
ATOM 3510 N N . ILE A 1 431 ? -15.511 -6.936 -9.127 1.00 35.69 431 ILE A N 1
ATOM 3511 C CA . ILE A 1 431 ? -14.418 -7.046 -10.111 1.00 35.69 431 ILE A CA 1
ATOM 3512 C C . ILE A 1 431 ? -14.571 -5.993 -11.233 1.00 35.69 431 ILE A C 1
ATOM 3514 O O . ILE A 1 431 ? -13.590 -5.373 -11.628 1.00 35.69 431 ILE A O 1
ATOM 3518 N N . HIS A 1 432 ? -15.801 -5.643 -11.633 1.00 37.88 432 HIS A N 1
ATOM 3519 C CA . HIS A 1 432 ? -16.042 -4.665 -12.705 1.00 37.88 432 HIS A CA 1
ATOM 3520 C C . HIS A 1 432 ? -16.218 -3.198 -12.264 1.00 37.88 432 HIS A C 1
ATOM 3522 O O . HIS A 1 432 ? -16.039 -2.291 -13.077 1.00 37.88 432 HIS A O 1
ATOM 3528 N N . ARG A 1 433 ? -16.534 -2.902 -10.992 1.00 34.03 433 ARG A N 1
ATOM 3529 C CA . ARG A 1 433 ? -16.505 -1.502 -10.497 1.00 34.03 433 ARG A CA 1
ATOM 3530 C C . ARG A 1 433 ? -15.071 -1.027 -10.260 1.00 34.03 433 ARG A C 1
ATOM 3532 O O . ARG A 1 433 ? -14.781 0.162 -10.394 1.00 34.03 433 ARG A O 1
ATOM 3539 N N . VAL A 1 434 ? -14.185 -1.977 -9.977 1.00 34.75 434 VAL A N 1
ATOM 3540 C CA . VAL A 1 434 ? -12.741 -1.790 -9.878 1.00 34.75 434 VAL A CA 1
ATOM 3541 C C . VAL A 1 434 ? -12.135 -1.438 -11.235 1.00 34.75 434 VAL A C 1
ATOM 3543 O O . VAL A 1 434 ? -11.409 -0.444 -11.322 1.00 34.75 434 VAL A O 1
ATOM 3546 N N . ASP A 1 435 ? -12.541 -2.139 -12.296 1.00 36.69 435 ASP A N 1
ATOM 3547 C CA . ASP A 1 435 ? -12.230 -1.734 -13.666 1.00 36.69 435 ASP A CA 1
ATOM 3548 C C . ASP A 1 435 ? -12.855 -0.384 -14.013 1.00 36.69 435 ASP A C 1
ATOM 3550 O O . ASP A 1 435 ? -12.248 0.376 -14.742 1.00 36.69 435 ASP A O 1
ATOM 3554 N N . PHE A 1 436 ? -14.011 0.005 -13.479 1.00 35.09 436 PHE A N 1
ATOM 3555 C CA . PHE A 1 436 ? -14.645 1.275 -13.852 1.00 35.09 436 PHE A CA 1
ATOM 3556 C C . PHE A 1 436 ? -13.864 2.521 -13.387 1.00 35.09 436 PHE A C 1
ATOM 3558 O O . PHE A 1 436 ? -13.677 3.453 -14.173 1.00 35.09 436 PHE A O 1
ATOM 3565 N N . ALA A 1 437 ? -13.367 2.542 -12.143 1.00 34.53 437 ALA A N 1
ATOM 3566 C CA . ALA A 1 437 ? -12.595 3.669 -11.602 1.00 34.53 437 ALA A CA 1
ATOM 3567 C C . ALA A 1 437 ? -11.119 3.650 -12.042 1.00 34.53 437 ALA A C 1
ATOM 3569 O O . ALA A 1 437 ? -10.567 4.710 -12.362 1.00 34.53 437 ALA A O 1
ATOM 3570 N N . LEU A 1 438 ? -10.506 2.457 -12.127 1.00 34.94 438 LEU A N 1
ATOM 3571 C CA . LEU A 1 438 ? -9.177 2.282 -12.717 1.00 34.94 438 LEU A CA 1
ATOM 3572 C C . LEU A 1 438 ? -9.227 2.600 -14.209 1.00 34.94 438 LEU A C 1
ATOM 3574 O O . LEU A 1 438 ? -8.467 3.445 -14.642 1.00 34.94 438 LEU A O 1
ATOM 3578 N N . SER A 1 439 ? -10.172 2.077 -14.987 1.00 36.16 439 SER A N 1
ATOM 3579 C CA . SER A 1 439 ? -10.263 2.353 -16.427 1.00 36.16 439 SER A CA 1
ATOM 3580 C C . SER A 1 439 ? -10.671 3.788 -16.732 1.00 36.16 439 SER A C 1
ATOM 3582 O O . SER A 1 439 ? -10.095 4.354 -17.641 1.00 36.16 439 SER A O 1
ATOM 3584 N N . HIS A 1 440 ? -11.556 4.468 -15.990 1.00 34.41 440 HIS A N 1
ATOM 3585 C CA . HIS A 1 440 ? -11.839 5.888 -16.284 1.00 34.41 440 HIS A CA 1
ATOM 3586 C C . HIS A 1 440 ? -10.693 6.831 -15.888 1.00 34.41 440 HIS A C 1
ATOM 3588 O O . HIS A 1 440 ? -10.368 7.756 -16.640 1.00 34.41 440 HIS A O 1
ATOM 3594 N N . GLY A 1 441 ? -10.063 6.612 -14.728 1.00 35.09 441 GLY A N 1
ATOM 3595 C CA . GLY A 1 441 ? -8.893 7.382 -14.296 1.00 35.09 441 GLY A CA 1
ATOM 3596 C C . GLY A 1 441 ? -7.654 7.071 -15.139 1.00 35.09 441 GLY A C 1
ATOM 3597 O O . GLY A 1 441 ? -6.932 7.978 -15.553 1.00 35.09 441 GLY A O 1
ATOM 3598 N N . MET A 1 442 ? -7.444 5.797 -15.471 1.00 39.12 442 MET A N 1
ATOM 3599 C CA . MET A 1 442 ? -6.307 5.312 -16.249 1.00 39.12 442 MET A CA 1
ATOM 3600 C C . MET A 1 442 ? -6.498 5.444 -17.753 1.00 39.12 442 MET A C 1
ATOM 3602 O O . MET A 1 442 ? -5.494 5.681 -18.390 1.00 39.12 442 MET A O 1
ATOM 3606 N N . LEU A 1 443 ? -7.699 5.421 -18.349 1.00 35.44 443 LEU A N 1
ATOM 3607 C CA . LEU A 1 443 ? -7.888 5.862 -19.745 1.00 35.44 443 LEU A CA 1
ATOM 3608 C C . LEU A 1 443 ? -7.698 7.362 -19.871 1.00 35.44 443 LEU A C 1
ATOM 3610 O O . LEU A 1 443 ? -7.121 7.803 -20.860 1.00 35.44 443 LEU A O 1
ATOM 3614 N N . LYS A 1 444 ? -8.129 8.162 -18.885 1.00 36.84 444 LYS A N 1
ATOM 3615 C CA . LYS A 1 444 ? -7.759 9.583 -18.848 1.00 36.84 444 LYS A CA 1
ATOM 3616 C C . LYS A 1 444 ? -6.241 9.738 -18.827 1.00 36.84 444 LYS A C 1
ATOM 3618 O O . LYS A 1 444 ? -5.729 10.514 -19.625 1.00 36.84 444 LYS A O 1
ATOM 3623 N N . ASN A 1 445 ? -5.530 8.966 -18.003 1.00 36.25 445 ASN A N 1
ATOM 3624 C CA . ASN A 1 445 ? -4.070 9.032 -17.875 1.00 36.25 445 ASN A CA 1
ATOM 3625 C C . ASN A 1 445 ? -3.297 8.326 -19.004 1.00 36.25 445 ASN A C 1
ATOM 3627 O O . ASN A 1 445 ? -2.198 8.755 -19.320 1.00 36.25 445 ASN A O 1
ATOM 3631 N N . ALA A 1 446 ? -3.853 7.305 -19.652 1.00 36.38 446 ALA A N 1
ATOM 3632 C CA . ALA A 1 446 ? -3.302 6.599 -20.808 1.00 36.38 446 ALA A CA 1
ATOM 3633 C C . ALA A 1 446 ? -3.504 7.426 -22.074 1.00 36.38 446 ALA A C 1
ATOM 3635 O O . ALA A 1 446 ? -2.572 7.552 -22.853 1.00 36.38 446 ALA A O 1
ATOM 3636 N N . LYS A 1 447 ? -4.656 8.096 -22.231 1.00 37.56 447 LYS A N 1
ATOM 3637 C CA . LYS A 1 447 ? -4.843 9.169 -23.221 1.00 37.56 447 LYS A CA 1
ATOM 3638 C C . LYS A 1 447 ? -3.932 10.358 -22.917 1.00 37.56 447 LYS A C 1
ATOM 3640 O O . LYS A 1 447 ? -3.438 10.968 -23.852 1.00 37.56 447 LYS A O 1
ATOM 3645 N N . LEU A 1 448 ? -3.657 10.666 -21.644 1.00 37.81 448 LEU A N 1
ATOM 3646 C CA . LEU A 1 448 ? -2.650 11.661 -21.249 1.00 37.81 448 LEU A CA 1
ATOM 3647 C C . LEU A 1 448 ? -1.224 11.198 -21.593 1.00 37.81 448 LEU A C 1
ATOM 3649 O O . LEU A 1 448 ? -0.422 12.014 -22.018 1.00 37.81 448 LEU A O 1
ATOM 3653 N N . LEU A 1 449 ? -0.905 9.907 -21.447 1.00 35.88 449 LEU A N 1
ATOM 365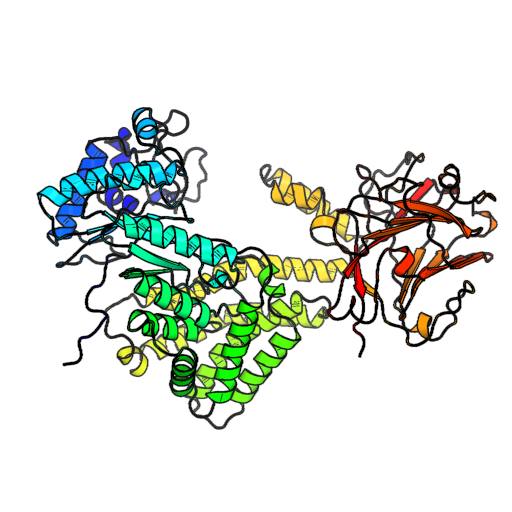4 C CA . LEU A 1 449 ? 0.386 9.309 -21.806 1.00 35.88 449 LEU A CA 1
ATOM 3655 C C . LEU A 1 449 ? 0.561 9.187 -23.327 1.00 35.88 449 LEU A C 1
ATOM 3657 O O . LEU A 1 449 ? 1.639 9.474 -23.824 1.00 35.88 449 LEU A O 1
ATOM 3661 N N . SER A 1 450 ? -0.479 8.814 -24.076 1.00 36.84 450 SER A N 1
ATOM 3662 C CA . SER A 1 450 ? -0.484 8.771 -25.547 1.00 36.84 450 SER A CA 1
ATOM 3663 C C . SER A 1 450 ? -0.449 10.178 -26.147 1.00 36.84 450 SER A C 1
ATOM 3665 O O . SER A 1 450 ? 0.279 10.408 -27.119 1.00 36.84 450 SER A O 1
ATOM 3667 N N . ARG A 1 451 ? -1.133 11.147 -25.512 1.00 37.59 451 ARG A N 1
ATOM 3668 C CA . ARG A 1 451 ? -0.922 12.579 -25.754 1.00 37.59 451 ARG A CA 1
ATOM 3669 C C . ARG A 1 451 ? 0.531 12.928 -25.479 1.00 37.59 451 ARG A C 1
ATOM 3671 O O . ARG A 1 451 ? 1.189 13.293 -26.433 1.00 37.59 451 ARG A O 1
ATOM 3678 N N . LYS A 1 452 ? 1.097 12.642 -24.301 1.00 34.06 452 LYS A N 1
ATOM 3679 C CA . LYS A 1 452 ? 2.524 12.870 -23.993 1.00 34.06 452 LYS A CA 1
ATOM 3680 C C . LYS A 1 452 ? 3.496 12.223 -24.988 1.00 34.06 452 LYS A C 1
ATOM 3682 O O . LYS A 1 452 ? 4.477 12.845 -25.356 1.00 34.06 452 LYS A O 1
ATOM 3687 N N . VAL A 1 453 ? 3.234 11.016 -25.485 1.00 32.34 453 VAL A N 1
ATOM 3688 C CA . VAL A 1 453 ? 4.068 10.319 -26.490 1.00 32.34 453 VAL A CA 1
ATOM 3689 C C . VAL A 1 453 ? 3.927 10.935 -27.886 1.00 32.34 453 VAL A C 1
ATOM 3691 O O . VAL A 1 453 ? 4.871 10.922 -28.675 1.00 32.34 453 VAL A O 1
ATOM 3694 N N . THR A 1 454 ? 2.767 11.509 -28.198 1.00 34.84 454 THR A N 1
ATOM 3695 C CA . THR A 1 454 ? 2.545 12.300 -29.417 1.00 34.84 454 THR A CA 1
ATOM 3696 C C . THR A 1 454 ? 3.119 13.720 -29.278 1.00 34.84 454 THR A C 1
ATOM 3698 O O . THR A 1 454 ? 3.675 14.245 -30.236 1.00 34.84 454 THR A O 1
ATOM 3701 N N . GLU A 1 455 ? 3.095 14.289 -28.072 1.00 36.38 455 GLU A N 1
ATOM 3702 C CA . GLU A 1 455 ? 3.685 15.572 -27.662 1.00 36.38 455 GLU A CA 1
ATOM 3703 C C . GLU A 1 455 ? 5.223 15.511 -27.628 1.00 36.38 455 GLU A C 1
ATOM 3705 O O . GLU A 1 455 ? 5.880 16.490 -27.978 1.00 36.38 455 GLU A O 1
ATOM 3710 N N . LEU A 1 456 ? 5.802 14.343 -27.317 1.00 30.41 456 LEU A N 1
ATOM 3711 C CA . LEU A 1 456 ? 7.245 14.069 -27.361 1.00 30.41 456 LEU A CA 1
ATOM 3712 C C . LEU A 1 456 ? 7.820 14.071 -28.788 1.00 30.41 456 LEU A C 1
ATOM 3714 O O . LEU A 1 456 ? 9.027 14.211 -28.948 1.00 30.41 456 LEU A O 1
ATOM 3718 N N . LYS A 1 457 ? 6.984 13.961 -29.833 1.00 34.84 457 LYS A N 1
ATOM 3719 C CA . LYS A 1 457 ? 7.420 14.118 -31.236 1.00 34.84 457 LYS A CA 1
ATOM 3720 C C . LYS A 1 457 ? 7.371 15.565 -31.740 1.00 34.84 457 LYS A C 1
ATOM 3722 O O . LYS A 1 457 ? 7.852 15.836 -32.833 1.00 34.84 457 LYS A O 1
ATOM 3727 N N . GLY A 1 458 ? 6.809 16.493 -30.966 1.00 36.28 458 GLY A N 1
ATOM 3728 C CA . GLY A 1 458 ? 6.604 17.885 -31.370 1.00 36.28 458 GLY A CA 1
ATOM 3729 C C . GLY A 1 458 ? 6.815 18.834 -30.198 1.00 36.28 458 GLY A C 1
ATOM 3730 O O . GLY A 1 458 ? 5.914 19.596 -29.837 1.00 36.28 458 GLY A O 1
ATOM 3731 N N . ALA A 1 459 ? 7.995 18.777 -29.579 1.00 31.09 459 ALA A N 1
ATOM 3732 C CA . ALA A 1 459 ? 8.296 19.462 -28.321 1.00 31.09 459 ALA A CA 1
ATOM 3733 C C . ALA A 1 459 ? 8.175 21.001 -28.381 1.00 31.09 459 ALA A C 1
ATOM 3735 O O . ALA A 1 459 ? 8.095 21.652 -27.342 1.00 31.09 459 ALA A O 1
ATOM 3736 N N . LYS A 1 460 ? 8.056 21.609 -29.571 1.00 31.84 460 LYS A N 1
ATOM 3737 C CA . LYS A 1 460 ? 8.006 23.069 -29.716 1.00 31.84 460 LYS A CA 1
ATOM 3738 C C . LYS A 1 460 ? 6.648 23.677 -30.088 1.00 31.84 460 LYS A C 1
ATOM 3740 O O . LYS A 1 460 ? 6.496 24.870 -29.941 1.00 31.84 460 LYS A O 1
ATOM 3745 N N . ASN A 1 461 ? 5.600 22.950 -30.474 1.00 32.66 461 ASN A N 1
ATOM 3746 C CA . ASN A 1 461 ? 4.268 23.577 -30.686 1.00 32.66 461 ASN A CA 1
ATOM 3747 C C . ASN A 1 461 ? 3.265 23.257 -29.569 1.00 32.66 461 ASN A C 1
ATOM 3749 O O . ASN A 1 461 ? 2.318 24.009 -29.336 1.00 32.66 461 ASN A O 1
ATOM 3753 N N . THR A 1 462 ? 3.590 22.292 -28.713 1.00 37.16 462 THR A N 1
ATOM 3754 C CA . THR A 1 462 ? 2.608 21.713 -27.792 1.00 37.16 462 THR A CA 1
ATOM 3755 C C . THR A 1 462 ? 2.620 22.267 -26.362 1.00 37.16 462 THR A C 1
ATOM 3757 O O . THR A 1 462 ? 1.587 22.237 -25.693 1.00 37.16 462 THR A O 1
ATOM 3760 N N . LEU A 1 463 ? 3.725 22.870 -25.903 1.00 34.53 463 LEU A N 1
ATOM 3761 C CA . LEU A 1 463 ? 3.781 23.532 -24.584 1.00 34.53 463 LEU A CA 1
ATOM 3762 C C . LEU A 1 463 ? 2.762 24.688 -24.467 1.00 34.53 463 LEU A C 1
ATOM 3764 O O . LEU A 1 463 ? 2.083 24.800 -23.456 1.00 34.53 463 LEU A O 1
ATOM 3768 N N . GLU A 1 464 ? 2.586 25.491 -25.521 1.00 35.78 464 GLU A N 1
ATOM 3769 C CA . GLU A 1 464 ? 1.667 26.647 -25.543 1.00 35.78 464 GLU A CA 1
ATOM 3770 C C . GLU A 1 464 ? 0.190 26.229 -25.521 1.00 35.78 464 GLU A C 1
ATOM 3772 O O . GLU A 1 464 ? -0.606 26.801 -24.777 1.00 35.78 464 GLU A O 1
ATOM 3777 N N . HIS A 1 465 ? -0.172 25.176 -26.263 1.00 36.03 465 HIS A N 1
ATOM 3778 C CA . HIS A 1 465 ? -1.527 24.616 -26.241 1.00 36.03 465 HIS A CA 1
ATOM 3779 C C . HIS A 1 465 ? -1.857 23.944 -24.898 1.00 36.03 465 HIS A C 1
ATOM 3781 O O . HIS A 1 465 ? -2.976 24.062 -24.394 1.00 36.03 465 HIS A O 1
ATOM 3787 N N . SER A 1 466 ? -0.868 23.299 -24.277 1.00 36.91 466 SER A N 1
ATOM 3788 C CA . SER A 1 466 ? -1.011 22.673 -22.959 1.00 36.91 466 SER A CA 1
ATOM 3789 C C . SER A 1 466 ? -1.132 23.716 -21.843 1.00 36.91 466 SER A C 1
ATOM 3791 O O . SER A 1 466 ? -1.993 23.588 -20.973 1.00 36.91 466 SER A O 1
ATOM 3793 N N . LEU A 1 467 ? -0.356 24.804 -21.904 1.00 38.44 467 LEU A N 1
ATOM 3794 C CA . LEU A 1 467 ? -0.476 25.950 -20.996 1.00 38.44 467 LEU A CA 1
ATOM 3795 C C . LEU A 1 467 ? -1.850 26.625 -21.102 1.00 38.44 467 LEU A C 1
ATOM 3797 O O . LEU A 1 467 ? -2.426 26.986 -20.077 1.00 38.44 467 LEU A O 1
ATOM 3801 N N . ALA A 1 468 ? -2.411 26.754 -22.307 1.00 43.56 468 ALA A N 1
ATOM 3802 C CA . ALA A 1 468 ? -3.744 27.321 -22.511 1.00 43.56 468 ALA A CA 1
ATOM 3803 C C . ALA A 1 468 ? -4.860 26.438 -21.918 1.00 43.56 468 ALA A C 1
ATOM 3805 O O . ALA A 1 468 ? -5.756 26.938 -21.233 1.00 43.56 468 ALA A O 1
ATOM 3806 N N . ALA A 1 469 ? -4.787 25.118 -22.110 1.00 42.09 469 ALA A N 1
ATOM 3807 C CA . ALA A 1 469 ? -5.762 24.171 -21.566 1.00 42.09 469 ALA A CA 1
ATOM 3808 C C . ALA A 1 469 ? -5.701 24.071 -20.031 1.00 42.09 469 ALA A C 1
ATOM 3810 O O . ALA A 1 469 ? -6.737 23.974 -19.368 1.00 42.09 469 ALA A O 1
ATOM 3811 N N . ILE A 1 470 ? -4.500 24.151 -19.454 1.00 40.06 470 ILE A N 1
ATOM 3812 C CA . ILE A 1 470 ? -4.298 24.115 -18.003 1.00 40.06 470 ILE A CA 1
ATOM 3813 C C . ILE A 1 470 ? -4.742 25.432 -17.353 1.00 40.06 470 ILE A C 1
ATOM 3815 O O . ILE A 1 470 ? -5.452 25.393 -16.350 1.00 40.06 470 ILE A O 1
ATOM 3819 N N . LYS A 1 471 ? -4.451 26.590 -17.965 1.00 44.44 471 LYS A N 1
ATOM 3820 C CA . LYS A 1 471 ? -4.993 27.894 -17.535 1.00 44.44 471 LYS A CA 1
ATOM 3821 C C . LYS A 1 471 ? -6.526 27.902 -17.548 1.00 44.44 471 LYS A C 1
ATOM 3823 O O . LYS A 1 471 ? -7.140 28.369 -16.592 1.00 44.44 471 LYS A O 1
ATOM 3828 N N . LYS A 1 472 ? -7.151 27.304 -18.570 1.00 47.22 472 LYS A N 1
ATOM 3829 C CA . LYS A 1 472 ? -8.615 27.149 -18.665 1.00 47.22 472 LYS A CA 1
ATOM 3830 C C . LYS A 1 472 ? -9.188 26.237 -17.570 1.00 47.22 472 LYS A C 1
ATOM 3832 O O . LYS A 1 472 ? -10.242 26.534 -17.018 1.00 47.22 472 LYS A O 1
ATOM 3837 N N . TYR A 1 473 ? -8.491 25.155 -17.216 1.00 40.25 473 TYR A N 1
ATOM 3838 C CA . TYR A 1 473 ? -8.895 24.253 -16.131 1.00 40.25 473 TYR A CA 1
ATOM 3839 C C . TYR A 1 473 ? -8.728 24.885 -14.738 1.00 40.25 473 TYR A C 1
ATOM 3841 O O . TYR A 1 473 ? -9.591 24.700 -13.882 1.00 40.25 473 TYR A O 1
ATOM 3849 N N . MET A 1 474 ? -7.665 25.667 -14.528 1.00 40.94 474 MET A N 1
ATOM 3850 C CA . MET A 1 474 ? -7.396 26.399 -13.285 1.00 40.94 474 MET A CA 1
ATOM 3851 C C . MET A 1 474 ? -8.359 27.563 -13.051 1.00 40.94 474 MET A C 1
ATOM 3853 O O . MET A 1 474 ? -8.814 27.746 -11.926 1.00 40.94 474 MET A O 1
ATOM 3857 N N . ALA A 1 475 ? -8.738 28.288 -14.109 1.00 48.56 475 ALA A N 1
ATOM 3858 C CA . ALA A 1 475 ? -9.791 29.301 -14.041 1.00 48.56 475 ALA A CA 1
ATOM 3859 C C . ALA A 1 475 ? -11.138 28.705 -13.582 1.00 48.56 475 ALA A C 1
ATOM 3861 O O . ALA A 1 475 ? -11.922 29.379 -12.922 1.00 48.56 475 ALA A O 1
ATOM 3862 N N . ALA A 1 476 ? -11.379 27.424 -13.882 1.00 42.44 476 ALA A N 1
ATOM 3863 C CA . ALA A 1 476 ? -12.561 26.688 -13.443 1.00 42.44 476 ALA A CA 1
ATOM 3864 C C . ALA A 1 476 ? -12.395 25.975 -12.079 1.00 42.44 476 ALA A C 1
ATOM 3866 O O . ALA A 1 476 ? -13.395 25.545 -11.504 1.00 42.44 476 ALA A O 1
ATOM 3867 N N . HIS A 1 477 ? -11.167 25.823 -11.559 1.00 39.22 477 HIS A N 1
ATOM 3868 C CA . HIS A 1 477 ? -10.864 25.054 -10.338 1.00 39.22 477 HIS A CA 1
ATOM 3869 C C . HIS A 1 477 ? -9.704 25.680 -9.524 1.00 39.22 477 HIS A C 1
ATOM 3871 O O . HIS A 1 477 ? -8.592 25.140 -9.522 1.00 39.22 477 HIS A O 1
ATOM 3877 N N . PRO A 1 478 ? -9.952 26.784 -8.789 1.00 45.41 478 PRO A N 1
ATOM 3878 C CA . PRO A 1 478 ? -8.917 27.562 -8.087 1.00 45.41 478 PRO A CA 1
ATOM 3879 C C . PRO A 1 478 ? -8.186 26.806 -6.962 1.00 45.41 478 PRO A C 1
ATOM 3881 O O . PRO A 1 478 ? -7.087 27.181 -6.561 1.00 45.41 478 PRO A O 1
ATOM 3884 N N . ASP A 1 479 ? -8.767 25.711 -6.468 1.00 41.81 479 ASP A N 1
ATOM 3885 C CA . ASP A 1 479 ? -8.273 24.962 -5.304 1.00 41.81 479 ASP A CA 1
ATOM 3886 C C . ASP A 1 479 ? -7.255 23.861 -5.670 1.00 41.81 479 ASP A C 1
ATOM 3888 O O . ASP A 1 479 ? -6.805 23.097 -4.809 1.00 41.81 479 ASP A O 1
ATOM 3892 N N . ALA A 1 480 ? -6.884 23.744 -6.950 1.00 41.38 480 ALA A N 1
ATOM 3893 C CA . ALA A 1 480 ? -6.048 22.677 -7.503 1.00 41.38 480 ALA A CA 1
ATOM 3894 C C . ALA A 1 480 ? -4.547 22.829 -7.161 1.00 41.38 480 ALA A C 1
ATOM 3896 O O . ALA A 1 480 ? -3.686 22.862 -8.040 1.00 41.38 480 ALA A O 1
ATOM 3897 N N . LYS A 1 481 ? -4.213 22.860 -5.864 1.00 40.00 481 LYS A N 1
ATOM 3898 C CA . LYS A 1 481 ? -2.849 23.069 -5.331 1.00 40.00 481 LYS A CA 1
ATOM 3899 C C . LYS A 1 481 ? -1.812 22.059 -5.837 1.00 40.00 481 LYS A C 1
ATOM 3901 O O . LYS A 1 481 ? -0.644 22.400 -5.985 1.00 40.00 481 LYS A O 1
ATOM 3906 N N . ALA A 1 482 ? -2.226 20.822 -6.118 1.00 34.56 482 ALA A N 1
ATOM 3907 C CA . ALA A 1 482 ? -1.347 19.799 -6.687 1.00 34.56 482 ALA A CA 1
ATOM 3908 C C . ALA A 1 482 ? -0.984 20.095 -8.152 1.00 34.56 482 ALA A C 1
ATOM 3910 O O . ALA A 1 482 ? 0.153 19.877 -8.556 1.00 34.56 482 ALA A O 1
ATOM 3911 N N . LEU A 1 483 ? -1.930 20.636 -8.925 1.00 36.53 483 LEU A N 1
ATOM 3912 C CA . LEU A 1 483 ? -1.705 21.029 -10.314 1.00 36.53 483 LEU A CA 1
ATOM 3913 C C . LEU A 1 483 ? -0.854 22.302 -10.386 1.00 36.53 483 LEU A C 1
ATOM 3915 O O . LEU A 1 483 ? 0.069 22.358 -11.187 1.00 36.53 483 LEU A O 1
ATOM 3919 N N . GLN A 1 484 ? -1.100 23.262 -9.486 1.00 43.34 484 GLN A N 1
ATOM 3920 C CA . GLN A 1 484 ? -0.260 24.451 -9.305 1.00 43.34 484 GLN A CA 1
ATOM 3921 C C . GLN A 1 484 ? 1.197 24.054 -9.033 1.00 43.34 484 GLN A C 1
ATOM 3923 O O . GLN A 1 484 ? 2.098 24.492 -9.732 1.00 43.34 484 GLN A O 1
ATOM 3928 N N . ARG A 1 485 ? 1.427 23.115 -8.109 1.00 41.38 485 ARG A N 1
ATOM 3929 C CA . ARG A 1 485 ? 2.773 22.620 -7.792 1.00 41.38 485 ARG A CA 1
ATOM 3930 C C . ARG A 1 485 ? 3.469 21.925 -8.973 1.00 41.38 485 ARG A C 1
ATOM 3932 O O . ARG A 1 485 ? 4.675 22.077 -9.132 1.00 41.38 485 ARG A O 1
ATOM 3939 N N . ILE A 1 486 ? 2.729 21.175 -9.792 1.00 38.69 486 ILE A N 1
ATOM 3940 C CA . ILE A 1 486 ? 3.259 20.533 -11.009 1.00 38.69 486 ILE A CA 1
ATOM 3941 C C . ILE A 1 486 ? 3.628 21.582 -12.071 1.00 38.69 486 ILE A C 1
ATOM 3943 O O . ILE A 1 486 ? 4.612 21.401 -12.783 1.00 38.69 486 ILE A O 1
ATOM 3947 N N . LEU A 1 487 ? 2.868 22.677 -12.169 1.00 43.44 487 LEU A N 1
ATOM 3948 C CA . LEU A 1 487 ? 3.143 23.784 -13.093 1.00 43.44 487 LEU A CA 1
ATOM 3949 C C . LEU A 1 487 ? 4.313 24.650 -12.640 1.00 43.44 487 LEU A C 1
ATOM 3951 O O . LEU A 1 487 ? 5.103 25.088 -13.471 1.00 43.44 487 LEU A O 1
ATOM 3955 N N . ASP A 1 488 ? 4.434 24.867 -11.334 1.00 46.97 488 ASP A N 1
ATOM 3956 C CA . ASP A 1 488 ? 5.509 25.664 -10.751 1.00 46.97 488 ASP A CA 1
ATOM 3957 C C . ASP A 1 488 ? 6.855 24.925 -10.823 1.00 46.97 488 ASP A C 1
ATOM 3959 O O . ASP A 1 488 ? 7.907 25.560 -10.905 1.00 46.97 488 ASP A O 1
ATOM 3963 N N . LYS A 1 489 ? 6.833 23.580 -10.803 1.00 46.78 489 LYS A N 1
ATOM 3964 C CA . LYS A 1 489 ? 8.031 22.728 -10.754 1.00 46.78 489 LYS A CA 1
ATOM 3965 C C . LYS A 1 489 ? 7.916 21.429 -11.581 1.00 46.78 489 LYS A C 1
ATOM 3967 O O . LYS A 1 489 ? 7.990 20.331 -11.028 1.00 46.78 489 LYS A O 1
ATOM 3972 N N . PRO A 1 490 ? 7.778 21.500 -12.915 1.00 41.12 490 PRO A N 1
ATOM 3973 C CA . PRO A 1 490 ? 7.559 20.320 -13.765 1.00 41.12 490 PRO A CA 1
ATOM 3974 C C . PRO A 1 490 ? 8.714 19.303 -13.725 1.00 41.12 490 PRO A C 1
ATOM 3976 O O . PRO A 1 490 ? 8.482 18.094 -13.809 1.00 41.12 490 PRO A O 1
ATOM 3979 N N . ASN A 1 491 ? 9.943 19.779 -13.518 1.00 40.94 491 ASN A N 1
ATOM 3980 C CA . ASN A 1 491 ? 11.148 18.951 -13.447 1.00 40.94 491 ASN A CA 1
ATOM 3981 C C . ASN A 1 491 ? 11.236 18.095 -12.167 1.00 40.94 491 ASN A C 1
ATOM 3983 O O . ASN A 1 491 ? 11.882 17.051 -12.198 1.00 40.94 491 ASN A O 1
ATOM 3987 N N . GLU A 1 492 ? 10.537 18.462 -11.076 1.00 40.88 492 GLU A N 1
ATOM 3988 C CA . GLU A 1 492 ? 10.434 17.613 -9.871 1.00 40.88 492 GLU A CA 1
ATOM 3989 C C . GLU A 1 492 ? 9.705 16.291 -10.172 1.00 40.88 492 GLU A C 1
ATOM 3991 O O . GLU A 1 492 ? 9.953 15.278 -9.517 1.00 40.88 492 GLU A O 1
ATOM 3996 N N . PHE A 1 493 ? 8.797 16.294 -11.153 1.00 34.91 493 PHE A N 1
ATOM 3997 C CA . PHE A 1 493 ? 7.913 15.166 -11.454 1.00 34.91 49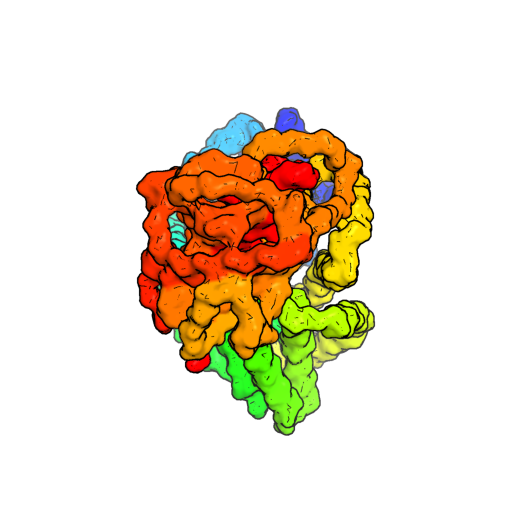3 PHE A CA 1
ATOM 3998 C C . PHE A 1 493 ? 8.326 14.387 -12.710 1.00 34.91 493 PHE A C 1
ATOM 4000 O O . PHE A 1 493 ? 8.002 13.204 -12.818 1.00 34.91 493 PHE A O 1
ATOM 4007 N N . PHE A 1 494 ? 9.042 15.023 -13.645 1.00 44.97 494 PHE A N 1
ATOM 4008 C CA . PHE A 1 494 ? 9.478 14.420 -14.910 1.00 44.97 494 PHE A CA 1
ATOM 4009 C C . PHE A 1 494 ? 10.896 14.880 -15.299 1.00 44.97 494 PHE A C 1
ATOM 4011 O O . PHE A 1 494 ? 11.055 15.582 -16.298 1.00 44.97 494 PHE A O 1
ATOM 4018 N N . PRO A 1 495 ? 11.942 14.524 -14.532 1.00 59.69 495 PRO A N 1
ATOM 4019 C CA . PRO A 1 495 ? 13.302 14.918 -14.883 1.00 59.69 495 PRO A CA 1
ATOM 4020 C C . PRO A 1 495 ? 13.717 14.249 -16.201 1.00 59.69 495 PRO A C 1
ATOM 4022 O O . PRO A 1 495 ? 13.483 13.052 -16.378 1.00 59.69 495 PRO A O 1
ATOM 4025 N N . GLN A 1 496 ? 14.336 14.999 -17.118 1.00 67.94 496 GLN A N 1
ATOM 4026 C CA . GLN A 1 496 ? 14.893 14.454 -18.364 1.00 67.94 496 GLN A CA 1
ATOM 4027 C C . GLN A 1 496 ? 15.958 13.397 -18.046 1.00 67.94 496 GLN A C 1
ATOM 4029 O O . GLN A 1 496 ? 16.699 13.546 -17.075 1.00 67.94 496 GLN A O 1
ATOM 4034 N N . GLN A 1 497 ? 16.030 12.311 -18.819 1.00 75.75 497 GLN A N 1
ATOM 4035 C CA . GLN A 1 497 ? 16.867 11.155 -18.477 1.00 75.75 497 GLN A CA 1
ATOM 4036 C C . GLN A 1 497 ? 17.758 10.727 -19.637 1.00 75.75 497 GLN A C 1
ATOM 4038 O O . GLN A 1 497 ? 17.356 10.813 -20.794 1.00 75.75 497 GLN A O 1
ATOM 4043 N N . MET A 1 498 ? 18.939 10.197 -19.318 1.00 78.00 498 MET A N 1
ATOM 4044 C CA . MET A 1 498 ? 19.820 9.536 -20.282 1.00 78.00 498 MET A CA 1
ATOM 4045 C C . MET A 1 498 ? 20.564 8.351 -19.654 1.00 78.00 498 MET A C 1
ATOM 4047 O O . MET A 1 498 ? 20.624 8.209 -18.432 1.00 78.00 498 MET A O 1
ATOM 4051 N N . THR A 1 499 ? 21.170 7.508 -20.488 1.00 81.00 499 THR A N 1
ATOM 4052 C CA . THR A 1 499 ? 22.059 6.426 -20.047 1.00 81.00 499 THR A CA 1
ATOM 4053 C C . THR A 1 499 ? 23.470 6.665 -20.578 1.00 81.00 499 THR A C 1
ATOM 4055 O O . THR A 1 499 ? 23.657 6.785 -21.786 1.00 81.00 499 THR A O 1
ATOM 4058 N N . ALA A 1 500 ? 24.451 6.735 -19.680 1.00 85.81 500 ALA A N 1
ATOM 4059 C CA . ALA A 1 500 ? 25.867 6.703 -20.013 1.00 85.81 500 ALA A CA 1
ATOM 4060 C C . ALA A 1 500 ? 26.281 5.249 -20.280 1.00 85.81 500 ALA A C 1
ATOM 4062 O O . ALA A 1 500 ? 26.034 4.361 -19.460 1.00 85.81 500 ALA A O 1
ATOM 4063 N N . ILE A 1 501 ? 26.883 5.019 -21.443 1.00 86.00 501 ILE A N 1
ATOM 4064 C CA . ILE A 1 501 ? 27.352 3.704 -21.903 1.00 86.00 501 ILE A CA 1
ATOM 4065 C C . ILE A 1 501 ? 28.772 3.486 -21.369 1.00 86.00 501 ILE A C 1
ATOM 4067 O O . ILE A 1 501 ? 29.525 4.449 -21.227 1.00 86.00 501 ILE A O 1
ATOM 4071 N N . ARG A 1 502 ? 29.150 2.246 -21.036 1.00 86.50 502 ARG A N 1
ATOM 4072 C CA . ARG A 1 502 ? 30.508 1.956 -20.548 1.00 86.50 502 ARG A CA 1
ATOM 4073 C C . ARG A 1 502 ? 31.459 1.701 -21.719 1.00 86.50 502 ARG A C 1
ATOM 4075 O O . ARG A 1 502 ? 31.178 0.868 -22.583 1.00 86.50 502 ARG A O 1
ATOM 4082 N N . THR A 1 503 ? 32.625 2.345 -21.736 1.00 87.31 503 THR A N 1
ATOM 4083 C CA . THR A 1 503 ? 33.698 2.032 -22.692 1.00 87.31 503 THR A CA 1
ATOM 4084 C C . THR A 1 503 ? 34.649 0.980 -22.122 1.00 87.31 503 THR A C 1
ATOM 4086 O O . THR A 1 503 ? 34.902 0.906 -20.921 1.00 87.31 503 THR A O 1
ATOM 4089 N N . LYS A 1 504 ? 35.187 0.126 -23.003 1.00 81.75 504 LYS A N 1
ATOM 4090 C CA . LYS A 1 504 ? 36.205 -0.878 -22.636 1.00 81.75 504 LYS A CA 1
ATOM 4091 C C . LYS A 1 504 ? 37.628 -0.317 -22.624 1.00 81.75 504 LYS A C 1
ATOM 4093 O O . LYS A 1 504 ? 38.513 -0.933 -22.043 1.00 81.75 504 LYS A O 1
ATOM 4098 N N . LYS A 1 505 ? 37.852 0.798 -23.321 1.00 82.88 505 LYS A N 1
ATOM 4099 C CA . LYS A 1 505 ? 39.143 1.475 -23.445 1.00 82.88 505 LYS A CA 1
ATOM 4100 C C . LYS A 1 505 ? 39.000 2.901 -22.925 1.00 82.88 505 LYS A C 1
ATOM 4102 O O . LYS A 1 505 ? 37.945 3.510 -23.115 1.00 82.88 505 LYS A O 1
ATOM 4107 N N . THR A 1 506 ? 40.060 3.397 -22.301 1.00 87.69 506 THR A N 1
ATOM 4108 C CA . THR A 1 506 ? 40.214 4.803 -21.918 1.00 87.69 506 THR A CA 1
ATOM 4109 C C . THR A 1 506 ? 40.167 5.676 -23.167 1.00 87.69 506 THR A C 1
ATOM 4111 O O . THR A 1 506 ? 40.817 5.356 -24.164 1.00 87.69 506 THR A O 1
ATOM 4114 N N . MET A 1 507 ? 39.354 6.732 -23.120 1.00 90.38 507 MET A N 1
ATOM 4115 C CA . MET A 1 507 ? 39.179 7.672 -24.231 1.00 90.38 507 MET A CA 1
ATOM 4116 C C . MET A 1 507 ? 40.369 8.630 -24.289 1.00 90.38 507 MET A C 1
ATOM 4118 O O . MET A 1 507 ? 40.900 9.023 -23.245 1.00 90.38 507 MET A O 1
ATOM 4122 N N . ARG A 1 508 ? 40.785 9.034 -25.491 1.00 92.06 508 ARG A N 1
ATOM 4123 C CA . ARG A 1 508 ? 41.839 10.032 -25.667 1.00 92.06 508 ARG A CA 1
ATOM 4124 C C . ARG A 1 508 ? 41.210 11.420 -25.710 1.00 92.06 508 ARG A C 1
ATOM 4126 O O . ARG A 1 508 ? 40.493 11.741 -26.641 1.00 92.06 508 ARG A O 1
ATOM 4133 N N . VAL A 1 509 ? 41.553 12.266 -24.740 1.00 92.88 509 VAL A N 1
ATOM 4134 C CA . VAL A 1 509 ? 41.057 13.650 -24.674 1.00 92.88 509 VAL A CA 1
ATOM 4135 C C . VAL A 1 509 ? 41.801 14.526 -25.687 1.00 92.88 509 VAL A C 1
ATOM 4137 O O . VAL A 1 509 ? 42.827 15.131 -25.374 1.00 92.88 509 VAL A O 1
ATOM 4140 N N . ASP A 1 510 ? 41.315 14.567 -26.926 1.00 92.75 510 ASP A N 1
ATOM 4141 C CA . ASP A 1 510 ? 41.900 15.334 -28.032 1.00 92.75 510 ASP A CA 1
ATOM 4142 C C . ASP A 1 510 ? 40.952 16.389 -28.627 1.00 92.75 510 ASP A C 1
ATOM 4144 O O . ASP A 1 510 ? 41.361 17.160 -29.501 1.00 92.75 510 ASP A O 1
ATOM 4148 N N . GLY A 1 511 ? 39.729 16.494 -28.101 1.00 89.75 511 GLY A N 1
ATOM 4149 C CA . GLY A 1 511 ? 38.714 17.457 -28.516 1.00 89.75 511 GLY A CA 1
ATOM 4150 C C . GLY A 1 511 ? 37.920 17.011 -29.745 1.00 89.75 511 GLY A C 1
ATOM 4151 O O . GLY A 1 511 ? 37.157 17.813 -30.295 1.00 89.75 511 GLY A O 1
ATOM 4152 N N . LYS A 1 512 ? 38.087 15.764 -30.208 1.00 89.75 512 LYS A N 1
ATOM 4153 C CA . LYS A 1 512 ? 37.428 15.212 -31.398 1.00 89.75 512 LYS A CA 1
ATOM 4154 C C . LYS A 1 512 ? 36.547 14.019 -31.027 1.00 89.75 512 LYS A C 1
ATOM 4156 O O . LYS A 1 512 ? 36.897 13.165 -30.232 1.00 89.75 512 LYS A O 1
ATOM 4161 N N . ASP A 1 513 ? 35.410 13.893 -31.703 1.00 85.81 513 ASP A N 1
ATOM 4162 C CA . ASP A 1 513 ? 34.471 12.776 -31.541 1.00 85.81 513 ASP A CA 1
ATOM 4163 C C . ASP A 1 513 ? 34.668 11.658 -32.581 1.00 85.81 513 ASP A C 1
ATOM 4165 O O . ASP A 1 513 ? 33.734 10.935 -32.934 1.00 85.81 513 ASP A O 1
ATOM 4169 N N . ASN A 1 514 ? 35.884 11.513 -33.117 1.00 85.81 514 ASN A N 1
ATOM 4170 C CA . ASN A 1 514 ? 36.174 10.573 -34.205 1.00 85.81 514 ASN A CA 1
ATOM 4171 C C . ASN A 1 514 ? 36.377 9.122 -33.731 1.00 85.81 514 ASN A C 1
ATOM 4173 O O . ASN A 1 514 ? 36.285 8.200 -34.550 1.00 85.81 514 ASN A O 1
ATOM 4177 N N . GLU A 1 515 ? 36.610 8.908 -32.435 1.00 88.44 515 GLU A N 1
ATOM 4178 C CA . GLU A 1 515 ? 36.754 7.580 -31.851 1.00 88.44 515 GLU A CA 1
ATOM 4179 C C . GLU A 1 515 ? 35.499 6.721 -32.053 1.00 88.44 515 GLU A C 1
ATOM 4181 O O . GLU A 1 515 ? 34.358 7.160 -31.896 1.00 88.44 515 GLU A O 1
ATOM 4186 N N . SER A 1 516 ? 35.705 5.434 -32.349 1.00 84.06 516 SER A N 1
ATOM 4187 C CA . SER A 1 516 ? 34.600 4.489 -32.569 1.00 84.06 516 SER A CA 1
ATOM 4188 C C . SER A 1 516 ? 33.671 4.336 -31.356 1.00 84.06 516 SER A C 1
ATOM 4190 O O . SER A 1 516 ? 32.510 3.963 -31.526 1.00 84.06 516 SER A O 1
ATOM 4192 N N . ALA A 1 517 ? 34.159 4.633 -30.147 1.00 84.50 517 ALA A N 1
ATOM 4193 C CA . ALA A 1 517 ? 33.354 4.654 -28.933 1.00 84.50 517 ALA A CA 1
ATOM 4194 C C . ALA A 1 517 ? 32.376 5.841 -28.922 1.00 84.50 517 ALA A C 1
ATOM 4196 O O . ALA A 1 517 ? 31.183 5.611 -28.725 1.00 84.50 517 ALA A O 1
ATOM 4197 N N . TRP A 1 518 ? 32.826 7.065 -29.246 1.00 88.38 518 TRP A N 1
ATOM 4198 C CA . TRP A 1 518 ? 31.968 8.258 -29.350 1.00 88.38 518 TRP A CA 1
ATOM 4199 C C . TRP A 1 518 ? 30.810 8.071 -30.330 1.00 88.38 518 TRP A C 1
ATOM 4201 O O . TRP A 1 518 ? 29.676 8.442 -30.026 1.00 88.38 518 TRP A O 1
ATOM 4211 N N . LYS A 1 519 ? 31.058 7.399 -31.460 1.00 85.62 519 LYS A N 1
ATOM 4212 C CA . LYS A 1 519 ? 30.030 7.099 -32.474 1.00 85.62 519 LYS A CA 1
ATOM 4213 C C . LYS A 1 519 ? 28.907 6.179 -31.978 1.00 85.62 519 LYS A C 1
ATOM 4215 O O . LYS A 1 519 ? 27.827 6.180 -32.560 1.00 85.62 519 LYS A O 1
ATOM 4220 N N . LYS A 1 520 ? 29.142 5.391 -30.923 1.00 83.06 520 LYS A N 1
ATOM 4221 C CA . LYS A 1 520 ? 28.143 4.487 -30.322 1.00 83.06 520 LYS A CA 1
ATOM 4222 C C . LYS A 1 520 ? 27.324 5.153 -29.216 1.00 83.06 520 LYS A C 1
ATOM 4224 O O . LYS A 1 520 ? 26.350 4.563 -28.757 1.00 83.06 520 LYS A O 1
ATOM 4229 N N . ILE A 1 521 ? 27.713 6.353 -28.784 1.00 85.88 521 ILE A N 1
ATOM 4230 C CA . ILE A 1 521 ? 27.064 7.079 -27.693 1.00 85.88 521 ILE A CA 1
ATOM 4231 C C . ILE A 1 521 ? 26.063 8.078 -28.289 1.00 85.88 521 ILE A C 1
ATOM 4233 O O . ILE A 1 521 ? 26.466 8.980 -29.033 1.00 85.88 521 ILE A O 1
ATOM 4237 N N . PRO A 1 522 ? 24.760 7.955 -27.973 1.00 78.88 522 PRO A N 1
ATOM 4238 C CA . PRO A 1 522 ? 23.755 8.888 -28.465 1.00 78.88 522 PRO A CA 1
ATOM 4239 C C . PRO A 1 522 ? 24.045 10.318 -28.002 1.00 78.88 522 PRO A C 1
ATOM 4241 O O . PRO A 1 522 ? 24.201 10.569 -26.805 1.00 78.88 522 PRO A O 1
ATOM 4244 N N . ALA A 1 523 ? 24.075 11.260 -28.948 1.00 85.25 523 ALA A N 1
ATOM 4245 C CA . ALA A 1 523 ? 24.106 12.679 -28.618 1.00 85.25 523 ALA A CA 1
ATOM 4246 C C . ALA A 1 523 ? 22.785 13.086 -27.958 1.00 85.25 523 ALA A C 1
ATOM 4248 O O . ALA A 1 523 ? 21.705 12.732 -28.426 1.00 85.25 523 ALA A O 1
ATOM 4249 N N . GLN A 1 524 ? 22.892 13.826 -26.865 1.00 86.44 524 GLN A N 1
ATOM 4250 C CA . GLN A 1 524 ? 21.802 14.547 -26.230 1.00 86.44 524 GLN A CA 1
ATOM 4251 C C . GLN A 1 524 ? 21.837 16.001 -26.712 1.00 86.44 524 GLN A C 1
ATOM 4253 O O . GLN A 1 524 ? 22.913 16.537 -26.977 1.00 86.44 524 GLN A O 1
ATOM 4258 N N . GLY A 1 525 ? 20.680 16.644 -26.836 1.00 80.00 525 GLY A N 1
ATOM 4259 C CA . GLY A 1 525 ? 20.556 17.993 -27.390 1.00 80.00 525 GLY A CA 1
ATOM 4260 C C . GLY A 1 525 ? 19.311 18.712 -26.883 1.00 80.00 525 GLY A C 1
ATOM 4261 O O . GLY A 1 525 ? 18.910 18.499 -25.740 1.00 80.00 525 GLY A O 1
ATOM 4262 N N . ASP A 1 526 ? 18.729 19.554 -27.741 1.00 71.31 526 ASP A N 1
ATOM 4263 C CA . ASP A 1 526 ? 17.480 20.292 -27.490 1.00 71.31 526 ASP A CA 1
ATOM 4264 C C . ASP A 1 526 ? 17.537 21.223 -26.276 1.00 71.31 526 ASP A C 1
ATOM 4266 O O . ASP A 1 526 ? 16.619 21.287 -25.462 1.00 71.31 526 ASP A O 1
ATOM 4270 N N . PHE A 1 527 ? 18.640 21.966 -26.154 1.00 80.75 527 PHE A N 1
ATOM 4271 C CA . PHE A 1 527 ? 18.804 22.923 -25.067 1.00 80.75 527 PHE A CA 1
ATOM 4272 C C . PHE A 1 527 ? 17.685 23.966 -25.126 1.00 80.75 527 PHE A C 1
ATOM 4274 O O . PHE A 1 527 ? 17.446 24.589 -26.160 1.00 80.75 527 PHE A O 1
ATOM 4281 N N . GLU A 1 528 ? 17.033 24.208 -23.996 1.00 75.62 528 GLU A N 1
ATOM 4282 C CA . GLU A 1 528 ? 16.003 25.235 -23.872 1.00 75.62 528 GLU A CA 1
ATOM 4283 C C . GLU A 1 528 ? 16.589 26.501 -23.260 1.00 75.62 528 GLU A C 1
ATOM 4285 O O . GLU A 1 528 ? 17.442 26.426 -22.373 1.00 75.62 528 GLU A O 1
ATOM 4290 N N . LEU A 1 529 ? 16.109 27.677 -23.685 1.00 76.06 529 LEU A N 1
ATOM 4291 C CA . LEU A 1 529 ? 16.486 28.934 -23.038 1.00 76.06 529 LEU A CA 1
ATOM 4292 C C . LEU A 1 529 ? 16.168 28.880 -21.533 1.00 76.06 529 LEU A C 1
ATOM 4294 O O . LEU A 1 529 ? 15.061 28.551 -21.104 1.00 76.06 529 LEU A O 1
ATOM 4298 N N . SER A 1 530 ? 17.175 29.192 -20.725 1.00 69.94 530 SER A N 1
ATOM 4299 C CA . SER A 1 530 ? 17.242 28.865 -19.305 1.00 69.94 530 SER A CA 1
ATOM 4300 C C . SER A 1 530 ? 18.051 29.917 -18.550 1.00 69.94 530 SER A C 1
ATOM 4302 O O . SER A 1 530 ? 18.930 30.569 -19.116 1.00 69.94 530 SER A O 1
ATOM 4304 N N . ARG A 1 531 ? 17.793 30.101 -17.249 1.00 65.62 531 ARG A N 1
ATOM 4305 C CA . ARG A 1 531 ? 18.630 30.984 -16.426 1.00 65.62 531 ARG A CA 1
ATOM 4306 C C . ARG A 1 531 ? 19.897 30.252 -15.984 1.00 65.62 531 ARG A C 1
ATOM 4308 O O . ARG A 1 531 ? 19.867 29.388 -15.113 1.00 65.62 531 ARG A O 1
ATOM 4315 N N . ILE A 1 532 ? 21.032 30.683 -16.525 1.00 56.78 532 ILE A N 1
ATOM 4316 C CA . ILE A 1 532 ? 22.373 30.279 -16.086 1.00 56.78 532 ILE A CA 1
ATOM 4317 C C . ILE A 1 532 ? 23.046 31.502 -15.458 1.00 56.78 532 ILE A C 1
ATOM 4319 O O . ILE A 1 532 ? 22.853 32.620 -15.925 1.00 56.78 532 ILE A O 1
ATOM 4323 N N . ASN A 1 533 ? 23.749 31.309 -14.341 1.00 52.88 533 ASN A N 1
ATOM 4324 C CA . ASN A 1 533 ? 24.215 32.356 -13.424 1.00 52.88 533 ASN A CA 1
ATOM 4325 C C . ASN A 1 533 ? 24.663 33.688 -14.099 1.00 52.88 533 ASN A C 1
ATOM 4327 O O . ASN A 1 533 ? 25.558 33.719 -14.946 1.00 52.88 533 ASN A O 1
ATOM 4331 N N . THR A 1 534 ? 24.014 34.763 -13.623 1.00 49.84 534 THR A N 1
ATOM 4332 C CA . THR A 1 534 ? 24.397 36.193 -13.558 1.00 49.84 534 THR A CA 1
ATOM 4333 C C . THR A 1 534 ? 24.587 37.060 -14.830 1.00 49.84 534 THR A C 1
ATOM 4335 O O . THR A 1 534 ? 25.244 36.709 -15.809 1.00 49.84 534 THR A O 1
ATOM 4338 N N . MET A 1 535 ? 24.032 38.282 -14.694 1.00 45.25 535 MET A N 1
ATOM 4339 C CA . MET A 1 535 ? 24.195 39.560 -15.428 1.00 45.25 535 MET A CA 1
ATOM 4340 C C . MET A 1 535 ? 23.393 39.856 -16.696 1.00 45.25 535 MET A C 1
ATOM 4342 O O . MET A 1 535 ? 23.278 41.024 -17.056 1.00 45.25 535 MET A O 1
ATOM 4346 N N . ILE A 1 536 ? 22.762 38.877 -17.332 1.00 46.53 536 ILE A N 1
ATOM 4347 C CA . ILE A 1 536 ? 21.933 39.163 -18.507 1.00 46.53 536 ILE A CA 1
ATOM 4348 C C . ILE A 1 536 ? 20.469 39.184 -18.067 1.00 46.53 536 ILE A C 1
ATOM 4350 O O . ILE A 1 536 ? 19.857 38.133 -17.898 1.00 46.53 536 ILE A O 1
ATOM 4354 N N . LYS A 1 537 ? 19.915 40.382 -17.821 1.00 44.56 537 LYS A N 1
ATOM 4355 C CA . LYS A 1 537 ? 18.456 40.573 -17.824 1.00 44.56 537 LYS A CA 1
ATOM 4356 C C . LYS A 1 537 ? 18.025 40.440 -19.291 1.00 44.56 537 LYS A C 1
ATOM 4358 O O . LYS A 1 537 ? 18.457 41.271 -20.092 1.00 44.56 537 LYS A O 1
ATOM 4363 N N . PRO A 1 538 ? 17.269 39.403 -19.687 1.00 46.94 538 PRO A N 1
ATOM 4364 C CA . PRO A 1 538 ? 16.835 39.283 -21.068 1.00 46.94 538 PRO A CA 1
ATOM 4365 C C . PRO A 1 538 ? 15.817 40.396 -21.324 1.00 46.94 538 PRO A C 1
ATOM 4367 O O . PRO A 1 538 ? 14.699 40.337 -20.817 1.00 46.94 538 PRO A O 1
ATOM 4370 N N . ASN A 1 539 ? 16.198 41.429 -22.075 1.00 41.59 539 ASN A N 1
ATOM 4371 C CA . ASN A 1 539 ? 15.196 42.286 -22.694 1.00 41.59 539 ASN A CA 1
ATOM 4372 C C . ASN A 1 539 ? 14.528 41.434 -23.781 1.00 41.59 539 ASN A C 1
ATOM 4374 O O . ASN A 1 539 ? 15.202 41.013 -24.717 1.00 41.59 539 ASN A O 1
ATOM 4378 N N . ASN A 1 540 ? 13.225 41.192 -23.625 1.00 43.47 540 ASN A N 1
ATOM 4379 C CA . ASN A 1 540 ? 12.314 40.562 -24.591 1.00 43.47 540 ASN A CA 1
ATOM 4380 C C . ASN A 1 540 ? 12.313 39.026 -24.685 1.00 43.47 540 ASN A C 1
ATOM 4382 O O . ASN A 1 540 ? 12.600 38.467 -25.738 1.00 43.47 540 ASN A O 1
ATOM 4386 N N . ILE A 1 541 ? 11.835 38.336 -23.643 1.00 45.47 541 ILE A N 1
ATOM 4387 C CA . ILE A 1 541 ? 11.219 37.006 -23.829 1.00 45.47 541 ILE A CA 1
ATOM 4388 C C . ILE A 1 541 ? 9.858 36.976 -23.122 1.00 45.47 541 ILE A C 1
ATOM 4390 O O . ILE A 1 541 ? 9.656 36.312 -22.110 1.00 45.47 541 ILE A O 1
ATOM 4394 N N . HIS A 1 542 ? 8.904 37.729 -23.668 1.00 39.56 542 HIS A N 1
ATOM 4395 C CA . HIS A 1 542 ? 7.483 37.432 -23.510 1.00 39.56 542 HIS A CA 1
ATOM 4396 C C . HIS A 1 542 ? 7.062 36.569 -24.701 1.00 39.56 542 HIS A C 1
ATOM 4398 O O . HIS A 1 542 ? 6.609 37.115 -25.702 1.00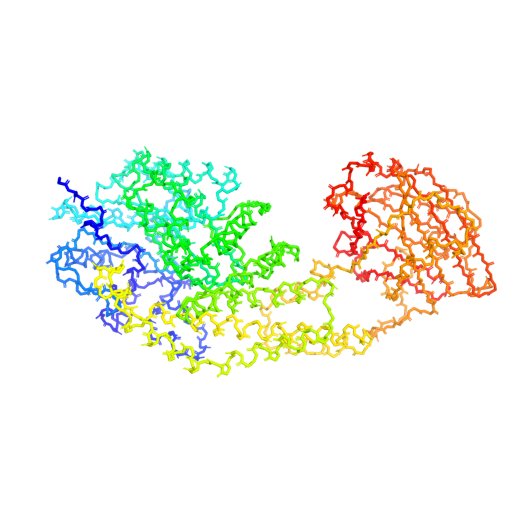 39.56 542 HIS A O 1
ATOM 4404 N N . LYS A 1 543 ? 7.289 35.251 -24.621 1.00 37.72 543 LYS A N 1
ATOM 4405 C CA . LYS A 1 543 ? 6.525 34.169 -25.280 1.00 37.72 543 LYS A CA 1
ATOM 4406 C C . LYS A 1 543 ? 7.245 32.835 -25.080 1.00 37.72 543 LYS A C 1
ATOM 4408 O O . LYS A 1 543 ? 8.471 32.755 -25.103 1.00 37.72 543 LYS A O 1
ATOM 4413 N N . ASP A 1 544 ? 6.451 31.811 -24.810 1.00 39.28 544 ASP A N 1
ATOM 4414 C CA . ASP A 1 544 ? 6.884 30.444 -24.573 1.00 39.28 544 ASP A CA 1
ATOM 4415 C C . ASP A 1 544 ? 7.660 29.894 -25.799 1.00 39.28 544 ASP A C 1
ATOM 4417 O O . ASP A 1 544 ? 7.264 30.105 -26.938 1.00 39.28 544 ASP A O 1
ATOM 4421 N N . LYS A 1 545 ? 8.760 29.155 -25.558 1.00 43.88 545 LYS A N 1
ATOM 4422 C CA . LYS A 1 545 ? 9.510 28.317 -26.531 1.00 43.88 545 LYS A CA 1
ATOM 4423 C C . LYS A 1 545 ? 10.356 28.989 -27.638 1.00 43.88 545 LYS A C 1
ATOM 4425 O O . LYS A 1 545 ? 10.245 28.644 -28.818 1.00 43.88 545 LYS A O 1
ATOM 4430 N N . ALA A 1 546 ? 11.309 29.848 -27.295 1.00 54.91 546 ALA A N 1
ATOM 4431 C CA . ALA A 1 546 ? 12.387 30.176 -28.238 1.00 54.91 546 ALA A CA 1
ATOM 4432 C C . ALA A 1 546 ? 13.515 29.116 -28.193 1.00 54.91 546 ALA A C 1
ATOM 4434 O O . ALA A 1 546 ? 13.917 28.676 -27.116 1.00 54.91 546 ALA A O 1
ATOM 4435 N N . THR A 1 547 ? 13.996 28.688 -29.367 1.00 64.38 547 THR A N 1
ATOM 4436 C CA . THR A 1 547 ? 15.174 27.807 -29.515 1.00 64.38 547 THR A CA 1
ATOM 4437 C C . THR A 1 547 ? 16.431 28.674 -29.396 1.00 64.38 547 THR A C 1
ATOM 4439 O O . THR A 1 547 ? 16.411 29.785 -29.928 1.00 64.38 547 THR A O 1
ATOM 4442 N N . PRO A 1 548 ? 17.499 28.229 -28.711 1.00 74.88 548 PRO A N 1
ATOM 4443 C CA . PRO A 1 548 ? 18.762 28.963 -28.674 1.00 74.88 548 PRO A CA 1
ATOM 4444 C C . PRO A 1 548 ? 19.334 29.183 -30.078 1.00 74.88 548 PRO A C 1
ATOM 4446 O O . PRO A 1 548 ? 19.195 28.318 -30.940 1.00 74.88 548 PRO A O 1
ATOM 4449 N N . ASN A 1 549 ? 20.014 30.310 -30.290 1.00 78.38 549 ASN A N 1
ATOM 4450 C CA . ASN A 1 549 ? 20.626 30.643 -31.583 1.00 78.38 549 ASN A CA 1
ATOM 4451 C C . ASN A 1 549 ? 21.770 29.685 -31.954 1.00 78.38 549 ASN A C 1
ATOM 4453 O O . ASN A 1 549 ? 22.023 29.456 -33.131 1.00 78.38 549 ASN A O 1
ATOM 4457 N N . SER A 1 550 ? 22.444 29.131 -30.943 1.00 80.06 550 SER A N 1
ATOM 4458 C CA . SER A 1 550 ? 23.519 28.151 -31.091 1.00 80.06 550 SER A CA 1
ATOM 4459 C C . SER A 1 550 ? 23.040 26.780 -30.638 1.00 80.06 550 SER A C 1
ATOM 4461 O O . SER A 1 550 ? 22.870 26.546 -29.434 1.00 80.06 550 SER A O 1
ATOM 4463 N N . ALA A 1 551 ? 22.846 25.861 -31.584 1.00 85.69 551 ALA A N 1
ATOM 4464 C CA . ALA A 1 551 ? 22.548 24.474 -31.260 1.00 85.69 551 ALA A CA 1
ATOM 4465 C C . ALA A 1 551 ? 23.709 23.877 -30.454 1.00 85.69 551 ALA A C 1
ATOM 4467 O O . ALA A 1 551 ? 24.875 24.023 -30.814 1.00 85.69 551 ALA A O 1
ATOM 4468 N N . THR A 1 552 ? 23.394 23.243 -29.325 1.00 90.56 552 THR A N 1
ATOM 4469 C CA . THR A 1 552 ? 24.383 22.595 -28.457 1.00 90.56 552 THR A CA 1
ATOM 4470 C C . THR A 1 552 ? 23.967 21.153 -28.223 1.00 90.56 552 THR A C 1
ATOM 4472 O O . THR A 1 552 ? 22.811 20.875 -27.904 1.00 90.56 552 THR A O 1
ATOM 4475 N N . THR A 1 553 ? 24.916 20.237 -28.372 1.00 93.94 553 THR A N 1
ATOM 4476 C CA . THR A 1 553 ? 24.750 18.812 -28.087 1.00 93.94 553 THR A CA 1
ATOM 4477 C C . THR A 1 553 ? 25.850 18.329 -27.157 1.00 93.94 553 THR A C 1
ATOM 4479 O O . THR A 1 553 ? 26.924 18.930 -27.081 1.00 93.94 553 THR A O 1
ATOM 4482 N N . PHE A 1 554 ? 25.595 17.241 -26.439 1.00 94.94 554 PHE A N 1
ATOM 4483 C CA . PHE A 1 554 ? 26.602 16.589 -25.616 1.00 94.94 554 PHE A CA 1
ATOM 4484 C C . PHE A 1 554 ? 26.457 15.066 -25.611 1.00 94.94 554 PHE A C 1
ATOM 4486 O O . PHE A 1 554 ? 25.391 14.517 -25.881 1.00 94.94 554 PHE A O 1
ATOM 4493 N N . ARG A 1 555 ? 27.542 14.366 -25.292 1.00 94.94 555 ARG A N 1
ATOM 4494 C CA . ARG A 1 555 ? 27.611 12.914 -25.098 1.00 94.94 555 ARG A CA 1
ATOM 4495 C C . ARG A 1 555 ? 28.290 12.629 -23.768 1.00 94.94 555 ARG A C 1
ATOM 4497 O O . ARG A 1 555 ? 29.188 13.367 -23.371 1.00 94.94 555 ARG A O 1
ATOM 4504 N N . ILE A 1 556 ? 27.875 11.553 -23.101 1.00 93.69 556 ILE A N 1
ATOM 4505 C CA . ILE A 1 556 ? 28.483 11.103 -21.844 1.00 93.69 556 ILE A CA 1
ATOM 4506 C C . ILE A 1 556 ? 28.776 9.615 -21.921 1.00 93.69 556 ILE A C 1
ATOM 4508 O O . ILE A 1 556 ? 27.923 8.821 -22.322 1.00 93.69 556 ILE A O 1
ATOM 4512 N N . THR A 1 557 ? 29.978 9.250 -21.496 1.00 92.38 557 THR A N 1
ATOM 4513 C CA . THR A 1 557 ? 30.434 7.868 -21.382 1.00 92.38 557 THR A CA 1
ATOM 4514 C C . THR A 1 557 ? 31.406 7.734 -20.223 1.00 92.38 557 THR A C 1
ATOM 4516 O O . THR A 1 557 ? 31.809 8.733 -19.632 1.00 92.38 557 THR A O 1
ATOM 4519 N N . PHE A 1 558 ? 31.770 6.514 -19.852 1.00 91.19 558 PHE A N 1
ATOM 4520 C CA . PHE A 1 558 ? 32.681 6.287 -18.732 1.00 91.19 558 PHE A CA 1
ATOM 4521 C C . PHE A 1 558 ? 33.443 4.973 -18.879 1.00 91.19 558 PHE A C 1
ATOM 4523 O O . PHE A 1 558 ? 32.959 4.044 -19.527 1.00 91.19 558 PHE A O 1
ATOM 4530 N N . ASP A 1 559 ? 34.613 4.887 -18.251 1.00 88.69 559 ASP A N 1
ATOM 4531 C CA . ASP A 1 559 ? 35.370 3.643 -18.098 1.00 88.69 559 ASP A CA 1
ATOM 4532 C C . ASP A 1 559 ? 35.487 3.249 -16.610 1.00 88.69 559 ASP A C 1
ATOM 4534 O O . ASP A 1 559 ? 34.605 3.546 -15.803 1.00 88.69 559 ASP A O 1
ATOM 4538 N N . LYS A 1 560 ? 36.536 2.505 -16.241 1.00 84.56 560 LYS A N 1
ATOM 4539 C CA . LYS A 1 560 ? 36.805 2.088 -14.858 1.00 84.56 560 LYS A CA 1
ATOM 4540 C C . LYS A 1 560 ? 37.245 3.215 -13.927 1.00 84.56 560 LYS A C 1
ATOM 4542 O O . LYS A 1 560 ? 37.184 3.013 -12.721 1.00 84.56 560 LYS A O 1
ATOM 4547 N N . THR A 1 561 ? 37.731 4.340 -14.432 1.00 85.81 561 THR A N 1
ATOM 4548 C CA . THR A 1 561 ? 38.394 5.360 -13.608 1.00 85.81 561 THR A CA 1
ATOM 4549 C C . THR A 1 561 ? 37.921 6.773 -13.909 1.00 85.81 561 THR A C 1
ATOM 4551 O O . THR A 1 561 ? 37.976 7.611 -13.011 1.00 85.81 561 THR A O 1
ATOM 4554 N N . LYS A 1 562 ? 37.391 7.046 -15.107 1.00 91.00 562 LYS A N 1
ATOM 4555 C CA . LYS A 1 562 ? 37.010 8.390 -15.548 1.00 91.00 562 LYS A CA 1
ATOM 4556 C C . LYS A 1 562 ? 35.595 8.453 -16.134 1.00 91.00 562 LYS A C 1
ATOM 4558 O O . LYS A 1 562 ? 35.111 7.527 -16.791 1.00 91.00 562 LYS A O 1
ATOM 4563 N N . LEU A 1 563 ? 34.957 9.603 -15.928 1.00 92.62 563 LEU A N 1
ATOM 4564 C CA . LEU A 1 563 ? 33.782 10.072 -16.657 1.00 92.62 563 LEU A CA 1
ATOM 4565 C C . LEU A 1 563 ? 34.237 10.946 -17.827 1.00 92.62 563 LEU A C 1
ATOM 4567 O O . LEU A 1 563 ? 35.023 11.869 -17.625 1.00 92.62 563 LEU A O 1
ATOM 4571 N N . TYR A 1 564 ? 33.689 10.711 -19.014 1.00 94.94 564 TYR A N 1
ATOM 4572 C CA . TYR A 1 564 ? 33.978 11.483 -20.217 1.00 94.94 564 TYR A CA 1
ATOM 4573 C C . TYR A 1 564 ? 32.742 12.246 -20.681 1.00 94.94 564 TYR A C 1
ATOM 4575 O O . TYR A 1 564 ? 31.651 11.677 -20.790 1.00 94.94 564 TYR A O 1
ATOM 4583 N N . ILE A 1 565 ? 32.919 13.527 -20.996 1.00 95.94 565 ILE A N 1
ATOM 4584 C CA . ILE A 1 565 ? 31.869 14.402 -21.521 1.00 95.94 565 ILE A CA 1
ATOM 4585 C C . ILE A 1 565 ? 32.392 15.072 -22.783 1.00 95.94 565 ILE A C 1
ATOM 4587 O O . ILE A 1 565 ? 33.422 15.738 -22.754 1.00 95.94 565 ILE A O 1
ATOM 4591 N N . PHE A 1 566 ? 31.649 14.927 -23.873 1.00 96.38 566 PHE A N 1
ATOM 4592 C CA . PHE A 1 566 ? 31.921 15.619 -25.124 1.00 96.38 566 PHE A CA 1
ATOM 4593 C C . PHE A 1 566 ? 30.789 16.594 -25.413 1.00 96.38 566 PHE A C 1
ATOM 4595 O O . PHE A 1 566 ? 29.626 16.208 -25.338 1.00 96.38 566 PHE A O 1
ATOM 4602 N N . VAL A 1 567 ? 31.104 17.838 -25.754 1.00 96.31 567 VAL A N 1
ATOM 4603 C CA . VAL A 1 567 ? 30.140 18.903 -26.045 1.00 96.31 567 VAL A CA 1
ATOM 4604 C C . VAL A 1 567 ? 30.463 19.502 -27.406 1.00 96.31 567 VAL A C 1
ATOM 4606 O O . VAL A 1 567 ? 31.627 19.745 -27.713 1.00 96.31 567 VAL A O 1
ATOM 4609 N N . SER A 1 568 ? 29.438 19.766 -28.211 1.00 94.62 568 SER A N 1
ATOM 4610 C CA . SER A 1 568 ? 29.556 20.442 -29.503 1.00 94.62 568 SER A CA 1
ATOM 4611 C C . SER A 1 568 ? 28.509 21.544 -29.594 1.00 94.62 568 SER A C 1
ATOM 4613 O O . SER A 1 568 ? 27.320 21.276 -29.431 1.00 94.62 568 SER A O 1
ATOM 4615 N N . SER A 1 569 ? 28.944 22.774 -29.851 1.00 92.94 569 SER A N 1
ATOM 4616 C CA . SER A 1 569 ? 28.098 23.959 -30.002 1.00 92.94 569 SER A CA 1
ATOM 4617 C C . SER A 1 569 ? 28.340 24.593 -31.369 1.00 92.94 569 SER A C 1
ATOM 4619 O O . SER A 1 569 ? 29.474 24.934 -31.694 1.00 92.94 569 SER A O 1
ATOM 4621 N N . GLU A 1 570 ? 27.277 24.812 -32.136 1.00 90.06 570 GLU A N 1
ATOM 4622 C CA . GLU A 1 570 ? 27.317 25.546 -33.405 1.00 90.06 570 GLU A CA 1
ATOM 4623 C C . GLU A 1 570 ? 27.453 27.046 -33.121 1.00 90.06 570 GLU A C 1
ATOM 4625 O O . GLU A 1 570 ? 26.545 27.686 -32.582 1.00 90.06 570 GLU A O 1
ATOM 4630 N N . ILE A 1 571 ? 28.625 27.607 -33.406 1.00 87.31 571 ILE A N 1
ATOM 4631 C CA . ILE A 1 571 ? 28.932 29.026 -33.228 1.00 87.31 571 ILE A CA 1
ATOM 4632 C C . ILE A 1 571 ? 30.158 29.404 -34.053 1.00 87.31 571 ILE A C 1
ATOM 4634 O O . ILE A 1 571 ? 31.193 28.739 -33.995 1.00 87.31 571 ILE A O 1
ATOM 4638 N N . LYS A 1 572 ? 30.072 30.524 -34.779 1.00 83.62 572 LYS A N 1
ATOM 4639 C CA . LYS A 1 572 ? 31.211 31.001 -35.563 1.00 83.62 572 LYS A CA 1
ATOM 4640 C C . LYS A 1 572 ? 32.348 31.458 -34.657 1.00 83.62 572 LYS A C 1
ATOM 4642 O O . LYS A 1 572 ? 32.116 32.157 -33.667 1.00 83.62 572 LYS A O 1
ATOM 4647 N N . LYS A 1 573 ? 33.593 31.157 -35.031 1.00 83.81 573 LYS A N 1
ATOM 4648 C CA . LYS A 1 573 ? 34.790 31.522 -34.248 1.00 83.81 573 LYS A CA 1
ATOM 4649 C C . LYS A 1 573 ? 34.842 33.006 -33.871 1.00 83.81 573 LYS A C 1
ATOM 4651 O O . LYS A 1 573 ? 35.157 33.344 -32.736 1.00 83.81 573 LYS A O 1
ATOM 4656 N N . ASN A 1 574 ? 34.492 33.893 -34.802 1.00 82.88 574 ASN A N 1
ATOM 4657 C CA . ASN A 1 574 ? 34.480 35.347 -34.595 1.00 82.88 574 ASN A CA 1
ATOM 4658 C C . ASN A 1 574 ? 33.289 35.860 -33.756 1.00 82.88 574 ASN A C 1
ATOM 4660 O O . ASN A 1 574 ? 33.202 37.054 -33.462 1.00 82.88 574 ASN A O 1
ATOM 4664 N N . GLN A 1 575 ? 32.355 34.982 -33.385 1.00 83.31 575 GLN A N 1
ATOM 4665 C CA . GLN A 1 575 ? 31.215 35.294 -32.524 1.00 83.31 575 GLN A CA 1
ATOM 4666 C C . GLN A 1 575 ? 31.441 34.870 -31.068 1.00 83.31 575 GLN A C 1
ATOM 4668 O O . GLN A 1 575 ? 30.736 35.383 -30.198 1.00 83.31 575 GLN A O 1
ATOM 4673 N N . LEU A 1 576 ? 32.431 34.010 -30.795 1.00 87.44 576 LEU A N 1
ATOM 4674 C CA . LEU A 1 576 ? 32.811 33.603 -29.443 1.00 87.44 576 LEU A CA 1
ATOM 4675 C C . LEU A 1 576 ? 33.463 34.755 -28.673 1.00 87.44 576 LEU A C 1
ATOM 4677 O O . LEU A 1 576 ? 34.500 35.297 -29.054 1.00 87.44 576 LEU A O 1
ATOM 4681 N N . LYS A 1 577 ? 32.888 35.079 -27.522 1.00 89.56 577 LYS A N 1
ATOM 4682 C CA . LYS A 1 577 ? 33.464 35.954 -26.512 1.00 89.56 577 LYS A CA 1
ATOM 4683 C C . LYS A 1 577 ? 34.229 35.113 -25.499 1.00 89.56 577 LYS A C 1
ATOM 4685 O O . LYS A 1 577 ? 33.649 34.523 -24.598 1.00 89.56 577 LYS A O 1
ATOM 4690 N N . MET A 1 578 ? 35.546 35.112 -25.604 1.00 87.19 578 MET A N 1
ATOM 4691 C CA . MET A 1 578 ? 36.433 34.395 -24.691 1.00 87.19 578 MET A CA 1
ATOM 4692 C C . MET A 1 578 ? 37.634 35.272 -24.346 1.00 87.19 578 MET A C 1
ATOM 4694 O O . MET A 1 578 ? 38.128 36.011 -25.197 1.00 87.19 578 MET A O 1
ATOM 4698 N N . LYS A 1 579 ? 38.096 35.219 -23.096 1.00 89.31 579 LYS A N 1
ATOM 4699 C CA . LYS A 1 579 ? 39.342 35.857 -22.659 1.00 89.31 579 LYS A CA 1
ATOM 4700 C C . LYS A 1 579 ? 40.203 34.830 -21.943 1.00 89.31 579 LYS A C 1
ATOM 4702 O O . LYS A 1 579 ? 39.669 34.014 -21.198 1.00 89.31 579 LYS A O 1
ATOM 4707 N N . GLN A 1 580 ? 41.521 34.908 -22.127 1.00 90.00 580 GLN A N 1
ATOM 4708 C CA . GLN A 1 580 ? 42.443 34.108 -21.328 1.00 90.00 580 GLN A CA 1
ATOM 4709 C C . GLN A 1 580 ? 42.303 34.506 -19.859 1.00 90.00 580 GLN A C 1
ATOM 4711 O O . GLN A 1 580 ? 42.336 35.692 -19.514 1.00 90.00 580 GLN A O 1
ATOM 4716 N N . ARG A 1 581 ? 42.128 33.514 -18.990 1.00 87.25 581 ARG A N 1
ATOM 4717 C CA . ARG A 1 581 ? 41.937 33.703 -17.551 1.00 87.25 581 ARG A CA 1
ATOM 4718 C C . ARG A 1 581 ? 42.852 32.772 -16.767 1.00 87.25 581 ARG A C 1
ATOM 4720 O O . ARG A 1 581 ? 43.342 31.779 -17.290 1.00 87.25 581 ARG A O 1
ATOM 4727 N N . LYS A 1 582 ? 43.085 33.124 -15.502 1.00 86.06 582 LYS A N 1
ATOM 4728 C CA . LYS A 1 582 ? 43.615 32.176 -14.516 1.00 86.06 582 LYS A CA 1
ATOM 4729 C C . LYS A 1 582 ? 42.513 31.173 -14.156 1.00 86.06 582 LYS A C 1
ATOM 4731 O O . LYS A 1 582 ? 41.337 31.544 -14.211 1.00 86.06 582 LYS A O 1
ATOM 4736 N N . GLU A 1 583 ? 42.897 29.960 -13.775 1.00 81.62 583 GLU A N 1
ATOM 4737 C CA . GLU A 1 583 ? 41.963 28.966 -13.232 1.00 81.62 583 GLU A CA 1
ATOM 4738 C C . GLU A 1 583 ? 41.186 29.531 -12.031 1.00 81.62 583 GLU A C 1
ATOM 4740 O O . GLU A 1 583 ? 41.668 30.413 -11.314 1.00 81.62 583 GLU A O 1
ATOM 4745 N N . ASP A 1 584 ? 39.938 29.089 -11.886 1.00 82.25 584 ASP A N 1
ATOM 4746 C CA . ASP A 1 584 ? 38.959 29.507 -10.872 1.00 82.25 584 ASP A CA 1
ATOM 4747 C C . ASP A 1 584 ? 38.634 31.011 -10.813 1.00 82.25 584 ASP A C 1
ATOM 4749 O O . ASP A 1 584 ? 37.919 31.486 -9.922 1.00 82.25 584 ASP A O 1
ATOM 4753 N N . ASN A 1 585 ? 39.055 31.787 -11.816 1.00 84.94 585 ASN A N 1
ATOM 4754 C CA . ASN A 1 585 ? 38.742 33.208 -11.884 1.00 84.94 585 ASN A CA 1
ATOM 4755 C C . ASN A 1 585 ? 37.235 33.434 -12.088 1.00 84.94 585 ASN A C 1
ATOM 4757 O O . ASN A 1 585 ? 36.680 33.149 -13.151 1.00 84.94 585 ASN A O 1
ATOM 4761 N N . TYR A 1 586 ? 36.575 34.036 -11.093 1.00 84.19 586 TYR A N 1
ATOM 4762 C CA . TYR A 1 586 ? 35.134 34.317 -11.116 1.00 84.19 586 TYR A CA 1
ATOM 4763 C C . TYR A 1 586 ? 34.671 35.086 -12.362 1.00 84.19 586 TYR A C 1
ATOM 4765 O O . TYR A 1 586 ? 33.562 34.860 -12.840 1.00 84.19 586 TYR A O 1
ATOM 4773 N N . ASN A 1 587 ? 35.514 35.943 -12.947 1.00 86.31 587 ASN A N 1
ATOM 4774 C CA . ASN A 1 587 ? 35.153 36.740 -14.121 1.00 86.31 587 ASN A CA 1
ATOM 4775 C C . ASN A 1 587 ? 34.944 35.903 -15.394 1.00 86.31 587 ASN A C 1
ATOM 4777 O O . ASN A 1 587 ? 34.461 36.447 -16.391 1.00 86.31 587 ASN A O 1
ATOM 4781 N N . ILE A 1 588 ? 35.240 34.597 -15.372 1.00 87.12 588 ILE A N 1
ATOM 4782 C CA . ILE A 1 588 ? 34.912 33.656 -16.451 1.00 87.12 588 ILE A CA 1
ATOM 4783 C C . ILE A 1 588 ? 33.427 33.698 -16.834 1.00 87.12 588 ILE A C 1
ATOM 4785 O O . ILE A 1 588 ? 33.090 33.548 -18.001 1.00 87.12 588 ILE A O 1
ATOM 4789 N N . ILE A 1 589 ? 32.536 34.058 -15.901 1.00 82.12 589 ILE A N 1
ATOM 4790 C CA . ILE A 1 589 ? 31.096 34.251 -16.151 1.00 82.12 589 ILE A CA 1
ATOM 4791 C C . ILE A 1 589 ? 30.763 35.303 -17.224 1.00 82.12 589 ILE A C 1
ATOM 4793 O O . ILE A 1 589 ? 29.601 35.401 -17.623 1.00 82.12 589 ILE A O 1
ATOM 4797 N N . SER A 1 590 ? 31.727 36.136 -17.625 1.00 85.69 590 SER A N 1
ATOM 4798 C CA . SER A 1 590 ? 31.564 37.162 -18.664 1.00 85.69 590 SER A CA 1
ATOM 4799 C C . SER A 1 590 ? 31.913 36.680 -20.080 1.00 85.69 590 SER A C 1
ATOM 4801 O O . SER A 1 590 ? 31.738 37.454 -21.030 1.00 85.69 590 SER A O 1
ATOM 4803 N N . ASP A 1 591 ? 32.346 35.422 -20.206 1.00 90.06 591 ASP A N 1
ATOM 4804 C CA . ASP A 1 591 ? 32.679 34.734 -21.454 1.00 90.06 591 ASP A CA 1
ATOM 4805 C C . ASP A 1 591 ? 31.545 33.802 -21.901 1.00 90.06 591 ASP A C 1
ATOM 4807 O O . ASP A 1 591 ? 30.595 33.528 -21.163 1.00 90.06 591 ASP A O 1
ATOM 4811 N N . ASP A 1 592 ? 31.671 33.291 -23.120 1.00 90.44 592 ASP A N 1
ATOM 4812 C CA . ASP A 1 592 ? 30.940 32.137 -23.608 1.00 90.44 592 ASP A CA 1
ATOM 4813 C C . ASP A 1 592 ? 31.352 30.872 -22.859 1.00 90.44 592 ASP A C 1
ATOM 4815 O O . ASP A 1 592 ? 32.528 30.506 -22.853 1.00 90.44 592 ASP A O 1
ATOM 4819 N N . LEU A 1 593 ? 30.376 30.203 -22.233 1.00 91.12 593 LEU A N 1
ATOM 4820 C CA . LEU A 1 593 ? 30.641 29.064 -21.350 1.00 91.12 593 LEU A CA 1
ATOM 4821 C C . LEU A 1 593 ? 29.797 27.835 -21.644 1.00 91.12 593 LEU A C 1
ATOM 4823 O O . LEU A 1 593 ? 28.633 27.953 -22.042 1.00 91.12 593 LEU A O 1
ATOM 4827 N N . ILE A 1 594 ? 30.375 26.683 -21.311 1.00 93.31 594 ILE A N 1
ATOM 4828 C CA . ILE A 1 594 ? 29.668 25.470 -20.913 1.00 93.31 594 ILE A CA 1
ATOM 4829 C C . ILE A 1 594 ? 29.681 25.392 -19.385 1.00 93.31 594 ILE A C 1
ATOM 4831 O O . ILE A 1 594 ? 30.724 25.550 -18.754 1.00 93.31 594 ILE A O 1
ATOM 4835 N N . GLN A 1 595 ? 28.523 25.152 -18.780 1.00 91.69 595 GLN A N 1
ATOM 4836 C CA . GLN A 1 595 ? 28.378 24.917 -17.350 1.00 91.69 595 GLN A CA 1
ATOM 4837 C C . GLN A 1 595 ? 27.814 23.520 -17.111 1.00 91.69 595 GLN A C 1
ATOM 4839 O O . GLN A 1 595 ? 26.756 23.189 -17.633 1.00 91.69 595 GLN A O 1
ATOM 4844 N N . ILE A 1 596 ? 28.491 22.724 -16.290 1.00 92.88 596 ILE A N 1
ATOM 4845 C CA . ILE A 1 596 ? 28.135 21.339 -15.978 1.00 92.88 596 ILE A CA 1
ATOM 4846 C C . ILE A 1 596 ? 27.906 21.211 -14.477 1.00 92.88 596 ILE A C 1
ATOM 4848 O O . ILE A 1 596 ? 28.590 21.865 -13.683 1.00 92.88 596 ILE A O 1
ATOM 4852 N N . LYS A 1 597 ? 26.937 20.389 -14.075 1.00 89.44 597 LYS A N 1
ATOM 4853 C CA . LYS A 1 597 ? 26.626 20.140 -12.671 1.00 89.44 597 LYS A CA 1
ATOM 4854 C C . LYS A 1 597 ? 26.281 18.676 -12.397 1.00 89.44 597 LYS A C 1
ATOM 4856 O O . LYS A 1 597 ? 25.515 18.076 -13.148 1.00 89.44 597 LYS A O 1
ATOM 4861 N N . PHE A 1 598 ? 26.790 18.146 -11.283 1.00 87.81 598 PHE A N 1
ATOM 4862 C CA . PHE A 1 598 ? 26.644 16.750 -10.859 1.00 87.81 598 PHE A CA 1
ATOM 4863 C C . PHE A 1 598 ? 26.169 16.634 -9.405 1.00 87.81 598 PHE A C 1
ATOM 4865 O O . PHE A 1 598 ? 26.621 17.390 -8.550 1.00 87.81 598 PHE A O 1
ATOM 4872 N N . ASP A 1 599 ? 25.338 15.632 -9.119 1.00 85.50 599 ASP A N 1
ATOM 4873 C CA . ASP A 1 599 ? 25.148 15.013 -7.795 1.00 85.50 599 ASP A CA 1
ATOM 4874 C C . ASP A 1 599 ? 25.581 13.548 -7.916 1.00 85.50 599 ASP A C 1
ATOM 4876 O O . ASP A 1 599 ? 24.768 12.660 -8.198 1.00 85.50 599 ASP A O 1
ATOM 4880 N N . ALA A 1 600 ? 26.887 13.309 -7.768 1.00 79.19 600 ALA A N 1
ATOM 4881 C CA . ALA A 1 600 ? 27.536 12.030 -8.072 1.00 79.19 600 ALA A CA 1
ATOM 4882 C C . ALA A 1 600 ? 27.094 10.859 -7.163 1.00 79.19 600 ALA A C 1
ATOM 4884 O O . ALA A 1 600 ? 27.440 9.699 -7.389 1.00 79.19 600 ALA A O 1
ATOM 4885 N N . ASN A 1 601 ? 26.286 11.135 -6.135 1.00 70.44 601 ASN A N 1
ATOM 4886 C CA . ASN A 1 601 ? 25.732 10.129 -5.231 1.00 70.44 601 ASN A CA 1
ATOM 4887 C C . ASN A 1 601 ? 24.199 10.199 -5.105 1.00 70.44 601 ASN A C 1
ATOM 4889 O O . ASN A 1 601 ? 23.628 9.471 -4.294 1.00 70.44 601 ASN A O 1
ATOM 4893 N N . SER A 1 602 ? 23.524 11.035 -5.905 1.00 70.06 602 SER A N 1
ATOM 4894 C CA . SER A 1 602 ? 22.070 11.269 -5.842 1.00 70.06 602 SER A CA 1
ATOM 4895 C C . SER A 1 602 ? 21.553 11.556 -4.426 1.00 70.06 602 SER A C 1
ATOM 4897 O O . SER A 1 602 ? 20.462 11.137 -4.036 1.00 70.06 602 SER A O 1
ATOM 4899 N N . THR A 1 603 ? 22.347 12.270 -3.629 1.00 69.75 603 THR A N 1
ATOM 4900 C CA . THR A 1 603 ? 22.014 12.594 -2.233 1.00 69.75 603 THR A CA 1
ATOM 4901 C C . THR A 1 603 ? 21.058 13.779 -2.129 1.00 69.75 603 THR A C 1
ATOM 4903 O O . THR A 1 603 ? 20.385 13.947 -1.112 1.00 69.75 603 THR A O 1
ATOM 4906 N N . GLY A 1 604 ? 21.017 14.627 -3.161 1.00 72.50 604 GLY A N 1
ATOM 4907 C CA . GLY A 1 604 ? 20.351 15.927 -3.164 1.00 72.50 604 GLY A CA 1
ATOM 4908 C C . GLY A 1 604 ? 20.996 16.982 -2.276 1.00 72.50 604 GLY A C 1
ATOM 4909 O O . GLY A 1 604 ? 20.399 18.038 -2.096 1.00 72.50 604 GLY A O 1
ATOM 4910 N N . LYS A 1 605 ? 22.172 16.706 -1.703 1.00 74.12 605 LYS A N 1
ATOM 4911 C CA . LYS A 1 605 ? 22.834 17.579 -0.721 1.00 74.12 605 LYS A CA 1
ATOM 4912 C C . LYS A 1 605 ? 24.158 18.146 -1.215 1.00 74.12 605 LYS A C 1
ATOM 4914 O O . LYS A 1 605 ? 24.522 19.262 -0.851 1.00 74.12 605 LYS A O 1
ATOM 4919 N N . GLU A 1 606 ? 24.880 17.383 -2.025 1.00 82.44 606 GLU A N 1
ATOM 4920 C CA . GLU A 1 606 ? 26.193 17.768 -2.524 1.00 82.44 606 GLU A CA 1
ATOM 4921 C C . GLU A 1 606 ? 26.175 17.875 -4.036 1.00 82.44 606 GLU A C 1
ATOM 4923 O O . GLU A 1 606 ? 25.854 16.914 -4.733 1.00 82.44 606 GLU A O 1
ATOM 4928 N N . PHE A 1 607 ? 26.543 19.052 -4.536 1.00 86.25 607 PHE A N 1
ATOM 4929 C CA . PHE A 1 607 ? 26.647 19.279 -5.958 1.00 86.25 607 PHE A CA 1
ATOM 4930 C C . PHE A 1 607 ? 27.993 19.852 -6.365 1.00 86.25 607 PHE A C 1
ATOM 4932 O O . PHE A 1 607 ? 28.400 20.914 -5.890 1.00 86.25 607 PHE A O 1
ATOM 4939 N N . LEU A 1 608 ? 28.609 19.194 -7.335 1.00 90.69 608 LEU A N 1
ATOM 4940 C CA . LEU A 1 608 ? 29.848 19.602 -7.979 1.00 90.69 608 LEU A CA 1
ATOM 4941 C C . LEU A 1 608 ? 29.493 20.361 -9.257 1.00 90.69 608 LEU A C 1
ATOM 4943 O O . LEU A 1 608 ? 28.592 19.943 -9.983 1.00 90.69 608 LEU A O 1
ATOM 4947 N N . SER A 1 609 ? 30.111 21.511 -9.513 1.00 90.94 609 SER A N 1
ATOM 4948 C CA . SER A 1 609 ? 29.825 22.324 -10.704 1.00 90.94 609 SER A CA 1
ATOM 4949 C C . SER A 1 609 ? 31.104 22.795 -11.373 1.00 90.94 609 SER A C 1
ATOM 4951 O O . SER A 1 609 ? 31.999 23.269 -10.682 1.00 90.94 609 SER A O 1
ATOM 4953 N N . MET A 1 610 ? 31.142 22.732 -12.701 1.00 92.56 610 MET A N 1
ATOM 4954 C CA . MET A 1 610 ? 32.260 23.180 -13.531 1.00 92.56 610 MET A CA 1
ATOM 4955 C C . MET A 1 610 ? 31.763 24.197 -14.556 1.00 92.56 610 MET A C 1
ATOM 4957 O O . MET A 1 610 ? 30.668 24.056 -15.098 1.00 92.56 610 MET A O 1
ATOM 4961 N N . GLN A 1 611 ? 32.552 25.228 -14.821 1.00 92.75 611 GLN A N 1
ATOM 4962 C CA . GLN A 1 611 ? 32.327 26.219 -15.870 1.00 92.75 611 GLN A CA 1
ATOM 4963 C C . GLN A 1 611 ? 33.575 26.270 -16.739 1.00 92.75 611 GLN A C 1
ATOM 4965 O O . GLN A 1 611 ? 34.654 26.439 -16.188 1.00 92.75 611 GLN A O 1
ATOM 4970 N N . LEU A 1 612 ? 33.434 26.131 -18.056 1.00 93.75 612 LEU A N 1
ATOM 4971 C CA . LEU A 1 612 ? 34.555 26.132 -18.995 1.00 93.75 612 LEU A CA 1
ATOM 4972 C C . LEU A 1 612 ? 34.281 27.077 -20.163 1.00 93.75 612 LEU A C 1
ATOM 4974 O O . LEU A 1 612 ? 33.177 27.064 -20.716 1.00 93.75 612 LEU A O 1
ATOM 4978 N N . ASN A 1 613 ? 35.276 27.880 -20.543 1.00 92.56 613 ASN A N 1
ATOM 4979 C CA . ASN A 1 613 ? 35.235 28.687 -21.766 1.00 92.56 613 ASN A CA 1
ATOM 4980 C C . ASN A 1 613 ? 35.915 27.959 -22.940 1.00 92.56 613 ASN A C 1
ATOM 4982 O O . ASN A 1 613 ? 36.513 26.894 -22.783 1.00 92.56 613 ASN A O 1
ATOM 4986 N N . ALA A 1 614 ? 35.841 28.544 -24.135 1.00 91.31 614 ALA A N 1
ATOM 4987 C CA . ALA A 1 614 ? 36.410 27.943 -25.341 1.00 91.31 614 ALA A CA 1
ATOM 4988 C C . ALA A 1 614 ? 37.952 27.885 -25.371 1.00 91.31 614 ALA A C 1
ATOM 4990 O O . ALA A 1 614 ? 38.511 27.192 -26.219 1.00 91.31 614 ALA A O 1
ATOM 4991 N N . LEU A 1 615 ? 38.638 28.543 -24.431 1.00 90.19 615 LEU A N 1
ATOM 4992 C CA . LEU A 1 615 ? 40.090 28.440 -24.242 1.00 90.19 615 LEU A CA 1
ATOM 4993 C C . LEU A 1 615 ? 40.477 27.335 -23.247 1.00 90.19 615 LEU A C 1
ATOM 4995 O O . LEU A 1 615 ? 41.661 27.116 -23.011 1.00 90.19 615 LEU A O 1
ATOM 4999 N N . GLY A 1 616 ? 39.495 26.634 -22.673 1.00 83.81 616 GLY A N 1
ATOM 5000 C CA . GLY A 1 616 ? 39.720 25.588 -21.679 1.00 83.81 616 GLY A CA 1
ATOM 5001 C C . GLY A 1 616 ? 39.969 26.112 -20.266 1.00 83.81 616 GLY A C 1
ATOM 5002 O O . GLY A 1 616 ? 40.195 25.298 -19.380 1.00 83.81 616 GLY A O 1
ATOM 5003 N N . ASN A 1 617 ? 39.885 27.430 -20.027 1.00 90.00 617 ASN A N 1
ATOM 5004 C CA . ASN A 1 617 ? 39.920 27.956 -18.662 1.00 90.00 617 ASN A CA 1
ATOM 5005 C C . ASN A 1 617 ? 38.710 27.437 -17.901 1.00 90.00 617 ASN A C 1
ATOM 5007 O O . ASN A 1 617 ? 37.599 27.443 -18.448 1.00 90.00 617 ASN A O 1
ATOM 5011 N N . SER A 1 618 ? 38.907 27.055 -16.644 1.00 90.88 618 SER A N 1
ATOM 5012 C CA . SER A 1 618 ? 37.844 26.479 -15.844 1.00 90.88 618 SER A CA 1
ATOM 5013 C C . SER A 1 618 ? 37.594 27.226 -14.540 1.00 90.88 618 SER A C 1
ATOM 5015 O O . SER A 1 618 ? 38.420 27.987 -14.035 1.00 90.88 618 SER A O 1
ATOM 5017 N N . ARG A 1 619 ? 36.389 27.037 -14.009 1.00 91.31 619 ARG A N 1
ATOM 5018 C CA . ARG A 1 619 ? 36.051 27.358 -12.629 1.00 91.31 619 ARG A CA 1
ATOM 5019 C C . ARG A 1 619 ? 35.210 26.246 -12.044 1.00 91.31 619 ARG A C 1
ATOM 5021 O O . ARG A 1 619 ? 34.170 25.892 -12.609 1.00 91.31 619 ARG A O 1
ATOM 5028 N N . THR A 1 620 ? 35.612 25.753 -10.888 1.00 92.12 620 THR A N 1
ATOM 5029 C CA . THR A 1 620 ? 34.964 24.638 -10.207 1.00 92.12 620 THR A CA 1
ATOM 5030 C C . THR A 1 620 ? 34.435 25.062 -8.842 1.00 92.12 620 THR A C 1
ATOM 5032 O O . THR A 1 620 ? 34.872 26.040 -8.244 1.00 92.12 620 THR A O 1
ATOM 5035 N N . THR A 1 621 ? 33.343 24.437 -8.403 1.00 89.12 621 THR A N 1
ATOM 5036 C CA . THR A 1 621 ? 32.739 24.731 -7.096 1.00 89.12 621 THR A CA 1
ATOM 5037 C C . THR A 1 621 ? 32.020 23.510 -6.538 1.00 89.12 621 THR A C 1
ATOM 5039 O O . THR A 1 621 ? 31.396 22.758 -7.293 1.00 89.12 621 THR A O 1
ATOM 5042 N N . LYS A 1 622 ? 31.982 23.381 -5.208 1.00 90.00 622 LYS A N 1
ATOM 5043 C CA . LYS A 1 622 ? 31.069 22.473 -4.498 1.00 90.00 622 LYS A CA 1
ATOM 5044 C C . LYS A 1 622 ? 30.025 23.287 -3.750 1.00 90.00 622 LYS A C 1
ATOM 5046 O O . LYS A 1 622 ? 30.347 24.151 -2.942 1.00 90.00 622 LYS A O 1
ATOM 5051 N N . ASN A 1 623 ? 28.752 23.052 -4.060 1.00 86.19 623 ASN A N 1
ATOM 5052 C CA . ASN A 1 623 ? 27.616 23.830 -3.552 1.00 86.19 623 ASN A CA 1
ATOM 5053 C C . ASN A 1 623 ? 27.763 25.358 -3.754 1.00 86.19 623 ASN A C 1
ATOM 5055 O O . ASN A 1 623 ? 27.205 26.147 -2.998 1.00 86.19 623 ASN A O 1
ATOM 5059 N N . GLY A 1 624 ? 28.476 25.772 -4.810 1.00 81.44 624 GLY A N 1
ATOM 5060 C CA . GLY A 1 624 ? 28.721 27.178 -5.156 1.00 81.44 624 GLY A CA 1
ATOM 5061 C C . GLY A 1 624 ? 29.966 27.800 -4.514 1.00 81.44 624 GLY A C 1
ATOM 5062 O O . GLY A 1 624 ? 30.341 28.905 -4.902 1.00 81.44 624 GLY A O 1
ATOM 5063 N N . ASP A 1 625 ? 30.621 27.087 -3.600 1.00 84.62 625 ASP A N 1
ATOM 5064 C CA . ASP A 1 625 ? 31.870 27.489 -2.958 1.00 84.62 625 ASP A CA 1
ATOM 5065 C C . ASP A 1 625 ? 33.068 27.014 -3.794 1.00 84.62 625 ASP A C 1
ATOM 5067 O O . ASP A 1 625 ? 33.195 25.817 -4.071 1.00 84.62 625 ASP A O 1
ATOM 5071 N N . ALA A 1 626 ? 33.907 27.956 -4.234 1.00 84.06 626 ALA A N 1
ATOM 5072 C CA . ALA A 1 626 ? 35.078 27.682 -5.072 1.00 84.06 626 ALA A CA 1
ATOM 5073 C C . ALA A 1 626 ? 36.258 27.101 -4.285 1.00 84.06 626 ALA A C 1
ATOM 5075 O O . ALA A 1 626 ? 37.152 26.528 -4.878 1.00 84.06 626 ALA A O 1
ATOM 5076 N N . ASN A 1 627 ? 36.251 27.181 -2.952 1.00 85.56 627 ASN A N 1
ATOM 5077 C CA . ASN A 1 627 ? 37.356 26.667 -2.140 1.00 85.56 627 ASN A CA 1
ATOM 5078 C C . ASN A 1 627 ? 37.159 25.200 -1.727 1.00 85.56 627 ASN A C 1
ATOM 5080 O O . ASN A 1 627 ? 37.991 24.637 -1.023 1.00 85.56 627 ASN A O 1
ATOM 5084 N N . LYS A 1 628 ? 36.026 24.587 -2.098 1.00 87.94 628 LYS A N 1
ATOM 5085 C CA . LYS A 1 628 ? 35.600 23.273 -1.584 1.00 87.94 628 LYS A CA 1
ATOM 5086 C C . LYS A 1 628 ? 35.752 22.118 -2.563 1.00 87.94 628 LYS A C 1
ATOM 5088 O O . LYS A 1 628 ? 35.480 20.983 -2.173 1.00 87.94 628 LYS A O 1
ATOM 5093 N N . TRP A 1 629 ? 36.107 22.387 -3.816 1.00 91.69 629 TRP A N 1
ATOM 5094 C CA . TRP A 1 629 ? 36.322 21.350 -4.820 1.00 91.69 629 TRP A CA 1
ATOM 5095 C C . TRP A 1 629 ? 37.114 21.907 -5.994 1.00 91.69 629 TRP A C 1
ATOM 5097 O O . TRP A 1 629 ? 36.559 22.710 -6.734 1.00 91.69 629 TRP A O 1
ATOM 5107 N N . ASN A 1 630 ? 38.356 21.439 -6.131 1.00 89.69 630 ASN A N 1
ATOM 5108 C CA . ASN A 1 630 ? 39.320 21.829 -7.160 1.00 89.69 630 ASN A CA 1
ATOM 5109 C C . ASN A 1 630 ? 39.851 20.548 -7.824 1.00 89.69 630 ASN A C 1
ATOM 5111 O O . ASN A 1 630 ? 40.916 20.066 -7.435 1.00 89.69 630 ASN A O 1
ATOM 5115 N N . PRO A 1 631 ? 39.068 19.923 -8.718 1.00 91.94 631 PRO A N 1
ATOM 5116 C CA . PRO A 1 631 ? 39.410 18.627 -9.273 1.00 91.94 631 PRO A CA 1
ATOM 5117 C C . PRO A 1 631 ? 40.581 18.723 -10.254 1.00 91.94 631 PRO A C 1
ATOM 5119 O O . PRO A 1 631 ? 40.681 19.690 -11.012 1.00 91.94 631 PRO A O 1
ATOM 5122 N N . VAL A 1 632 ? 41.396 17.673 -10.329 1.00 92.94 632 VAL A N 1
ATOM 5123 C CA . VAL A 1 632 ? 42.335 17.477 -11.444 1.00 92.94 632 VAL A CA 1
ATOM 5124 C C . VAL A 1 632 ? 41.620 16.741 -12.580 1.00 92.94 632 VAL A C 1
ATOM 5126 O O . VAL A 1 632 ? 41.159 15.615 -12.414 1.00 92.94 632 VAL A O 1
ATOM 5129 N N . PHE A 1 633 ? 41.498 17.364 -13.751 1.00 94.12 633 PHE A N 1
ATOM 5130 C CA . PHE A 1 633 ? 40.801 16.775 -14.899 1.00 94.12 633 PHE A CA 1
ATOM 5131 C C . PHE A 1 633 ? 41.483 17.126 -16.223 1.00 94.12 633 PHE A C 1
ATOM 5133 O O . PHE A 1 633 ? 42.134 18.161 -16.352 1.00 94.12 633 PHE A O 1
ATOM 5140 N N . ASP A 1 634 ? 41.289 16.270 -17.224 1.00 95.44 634 ASP A N 1
ATOM 5141 C CA . ASP A 1 634 ? 41.779 16.501 -18.581 1.00 95.44 634 ASP A CA 1
ATOM 5142 C C . ASP A 1 634 ? 40.709 17.247 -19.383 1.00 95.44 634 ASP A C 1
ATOM 5144 O O . ASP A 1 634 ? 39.527 16.890 -19.343 1.00 95.44 634 ASP A O 1
ATOM 5148 N N . CYS A 1 635 ? 41.102 18.267 -20.144 1.00 94.00 635 CYS A N 1
ATOM 5149 C CA . CYS A 1 635 ? 40.180 19.009 -20.994 1.00 94.00 635 CYS A CA 1
ATOM 5150 C C . CYS A 1 635 ? 40.852 19.484 -22.280 1.00 94.00 635 CYS A C 1
ATOM 5152 O O . CYS A 1 635 ? 41.926 20.088 -22.255 1.00 94.00 635 CYS A O 1
ATOM 5154 N N . LYS A 1 636 ? 40.182 19.273 -23.415 1.00 95.94 636 LYS A N 1
ATOM 5155 C CA . LYS A 1 636 ? 40.604 19.802 -24.710 1.00 95.94 636 LYS A CA 1
ATOM 5156 C C . LYS A 1 636 ? 39.460 20.536 -25.394 1.00 95.94 636 LYS A C 1
ATOM 5158 O O . LYS A 1 636 ? 38.358 20.014 -25.531 1.00 95.94 636 LYS A O 1
ATOM 5163 N N . SER A 1 637 ? 39.751 21.753 -25.844 1.00 94.06 637 SER A N 1
ATOM 5164 C CA . SER A 1 637 ? 38.828 22.593 -26.603 1.00 94.06 637 SER A CA 1
ATOM 5165 C C . SER A 1 637 ? 39.334 22.759 -28.035 1.00 94.06 637 SER A C 1
ATOM 5167 O O . SER A 1 637 ? 40.522 23.016 -28.250 1.00 94.06 637 SER A O 1
ATOM 5169 N N . ILE A 1 638 ? 38.441 22.608 -29.011 1.00 93.56 638 ILE A N 1
ATOM 5170 C CA . ILE A 1 638 ? 38.698 22.874 -30.428 1.00 93.56 638 ILE A CA 1
ATOM 5171 C C . ILE A 1 638 ? 37.663 23.881 -30.916 1.00 93.56 638 ILE A C 1
ATOM 5173 O O . ILE A 1 638 ? 36.459 23.660 -30.800 1.00 93.56 638 ILE A O 1
ATOM 5177 N N . VAL A 1 639 ? 38.140 24.971 -31.510 1.00 91.50 639 VAL A N 1
ATOM 5178 C CA . VAL A 1 639 ? 37.296 25.972 -32.164 1.00 91.50 639 VAL A CA 1
ATOM 5179 C C . VAL A 1 639 ? 37.615 25.967 -33.654 1.00 91.50 639 VAL A C 1
ATOM 5181 O O . VAL A 1 639 ? 38.735 26.278 -34.059 1.00 91.50 639 VAL A O 1
ATOM 5184 N N . THR A 1 640 ? 36.622 25.590 -34.447 1.00 88.81 640 THR A N 1
ATOM 5185 C CA . THR A 1 640 ? 36.622 25.661 -35.916 1.00 88.81 640 THR A CA 1
ATOM 5186 C C . THR A 1 640 ? 35.892 26.926 -36.370 1.00 88.81 640 THR A C 1
ATOM 5188 O O . THR A 1 640 ? 35.460 27.716 -35.529 1.00 88.81 640 THR A O 1
ATOM 5191 N N . ASP A 1 641 ? 35.751 27.145 -37.677 1.00 87.06 641 ASP A N 1
ATOM 5192 C CA . ASP A 1 641 ? 35.112 28.358 -38.198 1.00 87.06 641 ASP A CA 1
ATOM 5193 C C . ASP A 1 641 ? 33.633 28.485 -37.814 1.00 87.06 641 ASP A C 1
ATOM 5195 O O . ASP A 1 641 ? 33.152 29.610 -37.662 1.00 87.06 641 ASP A O 1
ATOM 5199 N N . ASP A 1 642 ? 32.938 27.365 -37.592 1.00 89.50 642 ASP A N 1
ATOM 5200 C CA . ASP A 1 642 ? 31.498 27.292 -37.312 1.00 89.50 642 ASP A CA 1
ATOM 5201 C C . ASP A 1 642 ? 31.121 26.496 -36.048 1.00 89.50 642 ASP A C 1
ATOM 5203 O O . ASP A 1 642 ? 29.957 26.509 -35.642 1.00 89.50 642 ASP A O 1
ATOM 5207 N N . THR A 1 643 ? 32.080 25.826 -35.403 1.00 91.12 643 THR A N 1
ATOM 5208 C CA . THR A 1 643 ? 31.804 24.926 -34.277 1.00 91.12 643 THR A CA 1
ATOM 5209 C C . THR A 1 643 ? 32.815 25.082 -33.148 1.00 91.12 643 THR A C 1
ATOM 5211 O O . THR A 1 643 ? 34.030 25.099 -33.370 1.00 91.12 643 THR A O 1
ATOM 5214 N N . TRP A 1 644 ? 32.316 25.083 -31.912 1.00 93.81 644 TRP A N 1
ATOM 5215 C CA . TRP A 1 644 ? 33.097 24.908 -30.691 1.00 93.81 644 TRP A CA 1
ATOM 5216 C C . TRP A 1 644 ? 32.863 23.514 -30.097 1.00 93.81 644 TRP A C 1
ATOM 5218 O O . TRP A 1 644 ? 31.735 23.156 -29.757 1.00 93.81 644 TRP A O 1
ATOM 5228 N N . LYS A 1 645 ? 33.940 22.737 -29.949 1.00 95.25 645 LYS A N 1
ATOM 5229 C CA . LYS A 1 645 ? 33.957 21.404 -29.340 1.00 95.25 645 LYS A CA 1
ATOM 5230 C C . LYS A 1 645 ? 34.764 21.402 -28.047 1.00 95.25 645 LYS A C 1
ATOM 5232 O O . LYS A 1 645 ? 35.822 22.025 -27.976 1.00 95.25 645 LYS A O 1
ATOM 5237 N N . LEU A 1 646 ? 34.274 20.677 -27.048 1.00 95.38 646 LEU A N 1
ATOM 5238 C CA . LEU A 1 646 ? 34.909 20.512 -25.744 1.00 95.38 646 LEU A CA 1
ATOM 5239 C C . LEU A 1 646 ? 34.863 19.037 -25.345 1.00 95.38 646 LEU A C 1
ATOM 5241 O O . LEU A 1 646 ? 33.789 18.440 -25.329 1.00 95.38 646 LEU A O 1
ATOM 5245 N N . GLU A 1 647 ? 36.005 18.465 -24.991 1.00 96.56 647 GLU A N 1
ATOM 5246 C CA . GLU A 1 647 ? 36.113 17.108 -24.463 1.00 96.56 647 GLU A CA 1
ATOM 5247 C C . GLU A 1 647 ? 36.750 17.146 -23.078 1.00 96.56 647 GLU A C 1
ATOM 5249 O O . GLU A 1 647 ? 37.791 17.774 -22.894 1.00 96.56 647 GLU A O 1
ATOM 5254 N N . ILE A 1 648 ? 36.106 16.500 -22.109 1.00 96.31 648 ILE A N 1
ATOM 5255 C CA . ILE A 1 648 ? 36.477 16.532 -20.694 1.00 96.31 648 ILE A CA 1
ATOM 5256 C C . ILE A 1 648 ? 36.567 15.096 -20.183 1.00 96.31 648 ILE A C 1
ATOM 5258 O O . ILE A 1 648 ? 35.638 14.318 -20.408 1.00 96.31 648 ILE A O 1
ATOM 5262 N N . ALA A 1 649 ? 37.629 14.766 -19.449 1.00 96.06 649 ALA A N 1
ATOM 5263 C CA . ALA A 1 649 ? 37.725 13.535 -18.672 1.00 96.06 649 ALA A CA 1
ATOM 5264 C C . ALA A 1 649 ? 37.980 13.842 -17.194 1.00 96.06 649 ALA A C 1
ATOM 5266 O O . ALA A 1 649 ? 38.985 14.456 -16.843 1.00 96.06 649 ALA A O 1
ATOM 5267 N N . ILE A 1 650 ? 37.076 13.384 -16.330 1.00 94.25 650 ILE A N 1
ATOM 5268 C CA . ILE A 1 650 ? 37.111 13.634 -14.887 1.00 94.25 650 ILE A CA 1
ATOM 5269 C C . ILE A 1 650 ? 37.298 12.294 -14.171 1.00 94.25 650 ILE A C 1
ATOM 5271 O O . ILE A 1 650 ? 36.424 11.427 -14.296 1.00 94.25 650 ILE A O 1
ATOM 5275 N N . PRO A 1 651 ? 38.390 12.093 -13.417 1.00 92.75 651 PRO A N 1
ATOM 5276 C CA . PRO A 1 651 ? 38.533 10.921 -12.564 1.00 92.75 651 PRO A CA 1
ATOM 5277 C C . PRO A 1 651 ? 37.398 10.825 -11.535 1.00 92.75 651 PRO A C 1
ATOM 5279 O O . PRO A 1 651 ? 36.957 11.819 -10.961 1.00 92.75 651 PRO A O 1
ATOM 5282 N N . PHE A 1 652 ? 36.893 9.617 -11.287 1.00 88.56 652 PHE A N 1
ATOM 5283 C CA . PHE A 1 652 ? 35.804 9.404 -10.328 1.00 88.56 652 PHE A CA 1
ATOM 5284 C C . PHE A 1 652 ? 36.203 9.756 -8.889 1.00 88.56 652 PHE A C 1
ATOM 5286 O O . PHE A 1 652 ? 35.375 10.270 -8.134 1.00 88.56 652 PHE A O 1
ATOM 5293 N N . GLU A 1 653 ? 37.468 9.547 -8.531 1.00 87.50 653 GLU A N 1
ATOM 5294 C CA . GLU A 1 653 ? 38.019 9.903 -7.219 1.00 87.50 653 GLU A CA 1
ATOM 5295 C C . GLU A 1 653 ? 37.943 11.408 -6.937 1.00 87.50 653 GLU A C 1
ATOM 5297 O O . GLU A 1 653 ? 37.538 11.804 -5.846 1.00 87.50 653 GLU A O 1
ATOM 5302 N N . GLU A 1 654 ? 38.177 12.240 -7.955 1.00 89.81 654 GLU A N 1
ATOM 5303 C CA . GLU A 1 654 ? 38.058 13.701 -7.877 1.00 89.81 654 GLU A CA 1
ATOM 5304 C C . GLU A 1 654 ? 36.615 14.136 -7.596 1.00 89.81 654 GLU A C 1
ATOM 5306 O O . GLU A 1 654 ? 36.365 15.197 -7.031 1.00 89.81 654 GLU A O 1
ATOM 5311 N N . MET A 1 655 ? 35.634 13.298 -7.941 1.00 87.19 655 MET A N 1
ATOM 5312 C CA . MET A 1 655 ? 34.219 13.503 -7.616 1.00 87.19 655 MET A CA 1
ATOM 5313 C C . MET A 1 655 ? 33.801 12.845 -6.288 1.00 87.19 655 MET A C 1
ATOM 5315 O O . MET A 1 655 ? 32.614 12.844 -5.951 1.00 87.19 655 MET A O 1
ATOM 5319 N N . GLY A 1 656 ? 34.744 12.276 -5.529 1.00 81.50 656 GLY A N 1
ATOM 5320 C CA . GLY A 1 656 ? 34.480 11.544 -4.288 1.00 81.50 656 GLY A CA 1
ATOM 5321 C C . GLY A 1 656 ? 33.789 10.194 -4.507 1.00 81.50 656 GLY A C 1
ATOM 5322 O O . GLY A 1 656 ? 33.069 9.712 -3.631 1.00 81.50 656 GLY A O 1
ATOM 5323 N N . VAL A 1 657 ? 33.952 9.591 -5.688 1.00 78.50 657 VAL A N 1
ATOM 5324 C CA . VAL A 1 657 ? 33.371 8.294 -6.055 1.00 78.50 657 VAL A CA 1
ATOM 5325 C C . VAL A 1 657 ? 34.474 7.235 -6.027 1.00 78.50 657 VAL A C 1
ATOM 5327 O O . VAL A 1 657 ? 35.250 7.104 -6.968 1.00 78.50 657 VAL A O 1
ATOM 5330 N N . ILE A 1 658 ? 34.542 6.469 -4.935 1.00 59.09 658 ILE A N 1
ATOM 5331 C CA . ILE A 1 658 ? 35.561 5.429 -4.722 1.00 59.09 658 ILE A CA 1
ATOM 5332 C C . ILE A 1 658 ? 35.042 4.076 -5.244 1.00 59.09 658 ILE A C 1
ATOM 5334 O O . ILE A 1 658 ? 33.953 3.646 -4.864 1.00 59.09 658 ILE A O 1
ATOM 5338 N N . GLY A 1 659 ? 35.828 3.398 -6.093 1.00 56.28 659 GLY A N 1
ATOM 5339 C CA . GLY A 1 659 ? 35.605 2.004 -6.513 1.00 56.28 659 GLY A CA 1
ATOM 5340 C C . GLY A 1 659 ? 34.492 1.794 -7.553 1.00 56.28 659 GLY A C 1
ATOM 5341 O O . GLY A 1 659 ? 33.379 1.393 -7.221 1.00 56.28 659 GLY A O 1
ATOM 5342 N N . VAL A 1 660 ? 34.798 1.994 -8.838 1.00 57.16 660 VAL A N 1
ATOM 5343 C CA . VAL A 1 660 ? 33.835 1.890 -9.959 1.00 57.16 660 VAL A CA 1
ATOM 5344 C C . VAL A 1 660 ? 33.335 0.458 -10.191 1.00 57.16 660 VAL A C 1
ATOM 5346 O O . VAL A 1 660 ? 32.172 0.264 -10.537 1.00 57.16 660 VAL A O 1
ATOM 5349 N N . ASP A 1 661 ? 34.165 -0.559 -9.945 1.00 53.78 661 ASP A N 1
ATOM 5350 C CA . ASP A 1 661 ? 33.780 -1.955 -10.194 1.00 53.78 661 ASP A CA 1
ATOM 5351 C C . ASP A 1 661 ? 32.747 -2.493 -9.169 1.00 53.78 661 ASP A C 1
ATOM 5353 O O . ASP A 1 661 ? 32.082 -3.473 -9.468 1.00 53.78 661 ASP A O 1
ATOM 5357 N N . GLY A 1 662 ? 32.508 -1.806 -8.036 1.00 50.41 662 GLY A N 1
ATOM 5358 C CA . GLY A 1 662 ? 31.434 -2.132 -7.073 1.00 50.41 662 GLY A CA 1
ATOM 5359 C C . GLY A 1 662 ? 30.360 -1.042 -6.899 1.00 50.41 662 GLY A C 1
ATOM 5360 O O . GLY A 1 662 ? 29.212 -1.337 -6.571 1.00 50.41 662 GLY A O 1
ATOM 5361 N N . ALA A 1 663 ? 30.678 0.233 -7.161 1.00 49.53 663 ALA A N 1
ATOM 5362 C CA . ALA A 1 663 ? 29.739 1.348 -6.983 1.00 49.53 663 ALA A CA 1
ATOM 5363 C C . ALA A 1 663 ? 28.628 1.417 -8.051 1.00 49.53 663 ALA A C 1
ATOM 5365 O O . ALA A 1 663 ? 27.600 2.062 -7.820 1.00 49.53 663 ALA A O 1
ATOM 5366 N N . PHE A 1 664 ? 28.813 0.775 -9.211 1.00 57.59 664 PHE A N 1
ATOM 5367 C CA . PHE A 1 664 ? 27.846 0.784 -10.320 1.00 57.59 664 PHE A CA 1
ATOM 5368 C C . PHE A 1 664 ? 27.144 -0.571 -10.541 1.00 57.59 664 PHE A C 1
ATOM 5370 O O . PHE A 1 664 ? 26.238 -0.671 -11.380 1.00 57.59 664 PHE A O 1
ATOM 5377 N N . GLU A 1 665 ? 27.460 -1.590 -9.731 1.00 41.72 665 GLU A N 1
ATOM 5378 C CA . GLU A 1 665 ? 26.745 -2.869 -9.689 1.00 41.72 665 GLU A CA 1
ATOM 5379 C C . GLU A 1 665 ? 25.339 -2.679 -9.099 1.00 41.72 665 GLU A C 1
ATOM 5381 O O . GLU A 1 665 ? 25.089 -2.748 -7.901 1.00 41.72 665 GLU A O 1
ATOM 5386 N N . GLY A 1 666 ? 24.380 -2.361 -9.969 1.00 39.25 666 GLY A N 1
ATOM 5387 C CA . GLY A 1 666 ? 22.996 -2.115 -9.556 1.00 39.25 666 GLY A CA 1
ATOM 5388 C C . GLY A 1 666 ? 22.241 -1.093 -10.395 1.00 39.25 666 GLY A C 1
ATOM 5389 O O . GLY A 1 666 ? 21.015 -1.089 -10.337 1.00 39.25 666 GLY A O 1
ATOM 5390 N N . GLY A 1 667 ? 22.929 -0.310 -11.236 1.00 51.28 667 GLY A N 1
ATOM 5391 C CA . GLY A 1 667 ? 22.309 0.780 -12.000 1.00 51.28 667 GLY A CA 1
ATOM 5392 C C . GLY A 1 667 ? 22.198 2.072 -11.184 1.00 51.28 667 GLY A C 1
ATOM 5393 O O . GLY A 1 667 ? 21.121 2.660 -11.096 1.00 51.28 667 GLY A O 1
ATOM 5394 N N . LYS A 1 668 ? 23.303 2.494 -10.552 1.00 66.38 668 LYS A N 1
ATOM 5395 C CA . LYS A 1 668 ? 23.400 3.779 -9.841 1.00 66.38 668 LYS A CA 1
ATOM 5396 C C . LYS A 1 668 ? 23.105 4.922 -10.824 1.00 66.38 668 LYS A C 1
ATOM 5398 O O . LYS A 1 668 ? 23.541 4.879 -11.974 1.00 66.38 668 LYS A O 1
ATOM 5403 N N . SER A 1 669 ? 22.345 5.919 -10.380 1.00 78.56 669 SER A N 1
ATOM 5404 C CA . SER A 1 669 ? 22.001 7.102 -11.171 1.00 78.56 669 SER A CA 1
ATOM 5405 C C . SER A 1 669 ? 22.520 8.366 -10.508 1.00 78.56 669 SER A C 1
ATOM 5407 O O . SER A 1 669 ? 22.589 8.417 -9.277 1.00 78.56 669 SER A O 1
ATOM 5409 N N . TRP A 1 670 ? 22.854 9.384 -11.295 1.00 84.50 670 TRP A N 1
ATOM 5410 C CA . TRP A 1 670 ? 23.275 10.708 -10.824 1.00 84.50 670 TRP A CA 1
ATOM 5411 C C . TRP A 1 670 ? 22.275 11.761 -11.276 1.00 84.50 670 TRP A C 1
ATOM 5413 O O . TRP A 1 670 ? 21.707 11.638 -12.363 1.00 84.50 670 TRP A O 1
ATOM 5423 N N . ARG A 1 671 ? 22.097 12.825 -10.488 1.00 84.88 671 ARG A N 1
ATOM 5424 C CA . ARG A 1 671 ? 21.454 14.032 -11.020 1.00 84.88 671 ARG A CA 1
ATOM 5425 C C . ARG A 1 671 ? 22.474 14.838 -11.807 1.00 84.88 671 ARG A C 1
ATOM 5427 O O . ARG A 1 671 ? 23.609 15.003 -11.359 1.00 84.88 671 ARG A O 1
ATOM 5434 N N . PHE A 1 672 ? 22.058 15.343 -12.959 1.00 88.75 672 PHE A N 1
ATOM 5435 C CA . PHE A 1 672 ? 22.941 16.023 -13.895 1.00 88.75 672 PHE A CA 1
ATOM 5436 C C . PHE A 1 672 ? 22.228 17.143 -14.640 1.00 88.75 672 PHE A C 1
ATOM 5438 O O . PHE A 1 672 ? 21.063 17.008 -15.013 1.00 88.75 672 PHE A O 1
ATOM 5445 N N . ASN A 1 673 ? 22.946 18.229 -14.905 1.00 90.50 673 ASN A N 1
ATOM 5446 C CA . ASN A 1 673 ? 22.526 19.209 -15.895 1.00 90.50 673 ASN A CA 1
ATOM 5447 C C . ASN A 1 673 ? 23.745 19.845 -16.572 1.00 90.50 673 ASN A C 1
ATOM 5449 O O . ASN A 1 673 ? 24.818 19.964 -15.974 1.00 90.50 673 ASN A O 1
ATOM 5453 N N . ILE A 1 674 ? 23.557 20.282 -17.811 1.00 92.25 674 ILE A N 1
ATOM 5454 C CA . ILE A 1 674 ? 24.555 20.976 -18.618 1.00 92.25 674 ILE A CA 1
ATOM 5455 C C . ILE A 1 674 ? 23.899 22.160 -19.323 1.00 92.25 674 ILE A C 1
ATOM 5457 O O . ILE A 1 674 ? 22.744 22.089 -19.737 1.00 92.25 674 ILE A O 1
ATOM 5461 N N . GLY A 1 675 ? 24.622 23.269 -19.427 1.00 90.56 675 GLY A N 1
ATOM 5462 C CA . GLY A 1 675 ? 24.120 24.497 -20.015 1.00 90.56 675 GLY A CA 1
ATOM 5463 C C . GLY A 1 675 ? 25.168 25.265 -20.805 1.00 90.56 675 GLY A C 1
ATOM 5464 O O . GLY A 1 675 ? 26.362 25.151 -20.551 1.00 90.56 675 GLY A O 1
ATOM 5465 N N . ARG A 1 676 ? 24.700 26.062 -21.762 1.00 89.88 676 ARG A N 1
ATOM 5466 C CA . ARG A 1 676 ? 25.468 26.938 -22.642 1.00 89.88 676 ARG A CA 1
ATOM 5467 C C . ARG A 1 676 ? 25.096 28.390 -22.342 1.00 89.88 676 ARG A C 1
ATOM 5469 O O . ARG A 1 676 ? 23.929 28.765 -22.403 1.00 89.88 676 ARG A O 1
ATOM 5476 N N . LYS A 1 677 ? 26.081 29.229 -22.021 1.00 88.44 677 LYS A N 1
ATOM 5477 C CA . LYS A 1 677 ? 25.898 30.679 -21.829 1.00 88.44 677 LYS A CA 1
ATOM 5478 C C . LYS A 1 677 ? 26.458 31.453 -23.017 1.00 88.44 677 LYS A C 1
ATOM 5480 O O . LYS A 1 677 ? 27.662 31.674 -23.061 1.00 88.44 677 LYS A O 1
ATOM 5485 N N . ALA A 1 678 ? 25.595 31.873 -23.936 1.00 85.69 678 ALA A N 1
ATOM 5486 C CA . ALA A 1 678 ? 25.922 32.679 -25.106 1.00 85.69 678 ALA A CA 1
ATOM 5487 C C . ALA A 1 678 ? 25.904 34.187 -24.778 1.00 85.69 678 ALA A C 1
ATOM 5489 O O . ALA A 1 678 ? 24.854 34.835 -24.806 1.00 85.69 678 ALA A O 1
ATOM 5490 N N . VAL A 1 679 ? 27.052 34.771 -24.415 1.00 81.75 679 VAL A N 1
ATOM 5491 C CA . VAL A 1 679 ? 27.085 36.151 -23.877 1.00 81.75 679 VAL A CA 1
ATOM 5492 C C . VAL A 1 679 ? 26.733 37.193 -24.931 1.00 81.75 679 VAL A C 1
ATOM 5494 O O . VAL A 1 679 ? 26.010 38.142 -24.623 1.00 81.75 679 VAL A O 1
ATOM 5497 N N . ARG A 1 680 ? 27.223 37.017 -26.163 1.00 77.50 680 ARG A N 1
ATOM 5498 C CA . ARG A 1 680 ? 26.932 37.916 -27.287 1.00 77.50 680 ARG A CA 1
ATOM 5499 C C . ARG A 1 680 ? 25.434 37.972 -27.579 1.00 77.50 680 ARG A C 1
ATOM 5501 O O . ARG A 1 680 ? 24.870 39.060 -27.644 1.00 77.50 680 ARG A O 1
ATOM 5508 N N . ASP A 1 681 ? 24.805 36.806 -27.668 1.00 74.69 681 ASP A N 1
ATOM 5509 C CA . ASP A 1 681 ? 23.374 36.675 -27.959 1.00 74.69 681 ASP A CA 1
ATOM 5510 C C . ASP A 1 681 ? 22.490 37.022 -26.763 1.00 74.69 681 ASP A C 1
ATOM 5512 O O . ASP A 1 681 ? 21.266 37.026 -26.871 1.00 74.69 681 ASP A O 1
ATOM 5516 N N . ARG A 1 682 ? 23.097 37.300 -25.602 1.00 76.75 682 ARG A N 1
ATOM 5517 C CA . ARG A 1 682 ? 22.386 37.479 -24.337 1.00 76.75 682 ARG A CA 1
ATOM 5518 C C . ARG A 1 682 ? 21.492 36.278 -24.001 1.00 76.75 682 ARG A C 1
ATOM 5520 O O . ARG A 1 682 ? 20.458 36.429 -23.353 1.00 76.75 682 ARG A O 1
ATOM 5527 N N . GLN A 1 683 ? 21.919 35.082 -24.404 1.00 78.62 683 GLN A N 1
ATOM 5528 C CA . GLN A 1 683 ? 21.186 33.838 -24.213 1.00 78.62 683 GLN A CA 1
ATOM 5529 C C . GLN A 1 683 ? 21.915 32.916 -23.240 1.00 78.62 683 GLN A C 1
ATOM 5531 O O . GLN A 1 683 ? 23.139 32.830 -23.191 1.00 78.62 683 GLN A O 1
ATOM 5536 N N . ALA A 1 684 ? 21.135 32.193 -22.457 1.00 81.19 684 ALA A N 1
ATOM 5537 C CA . ALA A 1 684 ? 21.599 31.039 -21.717 1.00 81.19 684 ALA A CA 1
ATOM 5538 C C . ALA A 1 684 ? 20.615 29.909 -21.989 1.00 81.19 684 ALA A C 1
ATOM 5540 O O . ALA A 1 684 ? 19.415 30.156 -22.107 1.00 81.19 684 ALA A O 1
ATOM 5541 N N . SER A 1 685 ? 21.115 28.691 -22.134 1.00 82.69 685 SER A N 1
ATOM 5542 C CA . SER A 1 685 ? 20.312 27.530 -22.490 1.00 82.69 685 SER A CA 1
ATOM 5543 C C . SER A 1 685 ? 20.811 26.282 -21.781 1.00 82.69 685 SER A C 1
ATOM 5545 O O . SER A 1 685 ? 21.989 26.183 -21.464 1.00 82.69 685 SER A O 1
ATOM 5547 N N . ALA A 1 686 ? 19.931 25.340 -21.469 1.00 86.56 686 ALA A N 1
ATOM 5548 C CA . ALA A 1 686 ? 20.270 24.155 -20.688 1.00 86.56 686 ALA A CA 1
ATOM 5549 C C . ALA A 1 686 ? 19.579 22.913 -21.231 1.00 86.56 686 ALA A C 1
ATOM 5551 O O . ALA A 1 686 ? 18.488 23.029 -21.784 1.00 86.56 686 ALA A O 1
ATOM 5552 N N . TRP A 1 687 ? 20.193 21.749 -21.017 1.00 85.56 687 TRP A N 1
ATOM 5553 C CA . TRP A 1 687 ? 19.582 20.458 -21.319 1.00 85.56 687 TRP A CA 1
ATOM 5554 C C . TRP A 1 687 ? 18.262 20.308 -20.558 1.00 85.56 687 TRP A C 1
ATOM 5556 O O . TRP A 1 687 ? 17.215 20.221 -21.182 1.00 85.56 687 TRP A O 1
ATOM 5566 N N . VAL A 1 688 ? 18.287 20.454 -19.226 1.00 81.12 688 VAL A N 1
ATOM 5567 C CA . VAL A 1 688 ? 17.062 20.609 -18.426 1.00 81.12 688 VAL A CA 1
ATOM 5568 C C . VAL A 1 688 ? 16.826 22.084 -18.124 1.00 81.12 688 VAL A C 1
ATOM 5570 O O . VAL A 1 688 ? 17.657 22.736 -17.480 1.00 81.12 688 VAL A O 1
ATOM 5573 N N . ARG A 1 689 ? 15.681 22.621 -18.571 1.00 75.25 689 ARG A N 1
ATOM 5574 C CA . ARG A 1 689 ? 15.310 24.029 -18.372 1.00 75.25 689 ARG A CA 1
ATOM 5575 C C . ARG A 1 689 ? 15.270 24.392 -16.892 1.00 75.25 689 ARG A C 1
ATOM 5577 O O . ARG A 1 689 ? 14.632 23.720 -16.089 1.00 75.25 689 ARG A O 1
ATOM 5584 N N . VAL A 1 690 ? 15.876 25.525 -16.554 1.00 71.31 690 VAL A N 1
ATOM 5585 C CA . VAL A 1 690 ? 15.857 26.101 -15.209 1.00 71.31 690 VAL A CA 1
ATOM 5586 C C . VAL A 1 690 ? 14.974 27.351 -15.236 1.00 71.31 690 VAL A C 1
ATOM 5588 O O . VAL A 1 690 ? 15.268 28.278 -16.004 1.00 71.31 690 VAL A O 1
ATOM 5591 N N . PRO A 1 691 ? 13.893 27.404 -14.431 1.00 64.44 691 PRO A N 1
ATOM 5592 C CA . PRO A 1 691 ? 13.018 28.569 -14.358 1.00 64.44 691 PRO A CA 1
ATOM 5593 C C . PRO A 1 691 ? 13.780 29.855 -14.030 1.00 64.44 691 PRO A C 1
ATOM 5595 O O . PRO A 1 691 ? 14.754 29.845 -13.279 1.00 64.44 691 PRO A O 1
ATOM 5598 N N . HIS A 1 692 ? 13.306 30.997 -14.536 1.00 60.53 692 HIS A N 1
ATOM 5599 C CA . HIS A 1 692 ? 13.963 32.292 -14.314 1.00 60.53 692 HIS A CA 1
ATOM 5600 C C . HIS A 1 692 ? 14.019 32.715 -12.837 1.00 60.53 692 HIS A C 1
ATOM 5602 O O . HIS A 1 692 ? 14.860 33.536 -12.469 1.00 60.53 692 HIS A O 1
ATOM 5608 N N . THR A 1 693 ? 13.160 32.159 -11.986 1.00 56.59 693 THR A N 1
ATOM 5609 C CA . THR A 1 693 ? 13.148 32.373 -10.532 1.00 56.59 693 THR A CA 1
ATOM 5610 C C . THR A 1 693 ? 14.211 31.560 -9.793 1.00 56.59 693 THR A C 1
ATOM 5612 O O . THR A 1 693 ? 14.541 31.884 -8.657 1.00 56.59 693 THR A O 1
ATOM 5615 N N . GLU A 1 694 ? 14.788 30.548 -10.436 1.00 60.75 694 GLU A N 1
ATOM 5616 C CA . GLU A 1 694 ? 15.640 29.545 -9.806 1.00 60.75 694 GLU A CA 1
ATOM 5617 C C . GLU A 1 694 ? 17.102 29.667 -10.256 1.00 60.75 694 GLU A C 1
ATOM 5619 O O . GLU A 1 694 ? 17.434 30.237 -11.299 1.00 60.75 694 GLU A O 1
ATOM 5624 N N . LYS A 1 695 ? 18.015 29.128 -9.443 1.00 65.56 695 LYS A N 1
ATOM 5625 C CA . LYS A 1 695 ? 19.433 29.015 -9.810 1.00 65.56 695 LYS A CA 1
ATOM 5626 C C . LYS A 1 695 ? 19.643 27.727 -10.608 1.00 65.56 695 LYS A C 1
ATOM 5628 O O . LYS A 1 695 ? 19.072 26.698 -10.255 1.00 65.56 695 LYS A O 1
ATOM 5633 N N . PHE A 1 696 ? 20.579 27.744 -11.567 1.00 66.12 696 PHE A N 1
ATOM 5634 C CA . PHE A 1 696 ? 21.043 26.556 -12.320 1.00 66.12 696 PHE A CA 1
ATOM 5635 C C . PHE A 1 696 ? 21.467 25.380 -11.419 1.00 66.12 696 PHE A C 1
ATOM 5637 O O . PHE A 1 696 ? 21.620 24.248 -11.855 1.00 66.12 696 PHE A O 1
ATOM 5644 N N . GLY A 1 697 ? 21.664 25.662 -10.130 1.00 58.06 697 GLY A N 1
ATOM 5645 C CA . GLY A 1 697 ? 22.075 24.710 -9.129 1.00 58.06 697 GLY A CA 1
ATOM 5646 C C . GLY A 1 697 ? 21.000 24.042 -8.274 1.00 58.06 697 GLY A C 1
ATOM 5647 O O . GLY A 1 697 ? 21.413 23.309 -7.378 1.00 58.06 697 GLY A O 1
ATOM 5648 N N . ASN A 1 698 ? 19.707 24.308 -8.470 1.00 65.81 698 ASN A N 1
ATOM 5649 C CA . ASN A 1 698 ? 18.652 23.703 -7.653 1.00 65.81 698 ASN A CA 1
ATOM 5650 C C . ASN A 1 698 ? 18.469 22.207 -8.002 1.00 65.81 698 ASN A C 1
ATOM 5652 O O . ASN A 1 698 ? 18.364 21.858 -9.176 1.00 65.81 698 ASN A O 1
ATOM 5656 N N . ALA A 1 699 ? 18.421 21.346 -6.977 1.00 61.31 699 ALA A N 1
ATOM 5657 C CA . ALA A 1 699 ? 18.236 19.897 -7.088 1.00 61.31 699 ALA A CA 1
ATOM 5658 C C . ALA A 1 699 ? 16.983 19.497 -7.884 1.00 61.31 699 ALA A C 1
ATOM 5660 O O . ALA A 1 699 ? 16.980 18.454 -8.539 1.00 61.31 699 ALA A O 1
ATOM 5661 N N . ASP A 1 700 ? 15.956 20.345 -7.841 1.00 62.59 700 ASP A N 1
ATOM 5662 C CA . ASP A 1 700 ? 14.669 20.151 -8.508 1.00 62.59 700 ASP A CA 1
ATOM 5663 C C . ASP A 1 700 ? 14.744 20.364 -10.035 1.00 62.59 700 ASP A C 1
ATOM 5665 O O . ASP A 1 700 ? 13.807 20.018 -10.748 1.00 62.59 700 ASP A O 1
ATOM 5669 N N . ASN A 1 701 ? 15.850 20.920 -10.556 1.00 72.50 701 ASN A N 1
ATOM 5670 C CA . ASN A 1 701 ? 16.029 21.292 -11.968 1.00 72.50 701 ASN A CA 1
ATOM 5671 C C . ASN A 1 701 ? 17.180 20.535 -12.655 1.00 72.50 701 ASN A C 1
ATOM 5673 O O . ASN A 1 701 ? 17.840 21.062 -13.555 1.00 72.50 701 ASN A O 1
ATOM 5677 N N . CYS A 1 702 ? 17.437 19.305 -12.216 1.00 76.81 702 CYS A N 1
ATOM 5678 C CA . CYS A 1 702 ? 18.409 18.412 -12.835 1.00 76.81 702 CYS A CA 1
ATOM 5679 C C . CYS A 1 702 ? 17.713 17.231 -13.516 1.00 76.81 702 CYS A C 1
ATOM 5681 O O . CYS A 1 702 ? 16.722 16.700 -13.015 1.00 76.81 702 CYS A O 1
ATOM 5683 N N . GLY A 1 703 ? 18.290 16.786 -14.628 1.00 78.88 703 GLY A N 1
ATOM 5684 C CA . GLY A 1 703 ? 17.980 15.498 -15.229 1.00 78.88 703 GLY A CA 1
ATOM 5685 C C . GLY A 1 703 ? 18.652 14.351 -14.474 1.00 78.88 703 GLY A C 1
ATOM 5686 O O . GLY A 1 703 ? 19.306 14.555 -13.447 1.00 78.88 703 GLY A O 1
ATOM 5687 N N . VAL A 1 704 ? 18.506 13.134 -14.990 1.00 81.31 704 VAL A N 1
ATOM 5688 C CA . VAL A 1 704 ? 19.067 11.911 -14.404 1.00 81.31 704 VAL A CA 1
ATOM 5689 C C . VAL A 1 704 ? 19.930 11.174 -15.428 1.00 81.31 704 VAL A C 1
ATOM 5691 O O . VAL A 1 704 ? 19.473 10.863 -16.526 1.00 81.31 704 VAL A O 1
ATOM 5694 N N . ILE A 1 705 ? 21.166 10.846 -15.053 1.00 83.06 705 ILE A N 1
ATOM 5695 C CA . ILE A 1 705 ? 22.040 9.940 -15.809 1.00 83.06 705 ILE A CA 1
ATOM 5696 C C . ILE A 1 705 ? 22.030 8.575 -15.132 1.00 83.06 705 ILE A C 1
ATOM 5698 O O . ILE A 1 705 ? 22.302 8.478 -13.937 1.00 83.06 705 ILE A O 1
ATOM 5702 N N . TYR A 1 706 ? 21.778 7.522 -15.901 1.00 81.50 706 TYR A N 1
ATOM 5703 C CA . TYR A 1 706 ? 21.962 6.130 -15.493 1.00 81.50 706 TYR A CA 1
ATOM 5704 C C . TYR A 1 706 ? 23.262 5.573 -16.070 1.00 81.50 706 TYR A C 1
ATOM 5706 O O . TYR A 1 706 ? 23.559 5.816 -17.233 1.00 81.50 706 TYR A O 1
ATOM 5714 N N . PHE A 1 707 ? 24.013 4.799 -15.292 1.00 81.31 707 PHE A N 1
ATOM 5715 C CA . PHE A 1 707 ? 25.253 4.171 -15.757 1.00 81.31 707 PHE A CA 1
ATOM 5716 C C . PHE A 1 707 ? 25.001 2.710 -16.150 1.00 81.31 707 PHE A C 1
ATOM 5718 O O . PHE A 1 707 ? 24.359 1.962 -15.404 1.00 81.31 707 PHE A O 1
ATOM 5725 N N . GLU A 1 708 ? 25.477 2.309 -17.331 1.00 76.00 708 GLU A N 1
ATOM 5726 C CA . GLU A 1 708 ? 25.381 0.929 -17.820 1.00 76.00 708 GLU A CA 1
ATOM 5727 C C . GLU A 1 708 ? 26.103 -0.057 -16.881 1.00 76.00 708 GLU A C 1
ATOM 5729 O O . GLU A 1 708 ? 27.191 0.216 -16.376 1.00 76.00 708 GLU A O 1
ATOM 5734 N N . LYS A 1 709 ? 25.506 -1.230 -16.638 1.00 66.00 709 LYS A N 1
ATOM 5735 C CA . LYS A 1 709 ? 26.132 -2.267 -15.804 1.00 66.00 709 LYS A CA 1
ATOM 5736 C C . LYS A 1 709 ? 27.311 -2.910 -16.534 1.00 66.00 709 LYS A C 1
ATOM 5738 O O . LYS A 1 709 ? 27.216 -3.184 -17.730 1.00 66.00 709 LYS A O 1
ATOM 5743 N N . ALA A 1 710 ? 28.381 -3.218 -15.800 1.00 59.41 710 ALA A N 1
ATOM 5744 C CA . ALA A 1 710 ? 29.417 -4.118 -16.293 1.00 59.41 710 ALA A CA 1
ATOM 5745 C C . ALA A 1 710 ? 28.770 -5.467 -16.666 1.00 59.41 710 ALA A C 1
ATOM 5747 O O . ALA A 1 710 ? 27.967 -5.993 -15.894 1.00 59.41 710 ALA A O 1
ATOM 5748 N N . LYS A 1 711 ? 29.047 -5.952 -17.880 1.00 52.50 711 LYS A N 1
ATOM 5749 C CA . LYS A 1 711 ? 28.652 -7.292 -18.328 1.00 52.50 711 LYS A CA 1
ATOM 5750 C C . LYS A 1 711 ? 29.694 -8.312 -17.926 1.00 52.50 711 LYS A C 1
ATOM 5752 O O . LYS A 1 711 ? 30.890 -7.949 -18.027 1.00 52.50 711 LYS A O 1
#

Foldseek 3Di:
DDDDQPPDDAPFLDACQLQLVPVPPCCCVVPLQQAAQDPNDRADQHPVVQPPPPPDPGHDDNQAADTPLLDVVNLVSVLVQFLCLCCQNDQGPPQRGGDNHHQEDHLEHGPHDRHHPDPRLQVQAAPPFDRVQSSSLSSLQSSLVSNCVPCVRHAYEDECPQVRQHDLVSLQDHRQRYEYEYQFALLQVLAVVRVVVSLVSLLSRLVRYPAYAYEYALAPQQDLAASAALVSLLVVLVSSVVSPHDYYHYDNNRQCLHHVLRVQSNVVCRSPSPDDSLVSLLVVLCVQQNVLSVLVSVLNVLSNVLSSPDDDHGGGDDVCRNNLCSLVSAAPVSLVSSLVSLVVSLPDPDDPNSNVSSVSNNLSSVSSNLSNLLVDPPHDLVSLVVSLVVLVVVVVCVVVVVVVLVVVVVDVVNVPPDPPPDPDPVSVVCSVVSCVVCVVVVNVVSVVSSVVNVCVVPVAPVVVVVVVVLVVVCVVPVPPVVSVVCVVFVLLPPFAEDEAEEDPDDDDAALDCPDPVSVVFDKAWQWWFADADDDQPDDDDPDPDDGDPKTKIKTWYYYFWKIKIKMKIFAFPVQWFDDDDAAQPPCRLLGKWKKKKKPPQLPQPWMKIWIAGQVGRIHIDIVNHRVPADFDWDKDWDHDRTMIMIMIIGTVVSVVRPGRLPPQAPFGKMWIKMKICRNSVSTITISFHYDPVDYPPHSSRTHMYTYDHDD

Radius of gyration: 31.81 Å; chains: 1; bounding box: 80×77×72 Å